Protein AF-0000000075212904 (afdb_homodimer)

Secondary structure (DSSP, 8-state):
--HHHHHHHHSPTTS-EEEEEETTEEEEE-TT--EEEES---S-HHHHHHTSGGG-B-S-----TTT---SEEEE-SSSTTTS-TTTHHHHGGGS-PEEEEEGGGHHHHHHS------EEEE-TT-EEEETTEEEEEEE----TTSTT-EEEEEEETTEEEEE--S----GGGHHHHTTTS--SEEEEE-B-GGG--BHHHHHHHHHHH--SEEEEES-SSBTTT---HHHHHHHHHHH-TT-EE--PPTT-EEE-/--HHHHHHHHSPTTS-EEEEEETTEEEEE-TT--EEEES---S-HHHHHH-SGGG-B-S-----TTT---SEEEE-SSSTTTS-TTTHHHHGGGS-PEEEEEGGGHHHHHHS------EEEE-TT-EEEETTEEEEEEE----TTSTT-EEEEEEETTEEEEE--S----GGGHHHHTTTS--SEEEEE-B-GGG--BHHHHHHHHHHH--SEEEEES-SSBTTT---HHHHHHHHHHH-TT-EE--PPTT-EEE-

InterPro domains:
  IPR001279 Metallo-beta-lactamase [SM00849] (22-218)
  IPR036866 Ribonuclease Z/Hydroxyacylglutathione hydrolase-like [G3DSA:3.60.15.10] (6-256)
  IPR036866 Ribonuclease Z/Hydroxyacylglutathione hydrolase-like [SSF56281] (20-224)
  IPR050114 UPF0173/UPF0282/UlaG metal-dependent hydrolases [PTHR43546] (20-255)

pLDDT: mean 95.48, std 4.73, range [52.69, 98.94]

Structure (mmCIF, N/CA/C/O backbone):
data_AF-0000000075212904-model_v1
#
loop_
_entity.id
_entity.type
_entity.pdbx_description
1 polymer 'L-ascorbate 6-phosphate lactonase'
#
loop_
_atom_site.group_PDB
_atom_site.id
_atom_site.type_symbol
_atom_site.label_atom_id
_atom_site.label_alt_id
_atom_site.label_comp_id
_atom_site.label_asym_id
_atom_site.label_entity_id
_atom_site.label_seq_id
_atom_site.pdbx_PDB_ins_code
_atom_site.Cartn_x
_atom_site.Cartn_y
_atom_site.Cartn_z
_atom_site.occupancy
_atom_site.B_iso_or_equiv
_atom_site.auth_seq_id
_atom_site.auth_comp_id
_atom_site.auth_asym_id
_atom_site.auth_atom_id
_atom_site.pdbx_PDB_model_num
ATOM 1 N N . MET A 1 1 ? -2.121 11.539 -18.281 1 52.69 1 MET A N 1
ATOM 2 C CA . MET A 1 1 ? -2.105 12.227 -16.984 1 52.69 1 MET A CA 1
ATOM 3 C C . MET A 1 1 ? -2.404 11.266 -15.852 1 52.69 1 MET A C 1
ATOM 5 O O . MET A 1 1 ? -3.105 10.266 -16.047 1 52.69 1 MET A O 1
ATOM 9 N N . ASN A 1 2 ? -1.652 11.391 -14.648 1 80.94 2 ASN A N 1
ATOM 10 C CA . ASN A 1 2 ? -1.762 10.664 -13.391 1 80.94 2 ASN A CA 1
ATOM 11 C C . ASN A 1 2 ? -3.172 10.742 -12.812 1 80.94 2 ASN A C 1
ATOM 13 O O . ASN A 1 2 ? -3.734 11.836 -12.688 1 80.94 2 ASN A O 1
ATOM 17 N N . ASP A 1 3 ? -3.928 9.664 -12.828 1 86.25 3 ASP A N 1
ATOM 18 C CA . ASP A 1 3 ? -5.328 9.578 -12.43 1 86.25 3 ASP A CA 1
ATOM 19 C C . ASP A 1 3 ? -5.57 10.297 -11.109 1 86.25 3 ASP A C 1
ATOM 21 O O . ASP A 1 3 ? -6.621 10.906 -10.906 1 86.25 3 ASP A O 1
ATOM 25 N N . PHE A 1 4 ? -4.637 10.312 -10.305 1 93.38 4 PHE A N 1
ATOM 26 C CA . PHE A 1 4 ? -4.793 10.953 -9 1 93.38 4 PHE A CA 1
ATOM 27 C C . PHE A 1 4 ? -4.781 12.469 -9.141 1 93.38 4 PHE A C 1
ATOM 29 O O . PHE A 1 4 ? -5.598 13.164 -8.531 1 93.38 4 PHE A O 1
ATOM 36 N N . VAL A 1 5 ? -3.848 12.992 -9.914 1 95.12 5 VAL A N 1
ATOM 37 C CA . VAL A 1 5 ? -3.744 14.422 -10.156 1 95.12 5 VAL A CA 1
ATOM 38 C C . VAL A 1 5 ? -5.062 14.953 -10.727 1 95.12 5 VAL A C 1
ATOM 40 O O . VAL A 1 5 ? -5.582 15.969 -10.258 1 95.12 5 VAL A O 1
ATOM 43 N N . ILE A 1 6 ? -5.574 14.195 -11.68 1 95.19 6 ILE A N 1
ATOM 44 C CA . ILE A 1 6 ? -6.844 14.562 -12.297 1 95.19 6 ILE A CA 1
ATOM 45 C C . ILE A 1 6 ? -7.949 14.57 -11.242 1 95.19 6 ILE A C 1
ATOM 47 O O . ILE A 1 6 ? -8.773 15.492 -11.203 1 95.19 6 ILE A O 1
ATOM 51 N N . SER A 1 7 ? -7.949 13.594 -10.383 1 96.31 7 SER A N 1
ATOM 52 C CA . SER A 1 7 ? -8.953 13.484 -9.328 1 96.31 7 SER A CA 1
ATOM 53 C C . SER A 1 7 ? -8.922 14.703 -8.406 1 96.31 7 SER A C 1
ATOM 55 O O . SER A 1 7 ? -9.969 15.234 -8.039 1 96.31 7 SER A O 1
ATOM 57 N N . VAL A 1 8 ? -7.758 15.172 -8.039 1 97.88 8 VAL A N 1
ATOM 58 C CA . VAL A 1 8 ? -7.605 16.312 -7.152 1 97.88 8 VAL A CA 1
ATOM 59 C C . VAL A 1 8 ? -8.07 17.578 -7.859 1 97.88 8 VAL A C 1
ATOM 61 O O . VAL A 1 8 ? -8.867 18.359 -7.309 1 97.88 8 VAL A O 1
ATOM 64 N N . LEU A 1 9 ? -7.625 17.781 -9.078 1 96.88 9 LEU A N 1
ATOM 65 C CA . LEU A 1 9 ? -7.852 19.031 -9.797 1 96.88 9 LEU A CA 1
ATOM 66 C C . LEU A 1 9 ? -9.305 19.141 -10.234 1 96.88 9 LEU A C 1
ATOM 68 O O . LEU A 1 9 ? -9.836 20.25 -10.344 1 96.88 9 LEU A O 1
ATOM 72 N N . THR A 1 10 ? -9.969 17.969 -10.398 1 97.19 10 THR A N 1
ATOM 73 C CA . THR A 1 10 ? -11.312 18.031 -10.953 1 97.19 10 THR A CA 1
ATOM 74 C C . THR A 1 10 ? -12.359 17.797 -9.867 1 97.19 10 THR A C 1
ATOM 76 O O . THR A 1 10 ? -13.562 17.812 -10.141 1 97.19 10 THR A O 1
ATOM 79 N N . ALA A 1 11 ? -11.906 17.5 -8.648 1 97.62 11 ALA A N 1
ATOM 80 C CA . ALA A 1 11 ? -12.898 17.406 -7.578 1 97.62 11 ALA A CA 1
ATOM 81 C C . ALA A 1 11 ? -13.828 18.609 -7.578 1 97.62 11 ALA A C 1
ATOM 83 O O . ALA A 1 11 ? -13.383 19.75 -7.703 1 97.62 11 ALA A O 1
ATOM 84 N N . PRO A 1 12 ? -15.062 18.391 -7.43 1 97.06 12 PRO A N 1
ATOM 85 C CA . PRO A 1 12 ? -16.047 19.438 -7.637 1 97.06 12 PRO A CA 1
ATOM 86 C C . PRO A 1 12 ? -15.867 20.625 -6.68 1 97.06 12 PRO A C 1
ATOM 88 O O . PRO A 1 12 ? -15.602 20.422 -5.492 1 97.06 12 PRO A O 1
ATOM 91 N N . LEU A 1 13 ? -16.062 21.797 -7.203 1 97.75 13 LEU A N 1
ATOM 92 C CA . LEU A 1 13 ? -16.125 23 -6.379 1 97.75 13 LEU A CA 1
ATOM 93 C C . LEU A 1 13 ? -17.406 23.031 -5.566 1 97.75 13 LEU A C 1
ATOM 95 O O . LEU A 1 13 ? -18.344 22.266 -5.832 1 97.75 13 LEU A O 1
ATOM 99 N N . GLY A 1 14 ? -17.453 23.797 -4.504 1 97.62 14 GLY A N 1
ATOM 100 C CA . GLY A 1 14 ? -18.641 23.859 -3.66 1 97.62 14 GLY A CA 1
ATOM 101 C C . GLY A 1 14 ? -18.641 22.812 -2.562 1 97.62 14 GLY A C 1
ATOM 102 O O . GLY A 1 14 ? -19.516 22.812 -1.7 1 97.62 14 GLY A O 1
ATOM 103 N N . LYS A 1 15 ? -17.672 21.953 -2.598 1 97.25 15 LYS A N 1
ATOM 104 C CA . LYS A 1 15 ? -17.469 20.922 -1.572 1 97.25 15 LYS A CA 1
ATOM 105 C C . LYS A 1 15 ? -16.031 20.922 -1.068 1 97.25 15 LYS A C 1
ATOM 107 O O . LYS A 1 15 ? -15.117 21.344 -1.783 1 97.25 15 LYS A O 1
ATOM 112 N N . THR A 1 16 ? -15.906 20.516 0.181 1 98.56 16 THR A N 1
ATOM 113 C CA . THR A 1 16 ? -14.57 20.328 0.73 1 98.56 16 THR A CA 1
ATOM 114 C C . THR A 1 16 ? -14.125 18.875 0.6 1 98.56 16 THR A C 1
ATOM 116 O O . THR A 1 16 ? -14.875 17.969 0.93 1 98.56 16 THR A O 1
ATOM 119 N N . HIS A 1 17 ? -12.922 18.734 0.067 1 98.81 17 HIS A N 1
ATOM 120 C CA . HIS A 1 17 ? -12.422 17.391 -0.183 1 98.81 17 HIS A CA 1
ATOM 121 C C . HIS A 1 17 ? -11.125 17.125 0.578 1 98.81 17 HIS A C 1
ATOM 123 O O . HIS A 1 17 ? -10.305 18.031 0.728 1 98.81 17 HIS A O 1
ATOM 129 N N . LEU A 1 18 ? -10.977 15.922 1.108 1 98.88 18 LEU A N 1
ATOM 130 C CA . LEU A 1 18 ? -9.773 15.398 1.74 1 98.88 18 LEU A CA 1
ATOM 131 C C . LEU A 1 18 ? -9.219 14.203 0.969 1 98.88 18 LEU A C 1
ATOM 133 O O . LEU A 1 18 ? -9.953 13.25 0.697 1 98.88 18 LEU A O 1
ATOM 137 N N . PHE A 1 19 ? -7.945 14.328 0.554 1 98.75 19 PHE A N 1
ATOM 138 C CA . PHE A 1 19 ? -7.273 13.258 -0.173 1 98.75 19 PHE A CA 1
ATOM 139 C C . PHE A 1 19 ? -6.141 12.664 0.655 1 98.75 19 PHE A C 1
ATOM 141 O O . PHE A 1 19 ? -5.391 13.398 1.305 1 98.75 19 PHE A O 1
ATOM 148 N N . SER A 1 20 ? -6.027 11.312 0.631 1 98.44 20 SER A N 1
ATOM 149 C CA . SER A 1 20 ? -4.859 10.664 1.219 1 98.44 20 SER A CA 1
ATOM 150 C C . SER A 1 20 ? -3.766 10.445 0.179 1 98.44 20 SER A C 1
ATOM 152 O O . SER A 1 20 ? -4.039 9.969 -0.925 1 98.44 20 SER A O 1
ATOM 154 N N . VAL A 1 21 ? -2.553 10.812 0.562 1 97.38 21 VAL A N 1
ATOM 155 C CA . VAL A 1 21 ? -1.412 10.562 -0.315 1 97.38 21 VAL A CA 1
ATOM 156 C C . VAL A 1 21 ? -0.532 9.469 0.278 1 97.38 21 VAL A C 1
ATOM 158 O O . VAL A 1 21 ? 0.5 9.109 -0.296 1 97.38 21 VAL A O 1
ATOM 161 N N . GLY A 1 22 ? -1 8.898 1.39 1 95.75 22 GLY A N 1
ATOM 162 C CA . GLY A 1 22 ? -0.266 7.844 2.076 1 95.75 22 GLY A CA 1
ATOM 163 C C . GLY A 1 22 ? 0.577 8.359 3.229 1 95.75 22 GLY A C 1
ATOM 164 O O . GLY A 1 22 ? 0.847 9.555 3.32 1 95.75 22 GLY A O 1
ATOM 165 N N . GLN A 1 23 ? 0.945 7.426 4.133 1 95.56 23 GLN A N 1
ATOM 166 C CA . GLN A 1 23 ? 1.719 7.77 5.32 1 95.56 23 GLN A CA 1
ATOM 167 C C . GLN A 1 23 ? 1.015 8.844 6.145 1 95.56 23 GLN A C 1
ATOM 169 O O . GLN A 1 23 ? -0.128 8.656 6.566 1 95.56 23 GLN A O 1
ATOM 174 N N . ALA A 1 24 ? 1.469 10.008 6.215 1 97.62 24 ALA A N 1
ATOM 175 C CA . ALA A 1 24 ? 0.839 11.117 6.922 1 97.62 24 ALA A CA 1
ATOM 176 C C . ALA A 1 24 ? 0.499 12.258 5.965 1 97.62 24 ALA A C 1
ATOM 178 O O . ALA A 1 24 ? 0.231 13.383 6.395 1 97.62 24 ALA A O 1
ATOM 179 N N . GLY A 1 25 ? 0.547 11.945 4.695 1 98.31 25 GLY A N 1
ATOM 180 C CA . GLY A 1 25 ? 0.344 12.961 3.68 1 98.31 25 GLY A CA 1
ATOM 181 C C . GLY A 1 25 ? -1.108 13.117 3.271 1 98.31 25 GLY A C 1
ATOM 182 O O . GLY A 1 25 ? -1.749 12.148 2.859 1 98.31 25 GLY A O 1
ATOM 183 N N . TYR A 1 26 ? -1.619 14.344 3.328 1 98.81 26 TYR A N 1
ATOM 184 C CA . TYR A 1 26 ? -3 14.641 2.961 1 98.81 26 TYR A CA 1
ATOM 185 C C . TYR A 1 26 ? -3.088 15.938 2.172 1 98.81 26 TYR A C 1
ATOM 187 O O . TYR A 1 26 ? -2.254 16.828 2.34 1 98.81 26 TYR A O 1
ATOM 195 N N . ILE A 1 27 ? -4.066 16.016 1.293 1 98.88 27 ILE A N 1
ATOM 196 C CA . ILE A 1 27 ? -4.414 17.219 0.542 1 98.88 27 ILE A CA 1
ATOM 197 C C . ILE A 1 27 ? -5.844 17.641 0.874 1 98.88 27 ILE A C 1
ATOM 199 O O . ILE A 1 27 ? -6.75 16.812 0.9 1 98.88 27 ILE A O 1
ATOM 203 N N . ILE A 1 28 ? -5.992 18.844 1.276 1 98.94 28 ILE A N 1
ATOM 204 C CA . ILE A 1 28 ? -7.312 19.422 1.471 1 98.94 28 ILE A CA 1
ATOM 205 C C . ILE A 1 28 ? -7.621 20.391 0.328 1 98.94 28 ILE A C 1
ATOM 207 O O . ILE A 1 28 ? -6.812 21.266 0.005 1 98.94 28 ILE A O 1
ATOM 211 N N . LYS A 1 29 ? -8.734 20.188 -0.323 1 98.88 29 LYS A N 1
ATOM 212 C CA . LYS A 1 29 ? -9.242 21.125 -1.324 1 98.88 29 LYS A CA 1
ATOM 213 C C . LYS A 1 29 ? -10.477 21.859 -0.815 1 98.88 29 LYS A C 1
ATOM 215 O O . LYS A 1 29 ? -11.477 21.234 -0.46 1 98.88 29 LYS A O 1
ATOM 220 N N . SER A 1 30 ? -10.398 23.156 -0.795 1 98.88 30 SER A N 1
ATOM 221 C CA . SER A 1 30 ? -11.5 23.969 -0.301 1 98.88 30 SER A CA 1
ATOM 222 C C . SER A 1 30 ? -12.633 24.047 -1.32 1 98.88 30 SER A C 1
ATOM 224 O O . SER A 1 30 ? -12.461 23.641 -2.471 1 98.88 30 SER A O 1
ATOM 226 N N . LYS A 1 31 ? -13.75 24.656 -0.891 1 98.62 31 LYS A N 1
ATOM 227 C CA . LYS A 1 31 ? -14.914 24.828 -1.752 1 98.62 31 LYS A CA 1
ATOM 228 C C . LYS A 1 31 ? -14.586 25.719 -2.953 1 98.62 31 LYS A C 1
ATOM 230 O O . LYS A 1 31 ? -15.18 25.562 -4.023 1 98.62 31 LYS A O 1
ATOM 235 N N . SER A 1 32 ? -13.648 26.594 -2.791 1 98.56 32 SER A N 1
ATOM 236 C CA . SER A 1 32 ? -13.312 27.531 -3.855 1 98.56 32 SER A CA 1
ATOM 237 C C . SER A 1 32 ? -12.195 26.984 -4.742 1 98.56 32 SER A C 1
ATOM 239 O O . SER A 1 32 ? -11.875 27.578 -5.777 1 98.56 32 SER A O 1
ATOM 241 N N . GLY A 1 33 ? -11.562 25.891 -4.305 1 98.5 33 GLY A N 1
ATOM 242 C CA . GLY A 1 33 ? -10.594 25.234 -5.164 1 98.5 33 GLY A CA 1
ATOM 243 C C . GLY A 1 33 ? -9.164 25.422 -4.695 1 98.5 33 GLY A C 1
ATOM 244 O O . GLY A 1 33 ? -8.227 24.969 -5.359 1 98.5 33 GLY A O 1
ATOM 245 N N . GLN A 1 34 ? -8.945 26.062 -3.512 1 98.62 34 GLN A N 1
ATOM 246 C CA . GLN A 1 34 ? -7.582 26.188 -2.996 1 98.62 34 GLN A CA 1
ATOM 247 C C . GLN A 1 34 ? -7.086 24.859 -2.416 1 98.62 34 GLN A C 1
ATOM 249 O O . GLN A 1 34 ? -7.887 24.047 -1.954 1 98.62 34 GLN A O 1
ATOM 254 N N . LEU A 1 35 ? -5.797 24.656 -2.52 1 98.75 35 LEU A N 1
ATOM 255 C CA . LEU A 1 35 ? -5.199 23.375 -2.145 1 98.75 35 LEU A CA 1
ATOM 256 C C . LEU A 1 35 ? -4.184 23.562 -1.023 1 98.75 35 LEU A C 1
ATOM 258 O O . LEU A 1 35 ? -3.287 24.406 -1.124 1 98.75 35 LEU A O 1
ATOM 262 N N . LEU A 1 36 ? -4.336 22.781 0.046 1 98.88 36 LEU A N 1
ATOM 263 C CA . LEU A 1 36 ? -3.396 22.703 1.157 1 98.88 36 LEU A CA 1
ATOM 264 C C . LEU A 1 36 ? -2.869 21.281 1.329 1 98.88 36 LEU A C 1
ATOM 266 O O . LEU A 1 36 ? -3.645 20.328 1.317 1 98.88 36 LEU A O 1
ATOM 270 N N . ALA A 1 37 ? -1.561 21.141 1.413 1 98.75 37 ALA A N 1
ATOM 271 C CA . ALA A 1 37 ? -0.946 19.828 1.646 1 98.75 37 ALA A CA 1
ATOM 272 C C . ALA A 1 37 ? -0.307 19.766 3.029 1 98.75 37 ALA A C 1
ATOM 274 O O . ALA A 1 37 ? 0.309 20.734 3.484 1 98.75 37 ALA A O 1
ATOM 275 N N . ILE A 1 38 ? -0.499 18.641 3.697 1 98.81 38 ILE A N 1
ATOM 276 C CA . ILE A 1 38 ? 0.114 18.391 4.996 1 98.81 38 ILE A CA 1
ATOM 277 C C . ILE A 1 38 ? 1.051 17.188 4.895 1 98.81 38 ILE A C 1
ATOM 279 O O . ILE A 1 38 ? 0.636 16.094 4.484 1 98.81 38 ILE A O 1
ATOM 283 N N . ASP A 1 39 ? 2.316 17.312 5.242 1 98.5 39 ASP A N 1
ATOM 284 C CA . ASP A 1 39 ? 3.297 16.25 5.391 1 98.5 39 ASP A CA 1
ATOM 285 C C . ASP A 1 39 ? 3.322 15.352 4.152 1 98.5 39 ASP A C 1
ATOM 287 O O . ASP A 1 39 ? 3.311 14.125 4.27 1 98.5 39 ASP A O 1
ATOM 291 N N . ILE A 1 40 ? 3.324 15.945 3.037 1 97.5 40 ILE A N 1
ATOM 292 C CA . ILE A 1 40 ? 3.277 15.156 1.808 1 97.5 40 ILE A CA 1
ATOM 293 C C . ILE A 1 40 ? 4.652 14.555 1.525 1 97.5 40 ILE A C 1
ATOM 295 O O . ILE A 1 40 ? 5.648 15.281 1.459 1 97.5 40 ILE A O 1
ATOM 299 N N . TYR A 1 41 ? 4.75 13.266 1.414 1 97.75 41 TYR A N 1
ATOM 300 C CA . TYR A 1 41 ? 5.953 12.5 1.094 1 97.75 41 TYR A CA 1
ATOM 301 C C . TYR A 1 41 ? 5.875 11.93 -0.317 1 97.75 41 TYR A C 1
ATOM 303 O O . TYR A 1 41 ? 5.094 11.008 -0.579 1 97.75 41 TYR A O 1
ATOM 311 N N . LEU A 1 42 ? 6.746 12.484 -1.211 1 97.25 42 LEU A N 1
ATOM 312 C CA . LEU A 1 42 ? 6.547 12.211 -2.629 1 97.25 42 LEU A CA 1
ATOM 313 C C . LEU A 1 42 ? 7.762 11.5 -3.221 1 97.25 42 LEU A C 1
ATOM 315 O O . LEU A 1 42 ? 7.719 11.031 -4.363 1 97.25 42 LEU A O 1
ATOM 319 N N . SER A 1 43 ? 8.828 11.367 -2.467 1 96.94 43 SER A N 1
ATOM 320 C CA . SER A 1 43 ? 10.07 10.82 -2.994 1 96.94 43 SER A CA 1
ATOM 321 C C . SER A 1 43 ? 10.445 9.523 -2.291 1 96.94 43 SER A C 1
ATOM 323 O O . SER A 1 43 ? 9.57 8.797 -1.812 1 96.94 43 SER A O 1
ATOM 325 N N . GLU A 1 44 ? 11.641 9.125 -2.344 1 96.06 44 GLU A N 1
ATOM 326 C CA . GLU A 1 44 ? 12.195 7.965 -1.657 1 96.06 44 GLU A CA 1
ATOM 327 C C . GLU A 1 44 ? 13.398 8.359 -0.803 1 96.06 44 GLU A C 1
ATOM 329 O O . GLU A 1 44 ? 14.336 7.57 -0.638 1 96.06 44 GLU A O 1
ATOM 334 N N . CYS A 1 45 ? 13.328 9.57 -0.348 1 96.69 45 CYS A N 1
ATOM 335 C CA . CYS A 1 45 ? 14.516 10.109 0.313 1 96.69 45 CYS A CA 1
ATOM 336 C C . CYS A 1 45 ? 14.781 9.383 1.626 1 96.69 45 CYS A C 1
ATOM 338 O O . CYS A 1 45 ? 15.938 9.266 2.053 1 96.69 45 CYS A O 1
ATOM 340 N N . VAL A 1 46 ? 13.719 8.805 2.244 1 96.5 46 VAL A N 1
ATOM 341 C CA . VAL A 1 46 ? 13.891 8.211 3.566 1 96.5 46 VAL A CA 1
ATOM 342 C C . VAL A 1 46 ? 14.828 7.008 3.477 1 96.5 46 VAL A C 1
ATOM 344 O O . VAL A 1 46 ? 15.75 6.871 4.281 1 96.5 46 VAL A O 1
ATOM 347 N N . GLU A 1 47 ? 14.555 6.156 2.467 1 94.19 47 GLU A N 1
ATOM 348 C CA . GLU A 1 47 ? 15.422 4.996 2.32 1 94.19 47 GLU A CA 1
ATOM 349 C C . GLU A 1 47 ? 16.875 5.422 2.072 1 94.19 47 GLU A C 1
ATOM 351 O O . GLU A 1 47 ? 17.797 4.848 2.65 1 94.19 47 GLU A O 1
ATOM 356 N N . ARG A 1 48 ? 17.047 6.398 1.161 1 94.94 48 ARG A N 1
ATOM 357 C CA . ARG A 1 48 ? 18.375 6.883 0.819 1 94.94 48 ARG A CA 1
ATOM 358 C C . ARG A 1 48 ? 19.094 7.41 2.055 1 94.94 48 ARG A C 1
ATOM 360 O O . ARG A 1 48 ? 20.266 7.094 2.275 1 94.94 48 ARG A O 1
ATOM 367 N N . LEU A 1 49 ? 18.453 8.125 2.854 1 95.31 49 LEU A N 1
ATOM 368 C CA . LEU A 1 49 ? 19.078 8.82 3.971 1 95.31 49 LEU A CA 1
ATOM 369 C C . LEU A 1 49 ? 19.219 7.902 5.18 1 95.31 49 LEU A C 1
ATOM 371 O O . LEU A 1 49 ? 20.203 8.008 5.93 1 95.31 49 LEU A O 1
ATOM 375 N N . GLU A 1 50 ? 18.25 6.977 5.402 1 92.56 50 GLU A N 1
ATOM 376 C CA . GLU A 1 50 ? 18.328 6.031 6.512 1 92.56 50 GLU A CA 1
ATOM 377 C C . GLU A 1 50 ? 19.234 4.852 6.172 1 92.56 50 GLU A C 1
ATOM 379 O O . GLU A 1 50 ? 19.766 4.191 7.066 1 92.56 50 GLU A O 1
ATOM 384 N N . GLY A 1 51 ? 19.359 4.445 4.949 1 88.56 51 GLY A N 1
ATOM 385 C CA . GLY A 1 51 ? 20.391 3.533 4.477 1 88.56 51 GLY A CA 1
ATOM 386 C C . GLY A 1 51 ? 20.016 2.072 4.66 1 88.56 51 GLY A C 1
ATOM 387 O O . GLY A 1 51 ? 20.891 1.212 4.754 1 88.56 51 GLY A O 1
ATOM 388 N N . HIS A 1 52 ? 18.75 1.741 4.84 1 87.19 52 HIS A N 1
ATOM 389 C CA . HIS A 1 52 ? 18.391 0.331 4.934 1 87.19 52 HIS A CA 1
ATOM 390 C C . HIS A 1 52 ? 17 0.074 4.34 1 87.19 52 HIS A C 1
ATOM 392 O O . HIS A 1 52 ? 16.156 0.968 4.324 1 87.19 52 HIS A O 1
ATOM 398 N N . VAL A 1 53 ? 16.734 -1.094 3.963 1 89.31 53 VAL A N 1
ATOM 399 C CA . VAL A 1 53 ? 15.586 -1.504 3.154 1 89.31 53 VAL A CA 1
ATOM 400 C C . VAL A 1 53 ? 14.305 -1.418 3.988 1 89.31 53 VAL A C 1
ATOM 402 O O . VAL A 1 53 ? 13.203 -1.359 3.439 1 89.31 53 VAL A O 1
ATOM 405 N N . GLY A 1 54 ? 14.461 -1.392 5.285 1 90.94 54 GLY A N 1
ATOM 406 C CA . GLY A 1 54 ? 13.305 -1.224 6.148 1 90.94 54 GLY A CA 1
ATOM 407 C C . GLY A 1 54 ? 12.562 0.077 5.906 1 90.94 54 GLY A C 1
ATOM 408 O O . GLY A 1 54 ? 11.398 0.211 6.281 1 90.94 54 GLY A O 1
ATOM 409 N N . PHE A 1 55 ? 13.227 1.07 5.203 1 93.81 55 PHE A N 1
ATOM 410 C CA . PHE A 1 55 ? 12.617 2.369 4.938 1 93.81 55 PHE A CA 1
ATOM 411 C C . PHE A 1 55 ? 12.375 2.559 3.447 1 93.81 55 PHE A C 1
ATOM 413 O O . PHE A 1 55 ? 12.109 3.674 2.992 1 93.81 55 PHE A O 1
ATOM 420 N N . LYS A 1 56 ? 12.461 1.417 2.771 1 94.88 56 LYS A N 1
ATOM 421 C CA . LYS A 1 56 ? 12.055 1.44 1.368 1 94.88 56 LYS A CA 1
ATOM 422 C C . LYS A 1 56 ? 10.578 1.775 1.229 1 94.88 56 LYS A C 1
ATOM 424 O O . LYS A 1 56 ? 9.742 1.228 1.952 1 94.88 56 LYS A O 1
ATOM 429 N N . ARG A 1 57 ? 10.281 2.707 0.352 1 95.88 57 ARG A N 1
ATOM 430 C CA . ARG A 1 57 ? 8.891 3.018 0.04 1 95.88 57 ARG A CA 1
ATOM 431 C C . ARG A 1 57 ? 8.188 1.807 -0.56 1 95.88 57 ARG A C 1
ATOM 433 O O . ARG A 1 57 ? 8.633 1.257 -1.568 1 95.88 57 ARG A O 1
ATOM 440 N N . LEU A 1 58 ? 7.031 1.449 0.044 1 94.94 58 LEU A N 1
ATOM 441 C CA . LEU A 1 58 ? 6.328 0.246 -0.387 1 94.94 58 LEU A CA 1
ATOM 442 C C . LEU A 1 58 ? 5.078 0.604 -1.188 1 94.94 58 LEU A C 1
ATOM 444 O O . LEU A 1 58 ? 4.449 -0.27 -1.786 1 94.94 58 LEU A O 1
ATOM 448 N N . LEU A 1 59 ? 4.742 1.848 -1.238 1 94 59 LEU A N 1
ATOM 449 C CA . LEU A 1 59 ? 3.59 2.352 -1.977 1 94 59 LEU A CA 1
ATOM 450 C C . LEU A 1 59 ? 4.027 3.074 -3.244 1 94 59 LEU A C 1
ATOM 452 O O . LEU A 1 59 ? 5.102 3.678 -3.279 1 94 59 LEU A O 1
ATOM 456 N N . PRO A 1 60 ? 3.199 3.014 -4.285 1 92.19 60 PRO A N 1
ATOM 457 C CA . PRO A 1 60 ? 3.59 3.709 -5.512 1 92.19 60 PRO A CA 1
ATOM 458 C C . PRO A 1 60 ? 3.564 5.23 -5.363 1 92.19 60 PRO A C 1
ATOM 460 O O . PRO A 1 60 ? 2.902 5.754 -4.461 1 92.19 60 PRO A O 1
ATOM 463 N N . LYS A 1 61 ? 4.34 5.887 -6.246 1 93.19 61 LYS A N 1
ATOM 464 C CA . LYS A 1 61 ? 4.273 7.34 -6.336 1 93.19 61 LYS A CA 1
ATOM 465 C C . LYS A 1 61 ? 3.094 7.785 -7.199 1 93.19 61 LYS A C 1
ATOM 467 O O . LYS A 1 61 ? 3.096 7.578 -8.414 1 93.19 61 LYS A O 1
ATOM 472 N N . ILE A 1 62 ? 2.162 8.43 -6.574 1 91.88 62 ILE A N 1
ATOM 473 C CA . ILE A 1 62 ? 0.949 8.75 -7.316 1 91.88 62 ILE A CA 1
ATOM 474 C C . ILE A 1 62 ? 0.899 10.258 -7.59 1 91.88 62 ILE A C 1
ATOM 476 O O . ILE A 1 62 ? -0.048 10.75 -8.203 1 91.88 62 ILE A O 1
ATOM 480 N N . LEU A 1 63 ? 1.926 10.969 -7.129 1 94.62 63 LEU A N 1
ATOM 481 C CA . LEU A 1 63 ? 2.014 12.422 -7.262 1 94.62 63 LEU A CA 1
ATOM 482 C C . LEU A 1 63 ? 3.469 12.875 -7.309 1 94.62 63 LEU A C 1
ATOM 484 O O . LEU A 1 63 ? 4.297 12.398 -6.531 1 94.62 63 LEU A O 1
ATOM 488 N N . SER A 1 64 ? 3.756 13.734 -8.281 1 94.94 64 SER A N 1
ATOM 489 C CA . SER A 1 64 ? 5.062 14.375 -8.344 1 94.94 64 SER A CA 1
ATOM 490 C C . SER A 1 64 ? 4.992 15.82 -7.867 1 94.94 64 SER A C 1
ATOM 492 O O . SER A 1 64 ? 3.932 16.453 -7.926 1 94.94 64 SER A O 1
ATOM 494 N N . PRO A 1 65 ? 6.094 16.344 -7.449 1 95.38 65 PRO A N 1
ATOM 495 C CA . PRO A 1 65 ? 6.078 17.703 -6.895 1 95.38 65 PRO A CA 1
ATOM 496 C C . PRO A 1 65 ? 5.637 18.75 -7.914 1 95.38 65 PRO A C 1
ATOM 498 O O . PRO A 1 65 ? 5.184 19.828 -7.531 1 95.38 65 PRO A O 1
ATOM 501 N N . PHE A 1 66 ? 5.684 18.469 -9.227 1 95.12 66 PHE A N 1
ATOM 502 C CA . PHE A 1 66 ? 5.379 19.469 -10.25 1 95.12 66 PHE A CA 1
ATOM 503 C C . PHE A 1 66 ? 3.961 19.281 -10.773 1 95.12 66 PHE A C 1
ATOM 505 O O . PHE A 1 66 ? 3.484 20.094 -11.578 1 95.12 66 PHE A O 1
ATOM 512 N N . ASP A 1 67 ? 3.336 18.25 -10.281 1 95.62 67 ASP A N 1
ATOM 513 C CA . ASP A 1 67 ? 2.023 17.906 -10.82 1 95.62 67 ASP A CA 1
ATOM 514 C C . ASP A 1 67 ? 0.962 18.906 -10.352 1 95.62 67 ASP A C 1
ATOM 516 O O . ASP A 1 67 ? -0.001 19.172 -11.07 1 95.62 67 ASP A O 1
ATOM 520 N N . ILE A 1 68 ? 1.092 19.344 -9.125 1 95.94 68 ILE A N 1
ATOM 521 C CA . ILE A 1 68 ? 0.096 20.219 -8.508 1 95.94 68 ILE A CA 1
ATOM 522 C C . ILE A 1 68 ? 0.791 21.375 -7.797 1 95.94 68 ILE A C 1
ATOM 524 O O . ILE A 1 68 ? 1.776 21.172 -7.082 1 95.94 68 ILE A O 1
ATOM 528 N N . ALA A 1 69 ? 0.31 22.547 -8.07 1 96.19 69 ALA A N 1
ATOM 529 C CA . ALA A 1 69 ? 0.737 23.719 -7.297 1 96.19 69 ALA A CA 1
ATOM 530 C C . ALA A 1 69 ? -0.174 23.938 -6.094 1 96.19 69 ALA A C 1
ATOM 532 O O . ALA A 1 69 ? -1.364 24.219 -6.25 1 96.19 69 ALA A O 1
ATOM 533 N N . PHE A 1 70 ? 0.387 23.797 -4.906 1 98.06 70 PHE A N 1
ATOM 534 C CA . PHE A 1 70 ? -0.386 24 -3.688 1 98.06 70 PHE A CA 1
ATOM 535 C C . PHE A 1 70 ? -0.36 25.469 -3.27 1 98.06 70 PHE A C 1
ATOM 537 O O . PHE A 1 70 ? 0.625 26.172 -3.508 1 98.06 70 PHE A O 1
ATOM 544 N N . ASP A 1 71 ? -1.487 25.922 -2.686 1 98.31 71 ASP A N 1
ATOM 545 C CA . ASP A 1 71 ? -1.481 27.234 -2.051 1 98.31 71 ASP A CA 1
ATOM 546 C C . ASP A 1 71 ? -0.627 27.219 -0.785 1 98.31 71 ASP A C 1
ATOM 548 O O . ASP A 1 71 ? 0.108 28.188 -0.522 1 98.31 71 ASP A O 1
ATOM 552 N N . CYS A 1 72 ? -0.706 26.172 -0.021 1 97.81 72 CYS A N 1
ATOM 553 C CA . CYS A 1 72 ? 0.093 26.031 1.192 1 97.81 72 CYS A CA 1
ATOM 554 C C . CYS A 1 72 ? 0.529 24.594 1.404 1 97.81 72 CYS A C 1
ATOM 556 O O . CYS A 1 72 ? -0.205 23.656 1.065 1 97.81 72 CYS A O 1
ATOM 558 N N . VAL A 1 73 ? 1.694 24.469 1.964 1 98.38 73 VAL A N 1
ATOM 559 C CA . VAL A 1 73 ? 2.256 23.188 2.393 1 98.38 73 VAL A CA 1
ATOM 560 C C . VAL A 1 73 ? 2.676 23.281 3.857 1 98.38 73 VAL A C 1
ATOM 562 O O . VAL A 1 73 ? 3.281 24.266 4.281 1 98.38 73 VAL A O 1
ATOM 565 N N . ILE A 1 74 ? 2.291 22.312 4.605 1 98.81 74 ILE A N 1
ATOM 566 C CA . ILE A 1 74 ? 2.654 22.25 6.016 1 98.81 74 ILE A CA 1
ATOM 567 C C . ILE A 1 74 ? 3.562 21.031 6.258 1 98.81 74 ILE A C 1
ATOM 569 O O . ILE A 1 74 ? 3.285 19.938 5.773 1 98.81 74 ILE A O 1
ATOM 573 N N . THR A 1 75 ? 4.641 21.234 6.902 1 98.38 75 THR A N 1
ATOM 574 C CA . THR A 1 75 ? 5.48 20.156 7.434 1 98.38 75 THR A CA 1
ATOM 575 C C . THR A 1 75 ? 5.516 20.203 8.953 1 98.38 75 THR A C 1
ATOM 577 O O . THR A 1 75 ? 5.973 21.188 9.547 1 98.38 75 THR A O 1
ATOM 580 N N . THR A 1 76 ? 5.117 19.156 9.578 1 98.5 76 THR A N 1
ATOM 581 C CA . THR A 1 76 ? 4.855 19.156 11.016 1 98.5 76 THR A CA 1
ATOM 582 C C . THR A 1 76 ? 6.16 19.062 11.797 1 98.5 76 THR A C 1
ATOM 584 O O . THR A 1 76 ? 6.254 19.562 12.922 1 98.5 76 THR A O 1
ATOM 587 N N . HIS A 1 77 ? 7.141 18.344 11.289 1 97.94 77 HIS A N 1
ATOM 588 C CA . HIS A 1 77 ? 8.422 18.172 11.961 1 97.94 77 HIS A CA 1
ATOM 589 C C . HIS A 1 77 ? 9.492 17.672 11 1 97.94 77 HIS A C 1
ATOM 591 O O . HIS A 1 77 ? 9.195 17.375 9.836 1 97.94 77 HIS A O 1
ATOM 597 N N . PRO A 1 78 ? 10.758 17.547 11.43 1 96.56 78 PRO A N 1
ATOM 598 C CA . PRO A 1 78 ? 11.852 17.422 10.461 1 96.56 78 PRO A CA 1
ATOM 599 C C . PRO A 1 78 ? 12.141 15.961 10.086 1 96.56 78 PRO A C 1
ATOM 601 O O . PRO A 1 78 ? 13.117 15.688 9.383 1 96.56 78 PRO A O 1
ATOM 604 N N . HIS A 1 79 ? 11.328 15.023 10.469 1 96.19 79 HIS A N 1
ATOM 605 C CA . HIS A 1 79 ? 11.562 13.68 9.961 1 96.19 79 HIS A CA 1
ATOM 606 C C . HIS A 1 79 ? 11.312 13.602 8.461 1 96.19 79 HIS A C 1
ATOM 608 O O . HIS A 1 79 ? 10.383 14.234 7.949 1 96.19 79 HIS A O 1
ATOM 614 N N . TRP A 1 80 ? 12.055 12.797 7.785 1 95.88 80 TRP A N 1
ATOM 615 C CA . TRP A 1 80 ? 12.172 12.812 6.332 1 95.88 80 TRP A CA 1
ATOM 616 C C . TRP A 1 80 ? 10.852 12.422 5.672 1 95.88 80 TRP A C 1
ATOM 618 O O . TRP A 1 80 ? 10.578 12.82 4.535 1 95.88 80 TRP A O 1
ATOM 628 N N . ASP A 1 81 ? 10.055 11.609 6.367 1 96.19 81 ASP A N 1
ATOM 629 C CA . ASP A 1 81 ? 8.773 11.219 5.797 1 96.19 81 ASP A CA 1
ATOM 630 C C . ASP A 1 81 ? 7.715 12.297 6.031 1 96.19 81 ASP A C 1
ATOM 632 O O . ASP A 1 81 ? 6.598 12.203 5.52 1 96.19 81 ASP A O 1
ATOM 636 N N . HIS A 1 82 ? 8.047 13.359 6.727 1 97.56 82 HIS A N 1
ATOM 637 C CA . HIS A 1 82 ? 7.184 14.516 6.93 1 97.56 82 HIS A CA 1
ATOM 638 C C . HIS A 1 82 ? 7.758 15.758 6.258 1 97.56 82 HIS A C 1
ATOM 640 O O . HIS A 1 82 ? 7.016 16.562 5.688 1 97.56 82 HIS A O 1
ATOM 646 N N . TYR A 1 83 ? 9 15.898 6.367 1 97.06 83 TYR A N 1
ATOM 647 C CA . TYR A 1 83 ? 9.75 16.859 5.574 1 97.06 83 TYR A CA 1
ATOM 648 C C . TYR A 1 83 ? 10.531 16.172 4.465 1 97.06 83 TYR A C 1
ATOM 650 O O . TYR A 1 83 ? 11.703 15.82 4.641 1 97.06 83 TYR A O 1
ATOM 658 N N . ASP A 1 84 ? 9.914 16.047 3.342 1 97.38 84 ASP A N 1
ATOM 659 C CA . ASP A 1 84 ? 10.539 15.398 2.189 1 97.38 84 ASP A CA 1
ATOM 660 C C . ASP A 1 84 ? 11.594 16.297 1.558 1 97.38 84 ASP A C 1
ATOM 662 O O . ASP A 1 84 ? 11.273 17.141 0.703 1 97.38 84 ASP A O 1
ATOM 666 N N . VAL A 1 85 ? 12.812 16.047 1.874 1 96.31 85 VAL A N 1
ATOM 667 C CA . VAL A 1 85 ? 13.914 16.953 1.562 1 96.31 85 VAL A CA 1
ATOM 668 C C . VAL A 1 85 ? 14.141 16.984 0.052 1 96.31 85 VAL A C 1
ATOM 670 O O . VAL A 1 85 ? 14.719 17.938 -0.471 1 96.31 85 VAL A O 1
ATOM 673 N N . ASP A 1 86 ? 13.711 16 -0.674 1 96.5 86 ASP A N 1
ATOM 674 C CA . ASP A 1 86 ? 13.859 15.977 -2.125 1 96.5 86 ASP A CA 1
ATOM 675 C C . ASP A 1 86 ? 12.695 16.688 -2.812 1 96.5 86 ASP A C 1
ATOM 677 O O . ASP A 1 86 ? 12.875 17.312 -3.861 1 96.5 86 ASP A O 1
ATOM 681 N N . SER A 1 87 ? 11.539 16.656 -2.23 1 96.62 87 SER A N 1
ATOM 682 C CA . SER A 1 87 ? 10.336 17.125 -2.906 1 96.62 87 SER A CA 1
ATOM 683 C C . SER A 1 87 ? 10 18.562 -2.514 1 96.62 87 SER A C 1
ATOM 685 O O . SER A 1 87 ? 9.445 19.312 -3.312 1 96.62 87 SER A O 1
ATOM 687 N N . ILE A 1 88 ? 10.344 18.953 -1.276 1 96.25 88 ILE A N 1
ATOM 688 C CA . ILE A 1 88 ? 9.922 20.25 -0.764 1 96.25 88 ILE A CA 1
ATOM 689 C C . ILE A 1 88 ? 10.555 21.375 -1.596 1 96.25 88 ILE A C 1
ATOM 691 O O . ILE A 1 88 ? 9.867 22.281 -2.051 1 96.25 88 ILE A O 1
ATOM 695 N N . PRO A 1 89 ? 11.938 21.312 -1.914 1 94.88 89 PRO A N 1
ATOM 696 C CA . PRO A 1 89 ? 12.508 22.344 -2.768 1 94.88 89 PRO A CA 1
ATOM 697 C C . PRO A 1 89 ? 11.82 22.438 -4.129 1 94.88 89 PRO A C 1
ATOM 699 O O . PRO A 1 89 ? 11.656 23.531 -4.668 1 94.88 89 PRO A O 1
ATOM 702 N N . GLU A 1 90 ? 11.414 21.328 -4.66 1 94.94 90 GLU A N 1
ATOM 703 C CA . GLU A 1 90 ? 10.719 21.312 -5.945 1 94.94 90 GLU A CA 1
ATOM 704 C C . GLU A 1 90 ? 9.328 21.922 -5.832 1 94.94 90 GLU A C 1
ATOM 706 O O . GLU A 1 90 ? 8.922 22.719 -6.684 1 94.94 90 GLU A O 1
ATOM 711 N N . LEU A 1 91 ? 8.609 21.562 -4.746 1 95.19 91 LEU A N 1
ATOM 712 C CA . LEU A 1 91 ? 7.285 22.125 -4.496 1 95.19 91 LEU A CA 1
ATOM 713 C C . LEU A 1 91 ? 7.344 23.641 -4.367 1 95.19 91 LEU A C 1
ATOM 715 O O . LEU A 1 91 ? 6.43 24.344 -4.812 1 95.19 91 LEU A O 1
ATOM 719 N N . MET A 1 92 ? 8.414 24.125 -3.838 1 95.19 92 MET A N 1
ATOM 720 C CA . MET A 1 92 ? 8.547 25.547 -3.514 1 95.19 92 MET A CA 1
ATOM 721 C C . MET A 1 92 ? 9.148 26.312 -4.688 1 95.19 92 MET A C 1
ATOM 723 O O . MET A 1 92 ? 9.258 27.547 -4.637 1 95.19 92 MET A O 1
ATOM 727 N N . SER A 1 93 ? 9.445 25.672 -5.773 1 93.12 93 SER A N 1
ATOM 728 C CA . SER A 1 93 ? 10.148 26.312 -6.879 1 93.12 93 SER A CA 1
ATOM 729 C C . SER A 1 93 ? 9.211 27.188 -7.703 1 93.12 93 SER A C 1
ATOM 731 O O . SER A 1 93 ? 9.656 28 -8.508 1 93.12 93 SER A O 1
ATOM 733 N N . ASN A 1 94 ? 7.875 27.109 -7.543 1 90.5 94 ASN A N 1
ATOM 734 C CA . ASN A 1 94 ? 6.895 27.859 -8.32 1 90.5 94 ASN A CA 1
ATOM 735 C C . ASN A 1 94 ? 6.703 29.266 -7.77 1 90.5 94 ASN A C 1
ATOM 737 O O . ASN A 1 94 ? 6.004 30.078 -8.367 1 90.5 94 ASN A O 1
ATOM 741 N N . ASN A 1 95 ? 7.211 29.688 -6.691 1 85.19 95 ASN A N 1
ATOM 742 C CA . ASN A 1 95 ? 7.203 30.984 -6.043 1 85.19 95 ASN A CA 1
ATOM 743 C C . ASN A 1 95 ? 5.801 31.391 -5.598 1 85.19 95 ASN A C 1
ATOM 745 O O . ASN A 1 95 ? 5.52 32.562 -5.398 1 85.19 95 ASN A O 1
ATOM 749 N N . LYS A 1 96 ? 4.926 30.547 -5.516 1 91.88 96 LYS A N 1
ATOM 750 C CA . LYS A 1 96 ? 3.559 30.844 -5.105 1 91.88 96 LYS A CA 1
ATOM 751 C C . LYS A 1 96 ? 3.189 30.094 -3.824 1 91.88 96 LYS A C 1
ATOM 753 O O . LYS A 1 96 ? 2.461 30.625 -2.98 1 91.88 96 LYS A O 1
ATOM 758 N N . THR A 1 97 ? 3.729 29 -3.639 1 96.94 97 THR A N 1
ATOM 759 C CA . THR A 1 97 ? 3.375 28.125 -2.523 1 96.94 97 THR A CA 1
ATOM 760 C C . THR A 1 97 ? 3.924 28.672 -1.211 1 96.94 97 THR A C 1
ATOM 762 O O . THR A 1 97 ? 5.082 29.094 -1.142 1 96.94 97 THR A O 1
ATOM 765 N N . GLN A 1 98 ? 3.084 28.812 -0.221 1 98.06 98 GLN A N 1
ATOM 766 C CA . GLN A 1 98 ? 3.494 29.141 1.141 1 98.06 98 GLN A CA 1
ATOM 767 C C . GLN A 1 98 ? 3.857 27.875 1.925 1 98.06 98 GLN A C 1
ATOM 769 O O . GLN A 1 98 ? 3.064 26.938 2.002 1 98.06 98 GLN A O 1
ATOM 774 N N . LEU A 1 99 ? 5.059 27.859 2.477 1 97.94 99 LEU A N 1
ATOM 775 C CA . LEU A 1 99 ? 5.473 26.75 3.328 1 97.94 99 LEU A CA 1
ATOM 776 C C . LEU A 1 99 ? 5.387 27.125 4.801 1 97.94 99 LEU A C 1
ATOM 778 O O . LEU A 1 99 ? 5.945 28.156 5.215 1 97.94 99 LEU A O 1
ATOM 782 N N . TYR A 1 100 ? 4.617 26.453 5.535 1 98.56 100 TYR A N 1
ATOM 783 C CA . TYR A 1 100 ? 4.668 26.484 6.992 1 98.56 100 TYR A CA 1
ATOM 784 C C . TYR A 1 100 ? 5.406 25.266 7.539 1 98.56 100 TYR A C 1
ATOM 786 O O . TYR A 1 100 ? 4.934 24.141 7.406 1 98.56 100 TYR A O 1
ATOM 794 N N . ALA A 1 101 ? 6.551 25.5 8.141 1 98 101 ALA A N 1
ATOM 795 C CA . ALA A 1 101 ? 7.363 24.422 8.695 1 98 101 ALA A CA 1
ATOM 796 C C . ALA A 1 101 ? 7.617 24.625 10.18 1 98 101 ALA A C 1
ATOM 798 O O . ALA A 1 101 ? 7.84 25.75 10.633 1 98 101 ALA A O 1
ATOM 799 N N . SER A 1 102 ? 7.586 23.5 10.914 1 98.12 102 SER A N 1
ATOM 800 C CA . SER A 1 102 ? 7.996 23.594 12.312 1 98.12 102 SER A CA 1
ATOM 801 C C . SER A 1 102 ? 9.359 24.266 12.445 1 98.12 102 SER A C 1
ATOM 803 O O . SER A 1 102 ? 10.227 24.094 11.586 1 98.12 102 SER A O 1
ATOM 805 N N . VAL A 1 103 ? 9.531 24.953 13.531 1 97.25 103 VAL A N 1
ATOM 806 C CA . VAL A 1 103 ? 10.812 25.594 13.805 1 97.25 103 VAL A CA 1
ATOM 807 C C . VAL A 1 103 ? 11.922 24.531 13.836 1 97.25 103 VAL A C 1
ATOM 809 O O . VAL A 1 103 ? 13.062 24.812 13.453 1 97.25 103 VAL A O 1
ATOM 812 N N . ASP A 1 104 ? 11.617 23.312 14.148 1 96.69 104 ASP A N 1
ATOM 813 C CA . ASP A 1 104 ? 12.578 22.203 14.156 1 96.69 104 ASP A CA 1
ATOM 814 C C . ASP A 1 104 ? 13.133 21.953 12.758 1 96.69 104 ASP A C 1
ATOM 816 O O . ASP A 1 104 ? 14.188 21.344 12.609 1 96.69 104 ASP A O 1
ATOM 820 N N . CYS A 1 105 ? 12.398 22.422 11.758 1 96.12 105 CYS A N 1
ATOM 821 C CA . CYS A 1 105 ? 12.797 22.188 10.375 1 96.12 105 CYS A CA 1
ATOM 822 C C . CYS A 1 105 ? 13.695 23.312 9.859 1 96.12 105 CYS A C 1
ATOM 824 O O . CYS A 1 105 ? 14.219 23.234 8.75 1 96.12 105 CYS A O 1
ATOM 826 N N . GLU A 1 106 ? 13.922 24.328 10.625 1 94.81 106 GLU A N 1
ATOM 827 C CA . GLU A 1 106 ? 14.5 25.578 10.141 1 94.81 106 GLU A CA 1
ATOM 828 C C . GLU A 1 106 ? 15.891 25.344 9.547 1 94.81 106 GLU A C 1
ATOM 830 O O . GLU A 1 106 ? 16.188 25.797 8.438 1 94.81 106 GLU A O 1
ATOM 835 N N . GLU A 1 107 ? 16.719 24.656 10.25 1 92.69 107 GLU A N 1
ATOM 836 C CA . GLU A 1 107 ? 18.094 24.422 9.781 1 92.69 107 GLU A CA 1
ATOM 837 C C . GLU A 1 107 ? 18.094 23.609 8.492 1 92.69 107 GLU A C 1
ATOM 839 O O . GLU A 1 107 ? 18.906 23.859 7.598 1 92.69 107 GLU A O 1
ATOM 844 N N . LEU A 1 108 ? 17.156 22.672 8.445 1 92.38 108 LEU A N 1
ATOM 845 C CA . LEU A 1 108 ? 17.047 21.844 7.246 1 92.38 108 LEU A CA 1
ATOM 846 C C . LEU A 1 108 ? 16.609 22.688 6.047 1 92.38 108 LEU A C 1
ATOM 848 O O . LEU A 1 108 ? 17.188 22.562 4.961 1 92.38 108 LEU A O 1
ATOM 852 N N . VAL A 1 109 ? 15.641 23.484 6.258 1 93.38 109 VAL A N 1
ATOM 853 C CA . VAL A 1 109 ? 15.109 24.344 5.203 1 93.38 109 VAL A CA 1
ATOM 854 C C . VAL A 1 109 ? 16.203 25.297 4.719 1 93.38 109 VAL A C 1
ATOM 856 O O . VAL A 1 109 ? 16.391 25.469 3.512 1 93.38 109 VAL A O 1
ATOM 859 N N . LYS A 1 110 ? 16.953 25.844 5.605 1 91.19 110 LYS A N 1
ATOM 860 C CA . LYS A 1 110 ? 17.984 26.828 5.277 1 91.19 110 LYS A CA 1
ATOM 861 C C . LYS A 1 110 ? 19.125 26.188 4.508 1 91.19 110 LYS A C 1
ATOM 863 O O . LYS A 1 110 ? 19.828 26.859 3.738 1 91.19 110 LYS A O 1
ATOM 868 N N . SER A 1 111 ? 19.281 24.938 4.75 1 90.38 111 SER A N 1
ATOM 869 C CA . SER A 1 111 ? 20.375 24.234 4.094 1 90.38 111 SER A CA 1
ATOM 870 C C . SER A 1 111 ? 20.016 23.875 2.656 1 90.38 111 SER A C 1
ATOM 872 O O . SER A 1 111 ? 20.891 23.531 1.858 1 90.38 111 SER A O 1
ATOM 874 N N . GLU A 1 112 ? 18.797 24.031 2.41 1 88 112 GLU A N 1
ATOM 875 C CA . GLU A 1 112 ? 18.312 23.703 1.069 1 88 112 GLU A CA 1
ATOM 876 C C . GLU A 1 112 ? 18.344 24.922 0.157 1 88 112 GLU A C 1
ATOM 878 O O . GLU A 1 112 ? 18.422 26.047 0.633 1 88 112 GLU A O 1
ATOM 883 N N . SER A 1 113 ? 18.484 24.734 -1.024 1 80.31 113 SER A N 1
ATOM 884 C CA . SER A 1 113 ? 18.469 25.812 -1.999 1 80.31 113 SER A CA 1
ATOM 885 C C . SER A 1 113 ? 17.047 26.188 -2.389 1 80.31 113 SER A C 1
ATOM 887 O O . SER A 1 113 ? 16.625 25.969 -3.527 1 80.31 113 SER A O 1
ATOM 889 N N . ILE A 1 114 ? 16.328 26.672 -1.392 1 85.06 114 ILE A N 1
ATOM 890 C CA . ILE A 1 114 ? 14.977 27.141 -1.69 1 85.06 114 ILE A CA 1
ATOM 891 C C . ILE A 1 114 ? 15 28.625 -2.01 1 85.06 114 ILE A C 1
ATOM 893 O O . ILE A 1 114 ? 15.445 29.438 -1.193 1 85.06 114 ILE A O 1
ATOM 897 N N . THR A 1 115 ? 14.609 28.938 -3.209 1 76.56 115 THR A N 1
ATOM 898 C CA . THR A 1 115 ? 14.648 30.312 -3.68 1 76.56 115 THR A CA 1
ATOM 899 C C . THR A 1 115 ? 13.406 31.078 -3.236 1 76.56 115 THR A C 1
ATOM 901 O O . THR A 1 115 ? 13.43 32.312 -3.096 1 76.56 115 THR A O 1
ATOM 904 N N . ASN A 1 116 ? 12.336 30.328 -3.061 1 78.38 116 ASN A N 1
ATOM 905 C CA . ASN A 1 116 ? 11.078 30.906 -2.598 1 78.38 116 ASN A CA 1
ATOM 906 C C . ASN A 1 116 ? 11.18 31.391 -1.154 1 78.38 116 ASN A C 1
ATOM 908 O O . ASN A 1 116 ? 11.609 30.641 -0.272 1 78.38 116 ASN A O 1
ATOM 912 N N . SER A 1 117 ? 10.727 32.625 -0.975 1 82.19 117 SER A N 1
ATOM 913 C CA . SER A 1 117 ? 10.852 33.25 0.341 1 82.19 117 SER A CA 1
ATOM 914 C C . SER A 1 117 ? 9.586 33.062 1.166 1 82.19 117 SER A C 1
ATOM 916 O O . SER A 1 117 ? 9.516 33.469 2.318 1 82.19 117 SER A O 1
ATOM 918 N N . ASN A 1 118 ? 8.672 32.375 0.553 1 94.38 118 ASN A N 1
ATOM 919 C CA . ASN A 1 118 ? 7.406 32.188 1.262 1 94.38 118 ASN A CA 1
ATOM 920 C C . ASN A 1 118 ? 7.488 31.031 2.262 1 94.38 118 ASN A C 1
ATOM 922 O O . ASN A 1 118 ? 6.781 30.031 2.123 1 94.38 118 ASN A O 1
ATOM 926 N N . ILE A 1 119 ? 8.312 31.25 3.312 1 96.38 119 ILE A N 1
ATOM 927 C CA . ILE A 1 119 ? 8.516 30.234 4.344 1 96.38 119 ILE A CA 1
ATOM 928 C C . ILE A 1 119 ? 8.281 30.859 5.723 1 96.38 119 ILE A C 1
ATOM 930 O O . ILE A 1 119 ? 8.844 31.906 6.043 1 96.38 119 ILE A O 1
ATOM 934 N N . ASP A 1 120 ? 7.426 30.312 6.43 1 97.69 120 ASP A N 1
ATOM 935 C CA . ASP A 1 120 ? 7.219 30.672 7.828 1 97.69 120 ASP A CA 1
ATOM 936 C C . ASP A 1 120 ? 7.531 29.5 8.75 1 97.69 120 ASP A C 1
ATOM 938 O O . ASP A 1 120 ? 7.055 28.391 8.531 1 97.69 120 ASP A O 1
ATOM 942 N N . TYR A 1 121 ? 8.344 29.797 9.711 1 97.69 121 TYR A N 1
ATOM 943 C CA . TYR A 1 121 ? 8.594 28.797 10.75 1 97.69 121 TYR A CA 1
ATOM 944 C C . TYR A 1 121 ? 7.586 28.938 11.883 1 97.69 121 TYR A C 1
ATOM 946 O O . TYR A 1 121 ? 7.312 30.047 12.352 1 97.69 121 TYR A O 1
ATOM 954 N N . VAL A 1 122 ? 6.992 27.828 12.281 1 98.56 122 VAL A N 1
ATOM 955 C CA . VAL A 1 122 ? 5.867 27.875 13.211 1 98.56 122 VAL A CA 1
ATOM 956 C C . VAL A 1 122 ? 6.176 27.016 14.438 1 98.56 122 VAL A C 1
ATOM 958 O O . VAL A 1 122 ? 7.043 26.141 14.383 1 98.56 122 VAL A O 1
ATOM 961 N N . LYS A 1 123 ? 5.531 27.25 15.562 1 97.75 123 LYS A N 1
ATOM 962 C CA . LYS A 1 123 ? 5.602 26.5 16.812 1 97.75 123 LYS A CA 1
ATOM 963 C C . LYS A 1 123 ? 4.211 26.281 17.406 1 97.75 123 LYS A C 1
ATOM 965 O O . LYS A 1 123 ? 3.242 26.906 16.969 1 97.75 123 LYS A O 1
ATOM 970 N N . PRO A 1 124 ? 4.176 25.328 18.344 1 97.19 124 PRO A N 1
ATOM 971 C CA . PRO A 1 124 ? 2.863 25.141 18.969 1 97.19 124 PRO A CA 1
ATOM 972 C C . PRO A 1 124 ? 2.277 26.438 19.516 1 97.19 124 PRO A C 1
ATOM 974 O O . PRO A 1 124 ? 2.988 27.234 20.141 1 97.19 124 PRO A O 1
ATOM 977 N N . GLY A 1 125 ? 1.035 26.656 19.188 1 97.19 125 GLY A N 1
ATOM 978 C CA . GLY A 1 125 ? 0.376 27.875 19.656 1 97.19 125 GLY A CA 1
ATOM 979 C C . GLY A 1 125 ? 0.224 28.922 18.578 1 97.19 125 GLY A C 1
ATOM 980 O O . GLY A 1 125 ? -0.581 29.844 18.703 1 97.19 125 GLY A O 1
ATOM 981 N N . ASP A 1 126 ? 0.954 28.812 17.5 1 98.31 126 ASP A N 1
ATOM 982 C CA . ASP A 1 126 ? 0.874 29.781 16.406 1 98.31 126 ASP A CA 1
ATOM 983 C C . ASP A 1 126 ? -0.433 29.625 15.641 1 98.31 126 ASP A C 1
ATOM 985 O O . ASP A 1 126 ? -1.018 28.547 15.602 1 98.31 126 ASP A O 1
ATOM 989 N N . HIS A 1 127 ? -0.902 30.734 15.109 1 98.56 127 HIS A N 1
ATOM 990 C CA . HIS A 1 127 ? -2.035 30.797 14.195 1 98.56 127 HIS A CA 1
ATOM 991 C C . HIS A 1 127 ? -1.64 31.469 12.883 1 98.56 127 HIS A C 1
ATOM 993 O O . HIS A 1 127 ? -0.937 32.5 12.883 1 98.56 127 HIS A O 1
ATOM 999 N N . LYS A 1 128 ? -1.974 30.828 11.758 1 98.69 128 LYS A N 1
ATOM 1000 C CA . LYS A 1 128 ? -1.679 31.375 10.438 1 98.69 128 LYS A CA 1
ATOM 1001 C C . LYS A 1 128 ? -2.906 31.312 9.531 1 98.69 128 LYS A C 1
ATOM 1003 O O . LYS A 1 128 ? -3.828 30.531 9.781 1 98.69 128 LYS A O 1
ATOM 1008 N N . GLU A 1 129 ? -2.928 32.219 8.586 1 98.62 129 GLU A N 1
ATOM 1009 C CA . GLU A 1 129 ? -3.922 32.188 7.52 1 98.62 129 GLU A CA 1
ATOM 1010 C C . GLU A 1 129 ? -3.266 31.953 6.16 1 98.62 129 GLU A C 1
ATOM 1012 O O . GLU A 1 129 ? -2.178 32.469 5.891 1 98.62 129 GLU A O 1
ATOM 1017 N N . CYS A 1 130 ? -3.902 31.172 5.355 1 98.38 130 CYS A N 1
ATOM 1018 C CA . CYS A 1 130 ? -3.471 30.906 3.988 1 98.38 130 CYS A CA 1
ATOM 1019 C C . CYS A 1 130 ? -4.668 30.719 3.062 1 98.38 130 CYS A C 1
ATOM 1021 O O . CYS A 1 130 ? -5.191 29.609 2.926 1 98.38 130 CYS A O 1
ATOM 1023 N N . GLY A 1 131 ? -5.023 31.828 2.414 1 98.19 131 GLY A N 1
ATOM 1024 C CA . GLY A 1 131 ? -6.211 31.766 1.576 1 98.19 131 GLY A CA 1
ATOM 1025 C C . GLY A 1 131 ? -7.453 31.344 2.332 1 98.19 131 GLY A C 1
ATOM 1026 O O . GLY A 1 131 ? -7.82 31.969 3.336 1 98.19 131 GLY A O 1
ATOM 1027 N N . ASP A 1 132 ? -8.031 30.25 1.918 1 98.75 132 ASP A N 1
ATOM 1028 C CA . ASP A 1 132 ? -9.273 29.719 2.479 1 98.75 132 ASP A CA 1
ATOM 1029 C C . ASP A 1 132 ? -9.023 29.031 3.818 1 98.75 132 ASP A C 1
ATOM 1031 O O . ASP A 1 132 ? -9.977 28.656 4.504 1 98.75 132 ASP A O 1
ATOM 1035 N N . PHE A 1 133 ? -7.77 28.938 4.199 1 98.88 133 PHE A N 1
ATOM 1036 C CA . PHE A 1 133 ? -7.426 28.078 5.32 1 98.88 133 PHE A CA 1
ATOM 1037 C C . PHE A 1 133 ? -7.012 28.891 6.535 1 98.88 133 PHE A C 1
ATOM 1039 O O . PHE A 1 133 ? -6.16 29.781 6.43 1 98.88 133 PHE A O 1
ATOM 1046 N N . SER A 1 134 ? -7.707 28.625 7.605 1 98.88 134 SER A N 1
ATOM 1047 C CA . SER A 1 134 ? -7.246 29.062 8.922 1 98.88 134 SER A CA 1
ATOM 1048 C C . SER A 1 134 ? -6.535 27.922 9.656 1 98.88 134 SER A C 1
ATOM 1050 O O . SER A 1 134 ? -7.086 26.828 9.805 1 98.88 134 SER A O 1
ATOM 1052 N N . ILE A 1 135 ? -5.281 28.203 10.07 1 98.81 135 ILE A N 1
ATOM 1053 C CA . ILE A 1 135 ? -4.426 27.109 10.523 1 98.81 135 ILE A CA 1
ATOM 1054 C C . ILE A 1 135 ? -3.967 27.375 11.953 1 98.81 135 ILE A C 1
ATOM 1056 O O . ILE A 1 135 ? -3.293 28.375 12.227 1 98.81 135 ILE A O 1
ATOM 1060 N N . ASP A 1 136 ? -4.352 26.531 12.852 1 98.75 136 ASP A N 1
ATOM 1061 C CA . ASP A 1 136 ? -3.854 26.547 14.219 1 98.75 136 ASP A CA 1
ATOM 1062 C C . ASP A 1 136 ? -2.826 25.438 14.445 1 98.75 136 ASP A C 1
ATOM 1064 O O . ASP A 1 136 ? -3.131 24.266 14.266 1 98.75 136 ASP A O 1
ATOM 1068 N N . PHE A 1 137 ? -1.667 25.844 14.812 1 98.56 137 PHE A N 1
ATOM 1069 C CA . PHE A 1 137 ? -0.628 24.875 15.141 1 98.56 137 PHE A CA 1
ATOM 1070 C C . PHE A 1 137 ? -0.68 24.5 16.609 1 98.56 137 PHE A C 1
ATOM 1072 O O . PHE A 1 137 ? -0.751 25.375 17.484 1 98.56 137 PHE A O 1
ATOM 1079 N N . ILE A 1 138 ? -0.711 23.219 16.891 1 97.69 138 ILE A N 1
ATOM 1080 C CA . ILE A 1 138 ? -0.898 22.75 18.25 1 97.69 138 ILE A CA 1
ATOM 1081 C C . ILE A 1 138 ? 0.29 21.875 18.672 1 97.69 138 ILE A C 1
ATOM 1083 O O . ILE A 1 138 ? 1.13 21.531 17.844 1 97.69 138 ILE A O 1
ATOM 1087 N N . ASN A 1 139 ? 0.28 21.562 19.953 1 95.62 139 ASN A N 1
ATOM 1088 C CA . ASN A 1 139 ? 1.366 20.734 20.484 1 95.62 139 ASN A CA 1
ATOM 1089 C C . ASN A 1 139 ? 1.334 19.328 19.906 1 95.62 139 ASN A C 1
ATOM 1091 O O . ASN A 1 139 ? 0.263 18.734 19.766 1 95.62 139 ASN A O 1
ATOM 1095 N N . CYS A 1 140 ? 2.383 18.922 19.422 1 95.25 140 CYS A N 1
ATOM 1096 C CA . CYS A 1 140 ? 2.693 17.547 19.031 1 95.25 140 CYS A CA 1
ATOM 1097 C C . CYS A 1 140 ? 3.861 17 19.844 1 95.25 140 CYS A C 1
ATOM 1099 O O . CYS A 1 140 ? 5 17.438 19.672 1 95.25 140 CYS A O 1
ATOM 1101 N N . ASP A 1 141 ? 3.568 16.094 20.766 1 94.44 141 ASP A N 1
ATOM 1102 C CA . ASP A 1 141 ? 4.629 15.539 21.609 1 94.44 141 ASP A CA 1
ATOM 1103 C C . ASP A 1 141 ? 5.34 14.391 20.906 1 94.44 141 ASP A C 1
ATOM 1105 O O . ASP A 1 141 ? 4.871 13.25 20.938 1 94.44 141 ASP A O 1
ATOM 1109 N N . HIS A 1 142 ? 6.422 14.711 20.312 1 94 142 HIS A N 1
ATOM 1110 C CA . HIS A 1 142 ? 7.199 13.727 19.578 1 94 142 HIS A CA 1
ATOM 1111 C C . HIS A 1 142 ? 8.586 13.539 20.172 1 94 142 HIS A C 1
ATOM 1113 O O . HIS A 1 142 ? 9.547 13.234 19.469 1 94 142 HIS A O 1
ATOM 1119 N N . GLY A 1 143 ? 8.711 13.812 21.438 1 89.44 143 GLY A N 1
ATOM 1120 C CA . GLY A 1 143 ? 9.93 13.57 22.188 1 89.44 143 GLY A CA 1
ATOM 1121 C C . GLY A 1 143 ? 11 14.617 21.938 1 89.44 143 GLY A C 1
ATOM 1122 O O . GLY A 1 143 ? 10.727 15.672 21.359 1 89.44 143 GLY A O 1
ATOM 1123 N N . SER A 1 144 ? 12.227 14.32 22.391 1 85.12 144 SER A N 1
ATOM 1124 C CA . SER A 1 144 ? 13.32 15.289 22.391 1 85.12 144 SER A CA 1
ATOM 1125 C C . SER A 1 144 ? 13.914 15.461 21 1 85.12 144 SER A C 1
ATOM 1127 O O . SER A 1 144 ? 14.555 16.469 20.719 1 85.12 144 SER A O 1
ATOM 1129 N N . GLY A 1 145 ? 13.633 14.523 20.141 1 83.06 145 GLY A N 1
ATOM 1130 C CA . GLY A 1 145 ? 14.172 14.609 18.797 1 83.06 145 GLY A CA 1
ATOM 1131 C C . GLY A 1 145 ? 13.453 15.625 17.938 1 83.06 145 GLY A C 1
ATOM 1132 O O . GLY A 1 145 ? 14 16.078 16.922 1 83.06 145 GLY A O 1
ATOM 1133 N N . ALA A 1 146 ? 12.258 16.031 18.328 1 91.62 146 ALA A N 1
ATOM 1134 C CA . ALA A 1 146 ? 11.484 17.078 17.672 1 91.62 146 ALA A CA 1
ATOM 1135 C C . ALA A 1 146 ? 10.664 17.875 18.688 1 91.62 146 ALA A C 1
ATOM 1137 O O . ALA A 1 146 ? 9.438 17.828 18.672 1 91.62 146 ALA A O 1
ATOM 1138 N N . PRO A 1 147 ? 11.344 18.625 19.469 1 92.38 147 PRO A N 1
ATOM 1139 C CA . PRO A 1 147 ? 10.688 19.266 20.625 1 92.38 147 PRO A CA 1
ATOM 1140 C C . PRO A 1 147 ? 9.641 20.281 20.203 1 92.38 147 PRO A C 1
ATOM 1142 O O . PRO A 1 147 ? 8.734 20.594 20.984 1 92.38 147 PRO A O 1
ATOM 1145 N N . ASP A 1 148 ? 9.82 20.797 18.984 1 95.19 148 ASP A N 1
ATOM 1146 C CA . ASP A 1 148 ? 8.852 21.797 18.531 1 95.19 148 ASP A CA 1
ATOM 1147 C C . ASP A 1 148 ? 8.008 21.266 17.375 1 95.19 148 ASP A C 1
ATOM 1149 O O . ASP A 1 148 ? 7.586 22.031 16.516 1 95.19 148 ASP A O 1
ATOM 1153 N N . ALA A 1 149 ? 7.887 19.922 17.344 1 97.44 149 ALA A N 1
ATOM 1154 C CA . ALA A 1 149 ? 6.941 19.328 16.406 1 97.44 149 ALA A CA 1
ATOM 1155 C C . ALA A 1 149 ? 5.535 19.875 16.609 1 97.44 149 ALA A C 1
ATOM 1157 O O . ALA A 1 149 ? 5.152 20.203 17.734 1 97.44 149 ALA A O 1
ATOM 1158 N N . VAL A 1 150 ? 4.801 19.969 15.516 1 98.19 150 VAL A N 1
ATOM 1159 C CA . VAL A 1 150 ? 3.469 20.562 15.625 1 98.19 150 VAL A CA 1
ATOM 1160 C C . VAL A 1 150 ? 2.436 19.594 15.039 1 98.19 150 VAL A C 1
ATOM 1162 O O . VAL A 1 150 ? 2.74 18.828 14.117 1 98.19 150 VAL A O 1
ATOM 1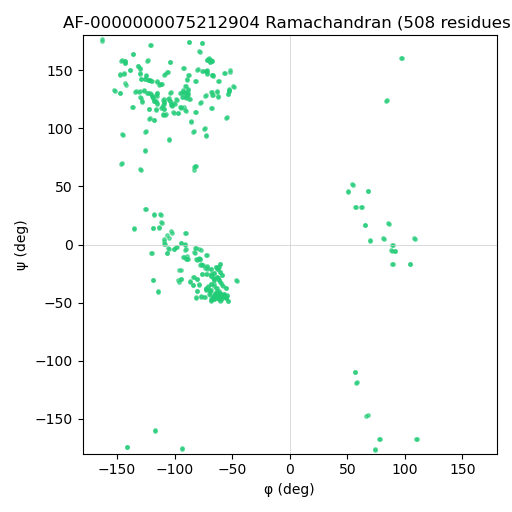165 N N . GLY A 1 151 ? 1.248 19.516 15.664 1 98.12 151 GLY A N 1
ATOM 1166 C CA . GLY A 1 151 ? 0.021 19.172 14.969 1 98.12 151 GLY A CA 1
ATOM 1167 C C . GLY A 1 151 ? -0.685 20.375 14.359 1 98.12 151 GLY A C 1
ATOM 1168 O O . GLY A 1 151 ? -0.247 21.5 14.539 1 98.12 151 GLY A O 1
ATOM 1169 N N . VAL A 1 152 ? -1.761 20.109 13.602 1 98.69 152 VAL A N 1
ATOM 1170 C CA . VAL A 1 152 ? -2.412 21.219 12.938 1 98.69 152 VAL A CA 1
ATOM 1171 C C . VAL A 1 152 ? -3.926 21.016 12.945 1 98.69 152 VAL A C 1
ATOM 1173 O O . VAL A 1 152 ? -4.41 19.891 12.789 1 98.69 152 VAL A O 1
ATOM 1176 N N . ILE A 1 153 ? -4.637 22.094 13.219 1 98.81 153 ILE A N 1
ATOM 1177 C CA . ILE A 1 153 ? -6.07 22.172 12.961 1 98.81 153 ILE A CA 1
ATOM 1178 C C . ILE A 1 153 ? -6.336 23.141 11.805 1 98.81 153 ILE A C 1
ATOM 1180 O O . ILE A 1 153 ? -6.082 24.328 11.914 1 98.81 153 ILE A O 1
ATOM 1184 N N . VAL A 1 154 ? -6.785 22.578 10.727 1 98.88 154 VAL A N 1
ATOM 1185 C CA . VAL A 1 154 ? -7.137 23.375 9.555 1 98.88 154 VAL A CA 1
ATOM 1186 C C . VAL A 1 154 ? -8.641 23.641 9.547 1 98.88 154 VAL A C 1
ATOM 1188 O O . VAL A 1 154 ? -9.438 22.703 9.453 1 98.88 154 VAL A O 1
ATOM 1191 N N . THR A 1 155 ? -8.992 24.875 9.711 1 98.81 155 THR A N 1
ATOM 1192 C CA . THR A 1 155 ? -10.383 25.281 9.555 1 98.81 155 THR A CA 1
ATOM 1193 C C . THR A 1 155 ? -10.633 25.797 8.141 1 98.81 155 THR A C 1
ATOM 1195 O O . THR A 1 155 ? -9.969 26.734 7.684 1 98.81 155 THR A O 1
ATOM 1198 N N . VAL A 1 156 ? -11.516 25.125 7.43 1 98.75 156 VAL A N 1
ATOM 1199 C CA . VAL A 1 156 ? -11.836 25.484 6.055 1 98.75 156 VAL A CA 1
ATOM 1200 C C . VAL A 1 156 ? -13.305 25.172 5.766 1 98.75 156 VAL A C 1
ATOM 1202 O O . VAL A 1 156 ? -13.789 24.094 6.113 1 98.75 156 VAL A O 1
ATOM 1205 N N . ASP A 1 157 ? -14.055 26.141 5.203 1 98.5 157 ASP A N 1
ATOM 1206 C CA . ASP A 1 157 ? -15.438 25.938 4.785 1 98.5 157 ASP A CA 1
ATOM 1207 C C . ASP A 1 157 ? -16.297 25.469 5.953 1 98.5 157 ASP A C 1
ATOM 1209 O O . ASP A 1 157 ? -17.172 24.609 5.785 1 98.5 157 ASP A O 1
ATOM 1213 N N . GLY A 1 158 ? -15.984 25.906 7.137 1 97.62 158 GLY A N 1
ATOM 1214 C CA . GLY A 1 158 ? -16.766 25.562 8.312 1 97.62 158 GLY A CA 1
ATOM 1215 C C . GLY A 1 158 ? -16.406 24.203 8.883 1 97.62 158 GLY A C 1
ATOM 1216 O O . GLY A 1 158 ? -17.078 23.703 9.797 1 97.62 158 GLY A O 1
ATOM 1217 N N . LYS A 1 159 ? -15.422 23.594 8.328 1 97.94 159 LYS A N 1
ATOM 1218 C CA . LYS A 1 159 ? -14.969 22.297 8.812 1 97.94 159 LYS A CA 1
ATOM 1219 C C . LYS A 1 159 ? -13.625 22.406 9.531 1 97.94 159 LYS A C 1
ATOM 1221 O O . LYS A 1 159 ? -12.797 23.25 9.18 1 97.94 159 LYS A O 1
ATOM 1226 N N . ARG A 1 160 ? -13.461 21.594 10.508 1 98.62 160 ARG A N 1
ATOM 1227 C CA . ARG A 1 160 ? -12.211 21.531 11.25 1 98.62 160 ARG A CA 1
ATOM 1228 C C . ARG A 1 160 ? -11.547 20.156 11.078 1 98.62 160 ARG A C 1
ATOM 1230 O O . ARG A 1 160 ? -12.109 19.141 11.484 1 98.62 160 ARG A O 1
ATOM 1237 N N . ILE A 1 161 ? -10.375 20.172 10.461 1 98.81 161 ILE A N 1
ATOM 1238 C CA . ILE A 1 161 ? -9.586 18.969 10.234 1 98.81 161 ILE A CA 1
ATOM 1239 C C . ILE A 1 161 ? -8.344 18.984 11.125 1 98.81 161 ILE A C 1
ATOM 1241 O O . ILE A 1 161 ? -7.484 19.859 10.984 1 98.81 161 ILE A O 1
ATOM 1245 N N . LEU A 1 162 ? -8.297 18.016 12.008 1 98.75 162 LEU A N 1
ATOM 1246 C CA . LEU A 1 162 ? -7.168 17.875 12.922 1 98.75 162 LEU A CA 1
ATOM 1247 C C . LEU A 1 162 ? -6.199 16.812 12.438 1 98.75 162 LEU A C 1
ATOM 1249 O O . LEU A 1 162 ? -6.594 15.656 12.227 1 98.75 162 LEU A O 1
ATOM 1253 N N . GLU A 1 163 ? -5.008 17.125 12.203 1 98.56 163 GLU A N 1
ATOM 1254 C CA . GLU A 1 163 ? -3.9 16.172 12.102 1 98.56 163 GLU A CA 1
ATOM 1255 C C . GLU A 1 163 ? -2.939 16.328 13.281 1 98.56 163 GLU A C 1
ATOM 1257 O O . GLU A 1 163 ? -2.238 17.328 13.391 1 98.56 163 GLU A O 1
ATOM 1262 N N . VAL A 1 164 ? -2.799 15.312 14.055 1 97.5 164 VAL A N 1
ATOM 1263 C CA . VAL A 1 164 ? -2.15 15.453 15.352 1 97.5 164 VAL A CA 1
ATOM 1264 C C . VAL A 1 164 ? -0.633 15.422 15.18 1 97.5 164 VAL A C 1
ATOM 1266 O O . VAL A 1 164 ? 0.11 15.781 16.094 1 97.5 164 VAL A O 1
ATOM 1269 N N . GLY A 1 165 ? -0.122 15.031 13.984 1 96.62 165 GLY A N 1
ATOM 1270 C CA . GLY A 1 165 ? 1.307 14.82 13.82 1 96.62 165 GLY A CA 1
ATOM 1271 C C . GLY A 1 165 ? 1.797 13.539 14.477 1 96.62 165 GLY A C 1
ATOM 1272 O O . GLY A 1 165 ? 0.996 12.68 14.852 1 96.62 165 GLY A O 1
ATOM 1273 N N . ASP A 1 166 ? 3.111 13.359 14.406 1 96.44 166 ASP A N 1
ATOM 1274 C CA . ASP A 1 166 ? 3.711 12.242 15.133 1 96.44 166 ASP A CA 1
ATOM 1275 C C . ASP A 1 166 ? 3.721 12.516 16.641 1 96.44 166 ASP A C 1
ATOM 1277 O O . ASP A 1 166 ? 4.684 13.078 17.172 1 96.44 166 ASP A O 1
ATOM 1281 N N . SER A 1 167 ? 2.709 12.055 17.312 1 95.88 167 SER A N 1
ATOM 1282 C CA . SER A 1 167 ? 2.479 12.461 18.688 1 95.88 167 SER A CA 1
ATOM 1283 C C . SER A 1 167 ? 2.266 11.25 19.594 1 95.88 167 SER A C 1
ATOM 1285 O O . SER A 1 167 ? 1.684 10.25 19.172 1 95.88 167 SER A O 1
ATOM 1287 N N . CYS A 1 168 ? 2.725 11.398 20.875 1 95.88 168 CYS A N 1
ATOM 1288 C CA . CYS A 1 168 ? 2.289 10.453 21.891 1 95.88 168 CYS A CA 1
ATOM 1289 C C . CYS A 1 168 ? 0.879 10.781 22.375 1 95.88 168 CYS A C 1
ATOM 1291 O O . CYS A 1 168 ? 0.327 11.828 22.016 1 95.88 168 CYS A O 1
ATOM 1293 N N . LEU A 1 169 ? 0.314 9.859 23.062 1 96.31 169 LEU A N 1
ATOM 1294 C CA . LEU A 1 169 ? -1.028 10.086 23.594 1 96.31 169 LEU A CA 1
ATOM 1295 C C . LEU A 1 169 ? -1.012 11.164 24.672 1 96.31 169 LEU A C 1
ATOM 1297 O O . LEU A 1 169 ? -0.305 11.023 25.672 1 96.31 169 LEU A O 1
ATOM 1301 N N . ARG A 1 170 ? -1.698 12.234 24.406 1 95.12 170 ARG A N 1
ATOM 1302 C CA . ARG A 1 170 ? -1.773 13.336 25.359 1 95.12 170 ARG A CA 1
ATOM 1303 C C . ARG A 1 170 ? -3.223 13.695 25.672 1 95.12 170 ARG A C 1
ATOM 1305 O O . ARG A 1 170 ? -3.713 14.742 25.25 1 95.12 170 ARG A O 1
ATOM 1312 N N . LEU A 1 171 ? -3.771 12.93 26.531 1 96.25 171 LEU A N 1
ATOM 1313 C CA . LEU A 1 171 ? -5.156 13.172 26.922 1 96.25 171 LEU A CA 1
ATOM 1314 C C . LEU A 1 171 ? -5.266 14.422 27.797 1 96.25 171 LEU A C 1
ATOM 1316 O O . LEU A 1 171 ? -6.332 15.031 27.875 1 96.25 171 LEU A O 1
ATOM 1320 N N . ASP A 1 172 ? -4.176 14.773 28.375 1 95.88 172 ASP A N 1
ATOM 1321 C CA . ASP A 1 172 ? -4.125 15.969 29.219 1 95.88 172 ASP A CA 1
ATOM 1322 C C . ASP A 1 172 ? -4.203 17.234 28.375 1 95.88 172 ASP A C 1
ATOM 1324 O O . ASP A 1 172 ? -4.426 18.328 28.906 1 95.88 172 ASP A O 1
ATOM 1328 N N . ARG A 1 173 ? -4.113 17.094 27.047 1 94.69 173 ARG A N 1
ATOM 1329 C CA . ARG A 1 173 ? -4.102 18.266 26.188 1 94.69 173 ARG A CA 1
ATOM 1330 C C . ARG A 1 173 ? -5.383 18.344 25.359 1 94.69 173 ARG A C 1
ATOM 1332 O O . ARG A 1 173 ? -5.434 19.047 24.344 1 94.69 173 ARG A O 1
ATOM 1339 N N . THR A 1 174 ? -6.383 17.672 25.766 1 95.5 174 THR A N 1
ATOM 1340 C CA . THR A 1 174 ? -7.648 17.609 25.047 1 95.5 174 THR A CA 1
ATOM 1341 C C . THR A 1 174 ? -8.203 19 24.797 1 95.5 174 THR A C 1
ATOM 1343 O O . THR A 1 174 ? -8.766 19.281 23.734 1 95.5 174 THR A O 1
ATOM 1346 N N . GLN A 1 175 ? -8.039 19.891 25.75 1 94.88 175 GLN A N 1
ATOM 1347 C CA . GLN A 1 175 ? -8.562 21.25 25.625 1 94.88 175 GLN A CA 1
ATOM 1348 C C . GLN A 1 175 ? -7.863 22.016 24.516 1 94.88 175 GLN A C 1
ATOM 1350 O O . GLN A 1 175 ? -8.477 22.828 23.828 1 94.88 175 GLN A O 1
ATOM 1355 N N . GLU A 1 176 ? -6.629 21.75 24.344 1 95.19 176 GLU A N 1
ATOM 1356 C CA . GLU A 1 176 ? -5.895 22.375 23.266 1 95.19 176 GLU A CA 1
ATOM 1357 C C . GLU A 1 176 ? -6.434 21.938 21.906 1 95.19 176 GLU A C 1
ATOM 1359 O O . GLU A 1 176 ? -6.629 22.75 21 1 95.19 176 GLU A O 1
ATOM 1364 N N . TYR A 1 177 ? -6.738 20.672 21.766 1 94.88 177 TYR A N 1
ATOM 1365 C CA . TYR A 1 177 ? -7.258 20.109 20.531 1 94.88 177 TYR A CA 1
ATOM 1366 C C . TYR A 1 177 ? -8.641 20.672 20.203 1 94.88 177 TYR A C 1
ATOM 1368 O O . TYR A 1 177 ? -8.992 20.844 19.047 1 94.88 177 TYR A O 1
ATOM 1376 N N . LEU A 1 178 ? -9.367 21 21.266 1 95.94 178 LEU A N 1
ATOM 1377 C CA . LEU A 1 178 ? -10.758 21.406 21.078 1 95.94 178 LEU A CA 1
ATOM 1378 C C . LEU A 1 178 ? -10.906 22.922 21.188 1 95.94 178 LEU A C 1
ATOM 1380 O O . LEU A 1 178 ? -12.016 23.438 21.297 1 95.94 178 LEU A O 1
ATOM 1384 N N . SER A 1 179 ? -9.758 23.531 21.188 1 92 179 SER A N 1
ATOM 1385 C CA . SER A 1 179 ? -9.742 24.969 21.422 1 92 179 SER A CA 1
ATOM 1386 C C . SER A 1 179 ? -10.531 25.719 20.344 1 92 179 SER A C 1
ATOM 1388 O O . SER A 1 179 ? -11.016 26.828 20.578 1 92 179 SER A O 1
ATOM 1390 N N . VAL A 1 180 ? -10.672 25.109 19.172 1 93.94 180 VAL A N 1
ATOM 1391 C CA . VAL A 1 180 ? -11.32 25.766 18.047 1 93.94 180 VAL A CA 1
ATOM 1392 C C . VAL A 1 180 ? -12.719 25.188 17.844 1 93.94 180 VAL A C 1
ATOM 1394 O O . VAL A 1 180 ? -13.383 25.5 16.844 1 93.94 180 VAL A O 1
ATOM 1397 N N . GLY A 1 181 ? -13.156 24.328 18.734 1 95.62 181 GLY A N 1
ATOM 1398 C CA . GLY A 1 181 ? -14.453 23.688 18.625 1 95.62 181 GLY A CA 1
ATOM 1399 C C . GLY A 1 181 ? -14.367 22.203 18.312 1 95.62 181 GLY A C 1
ATOM 1400 O O . GLY A 1 181 ? -13.289 21.609 18.391 1 95.62 181 GLY A O 1
ATOM 1401 N N . SER A 1 182 ? -15.547 21.672 17.953 1 97.31 182 SER A N 1
ATOM 1402 C CA . SER A 1 182 ? -15.633 20.25 17.656 1 97.31 182 SER A CA 1
ATOM 1403 C C . SER A 1 182 ? -14.852 19.891 16.406 1 97.31 182 SER A C 1
ATOM 1405 O O . SER A 1 182 ? -14.805 20.672 15.445 1 97.31 182 SER A O 1
ATOM 1407 N N . ILE A 1 183 ? -14.281 18.766 16.375 1 98.38 183 ILE A N 1
ATOM 1408 C CA . ILE A 1 183 ? -13.445 18.297 15.281 1 98.38 183 ILE A CA 1
ATOM 1409 C C . ILE A 1 183 ? -14.289 17.484 14.305 1 98.38 183 ILE A C 1
ATOM 1411 O O . ILE A 1 183 ? -14.984 16.547 14.703 1 98.38 183 ILE A O 1
ATOM 1415 N N . ASP A 1 184 ? -14.25 17.844 13.008 1 98.62 184 ASP A N 1
ATOM 1416 C CA . ASP A 1 184 ? -14.961 17.078 11.984 1 98.62 184 ASP A CA 1
ATOM 1417 C C . ASP A 1 184 ? -14.164 15.852 11.57 1 98.62 184 ASP A C 1
ATOM 1419 O O . ASP A 1 184 ? -14.727 14.766 11.422 1 98.62 184 ASP A O 1
ATOM 1423 N N . VAL A 1 185 ? -12.906 16.031 11.352 1 98.81 185 VAL A N 1
ATOM 1424 C CA . VAL A 1 185 ? -12.031 14.922 10.961 1 98.81 185 VAL A CA 1
ATOM 1425 C C . VAL A 1 185 ? -10.789 14.914 11.852 1 98.81 185 VAL A C 1
ATOM 1427 O O . VAL A 1 185 ? -10.117 15.945 12 1 98.81 185 VAL A O 1
ATOM 1430 N N . MET A 1 186 ? -10.508 13.82 12.453 1 98.81 186 MET A N 1
ATOM 1431 C CA . MET A 1 186 ? -9.242 13.625 13.156 1 98.81 186 MET A CA 1
ATOM 1432 C C . MET A 1 186 ? -8.359 12.633 12.414 1 98.81 186 MET A C 1
ATOM 1434 O O . MET A 1 186 ? -8.773 11.5 12.148 1 98.81 186 MET A O 1
ATOM 1438 N N . ILE A 1 187 ? -7.223 13.078 12.031 1 98.88 187 ILE A N 1
ATOM 1439 C CA . ILE A 1 187 ? -6.184 12.242 11.438 1 98.88 187 ILE A CA 1
ATOM 1440 C C . ILE A 1 187 ? -5.078 11.984 12.461 1 98.88 187 ILE A C 1
ATOM 1442 O O . ILE A 1 187 ? -4.496 12.93 13.008 1 98.88 187 ILE A O 1
ATOM 1446 N N . ALA A 1 188 ? -4.789 10.719 12.727 1 98.56 188 ALA A N 1
ATOM 1447 C CA . ALA A 1 188 ? -3.822 10.391 13.766 1 98.56 188 ALA A CA 1
ATOM 1448 C C . ALA A 1 188 ? -3.047 9.125 13.422 1 98.56 188 ALA A C 1
ATOM 1450 O O . ALA A 1 188 ? -3.592 8.203 12.812 1 98.56 188 ALA A O 1
ATOM 1451 N N . PRO A 1 189 ? -1.815 9.07 13.805 1 98.06 189 PRO A N 1
ATOM 1452 C CA . PRO A 1 189 ? -1.004 7.891 13.477 1 98.06 189 PRO A CA 1
ATOM 1453 C C . PRO A 1 189 ? -1.403 6.656 14.289 1 98.06 189 PRO A C 1
ATOM 1455 O O . PRO A 1 189 ? -2.012 6.785 15.352 1 98.06 189 PRO A O 1
ATOM 1458 N N . ILE A 1 190 ? -1 5.469 13.688 1 97.56 190 ILE A N 1
ATOM 1459 C CA . ILE A 1 190 ? -1.273 4.234 14.422 1 97.56 190 ILE A CA 1
ATOM 1460 C C . ILE A 1 190 ? -0.042 3.33 14.383 1 97.56 190 ILE A C 1
ATOM 1462 O O . ILE A 1 190 ? -0.136 2.131 14.648 1 97.56 190 ILE A O 1
ATOM 1466 N N . ASN A 1 191 ? 1.071 3.838 14 1 94.88 191 ASN A N 1
ATOM 1467 C CA . ASN A 1 191 ? 2.246 2.996 13.789 1 94.88 191 ASN A CA 1
ATOM 1468 C C . ASN A 1 191 ? 2.885 2.592 15.117 1 94.88 191 ASN A C 1
ATOM 1470 O O . ASN A 1 191 ? 3.613 1.6 15.18 1 94.88 191 ASN A O 1
ATOM 1474 N N . GLY A 1 192 ? 2.691 3.402 16.203 1 93.69 192 GLY A N 1
ATOM 1475 C CA . GLY A 1 192 ? 3.203 3.064 17.531 1 93.69 192 GLY A CA 1
ATOM 1476 C C . GLY A 1 192 ? 4.715 3.137 17.625 1 93.69 192 GLY A C 1
ATOM 1477 O O . GLY A 1 192 ? 5.305 2.705 18.609 1 93.69 192 GLY A O 1
ATOM 1478 N N . ALA A 1 193 ? 5.305 3.537 16.594 1 87.12 193 ALA A N 1
ATOM 1479 C CA . ALA A 1 193 ? 6.762 3.615 16.547 1 87.12 193 ALA A CA 1
ATOM 1480 C C . ALA A 1 193 ? 7.25 4.98 17.031 1 87.12 193 ALA A C 1
ATOM 1482 O O . ALA A 1 193 ? 6.586 5.996 16.812 1 87.12 193 ALA A O 1
ATOM 1483 N N . TYR A 1 194 ? 8.344 4.996 17.75 1 86.81 194 TYR A N 1
ATOM 1484 C CA . TYR A 1 194 ? 9.039 6.215 18.156 1 86.81 194 TYR A CA 1
ATOM 1485 C C . TYR A 1 194 ? 8.148 7.074 19.047 1 86.81 194 TYR A C 1
ATOM 1487 O O . TYR A 1 194 ? 8.148 8.305 18.938 1 86.81 194 TYR A O 1
ATOM 1495 N N . GLY A 1 195 ? 7.316 6.453 19.812 1 89.81 195 GLY A N 1
ATOM 1496 C CA . GLY A 1 195 ? 6.492 7.16 20.781 1 89.81 195 GLY A CA 1
ATOM 1497 C C . GLY A 1 195 ? 5.164 7.617 20.203 1 89.81 195 GLY A C 1
ATOM 1498 O O . GLY A 1 195 ? 4.336 8.188 20.922 1 89.81 195 GLY A O 1
ATOM 1499 N N . ASN A 1 196 ? 4.93 7.328 18.922 1 95.25 196 ASN A N 1
ATOM 1500 C CA . ASN A 1 196 ? 3.672 7.715 18.281 1 95.25 196 ASN A CA 1
ATOM 1501 C C . ASN A 1 196 ? 2.496 6.91 18.828 1 95.25 196 ASN A C 1
ATOM 1503 O O . ASN A 1 196 ? 2.688 5.836 19.406 1 95.25 196 ASN A O 1
ATOM 1507 N N . LEU A 1 197 ? 1.37 7.48 18.641 1 97.69 197 LEU A N 1
ATOM 1508 C CA . LEU A 1 197 ? 0.138 6.754 18.938 1 97.69 197 LEU A CA 1
ATOM 1509 C C . LEU A 1 197 ? 0.124 5.398 18.234 1 97.69 197 LEU A C 1
ATOM 1511 O O . LEU A 1 197 ? 0.548 5.289 17.078 1 97.69 197 LEU A O 1
ATOM 1515 N N . ASN A 1 198 ? -0.243 4.336 18.953 1 97.69 198 ASN A N 1
ATOM 1516 C CA . ASN A 1 198 ? -0.583 3.064 18.328 1 97.69 198 ASN A CA 1
ATOM 1517 C C . ASN A 1 198 ? -2.082 2.947 18.078 1 97.69 198 ASN A C 1
ATOM 1519 O O . ASN A 1 198 ? -2.82 3.922 18.219 1 97.69 198 ASN A O 1
ATOM 1523 N N . GLU A 1 199 ? -2.539 1.818 17.594 1 97.88 199 GLU A N 1
ATOM 1524 C CA . GLU A 1 199 ? -3.941 1.611 17.25 1 97.88 199 GLU A CA 1
ATOM 1525 C C . GLU A 1 199 ? -4.859 1.907 18.422 1 97.88 199 GLU A C 1
ATOM 1527 O O . GLU A 1 199 ? -5.852 2.625 18.281 1 97.88 199 GLU A O 1
ATOM 1532 N N . GLN A 1 200 ? -4.504 1.414 19.609 1 98.38 200 GLN A N 1
ATOM 1533 C CA . GLN A 1 200 ? -5.305 1.649 20.812 1 98.38 200 GLN A CA 1
ATOM 1534 C C . GLN A 1 200 ? -5.289 3.125 21.203 1 98.38 200 GLN A C 1
ATOM 1536 O O . GLN A 1 200 ? -6.332 3.697 21.516 1 98.38 200 GLN A O 1
ATOM 1541 N N . ASP A 1 201 ? -4.121 3.707 21.156 1 98.62 201 ASP A N 1
ATOM 1542 C CA . ASP A 1 201 ? -3.99 5.121 21.5 1 98.62 201 ASP A CA 1
ATOM 1543 C C . ASP A 1 201 ? -4.859 5.988 20.594 1 98.62 201 ASP A C 1
ATOM 1545 O O . ASP A 1 201 ? -5.488 6.945 21.062 1 98.62 201 ASP A O 1
ATOM 1549 N N . CYS A 1 202 ? -4.848 5.719 19.328 1 98.56 202 CYS A N 1
ATOM 1550 C CA . CYS A 1 202 ? -5.664 6.465 18.375 1 98.56 202 CYS A CA 1
ATOM 1551 C C . CYS A 1 202 ? -7.141 6.398 18.75 1 98.56 202 CYS A C 1
ATOM 1553 O O . CYS A 1 202 ? -7.84 7.41 18.703 1 98.56 202 CYS A O 1
ATOM 1555 N N . VAL A 1 203 ? -7.605 5.219 19.141 1 98.69 203 VAL A N 1
ATOM 1556 C CA . VAL A 1 203 ? -9 5.035 19.516 1 98.69 203 VAL A CA 1
ATOM 1557 C C . VAL A 1 203 ? -9.281 5.766 20.828 1 98.69 203 VAL A C 1
ATOM 1559 O O . VAL A 1 203 ? -10.344 6.375 20.984 1 98.69 203 VAL A O 1
ATOM 1562 N N . ASP A 1 204 ? -8.328 5.703 21.734 1 98.62 204 ASP A N 1
ATOM 1563 C CA . ASP A 1 204 ? -8.492 6.434 23 1 98.62 204 ASP A CA 1
ATOM 1564 C C . ASP A 1 204 ? -8.609 7.938 22.75 1 98.62 204 ASP A C 1
ATOM 1566 O O . ASP A 1 204 ? -9.422 8.617 23.375 1 98.62 204 ASP A O 1
ATOM 1570 N N . LEU A 1 205 ? -7.812 8.438 21.859 1 98.31 205 LEU A N 1
ATOM 1571 C CA . LEU A 1 205 ? -7.887 9.852 21.5 1 98.31 205 LEU A CA 1
ATOM 1572 C C . LEU A 1 205 ? -9.219 10.172 20.844 1 98.31 205 LEU A C 1
ATOM 1574 O O . LEU A 1 205 ? -9.805 11.234 21.094 1 98.31 205 LEU A O 1
ATOM 1578 N N . CYS A 1 206 ? -9.648 9.297 19.969 1 98.25 206 CYS A N 1
ATOM 1579 C CA . CYS A 1 206 ? -10.953 9.438 19.344 1 98.25 206 CYS A CA 1
ATOM 1580 C C . CYS A 1 206 ? -12.055 9.57 20.391 1 98.25 206 CYS A C 1
ATOM 1582 O O . CYS A 1 206 ? -12.93 10.43 20.266 1 98.25 206 CYS A O 1
ATOM 1584 N N . LYS A 1 207 ? -12.008 8.75 21.406 1 97.94 207 LYS A N 1
ATOM 1585 C CA . LYS A 1 207 ? -13 8.805 22.484 1 97.94 207 LYS A CA 1
ATOM 1586 C C . LYS A 1 207 ? -12.961 10.141 23.203 1 97.94 207 LYS A C 1
ATOM 1588 O O . LYS A 1 207 ? -14 10.703 23.547 1 97.94 207 LYS A O 1
ATOM 1593 N N . ALA A 1 208 ? -11.812 10.617 23.406 1 97.81 208 ALA A N 1
ATOM 1594 C CA . ALA A 1 208 ? -11.625 11.836 24.188 1 97.81 208 ALA A CA 1
ATOM 1595 C C . ALA A 1 208 ? -12.078 13.062 23.406 1 97.81 208 ALA A C 1
ATOM 1597 O O . ALA A 1 208 ? -12.695 13.977 23.953 1 97.81 208 ALA A O 1
ATOM 1598 N N . LEU A 1 209 ? -11.805 13.102 22.109 1 97.94 209 LEU A N 1
ATOM 1599 C CA . LEU A 1 209 ? -12.039 14.297 21.297 1 97.94 209 LEU A CA 1
ATOM 1600 C C . LEU A 1 209 ? -13.391 14.234 20.609 1 97.94 209 LEU A C 1
ATOM 1602 O O . LEU A 1 209 ? -13.906 15.258 20.141 1 97.94 209 LEU A O 1
ATOM 1606 N N . ASN A 1 210 ? -13.898 13.07 20.453 1 97.88 210 ASN A N 1
ATOM 1607 C CA . ASN A 1 210 ? -15.211 12.82 19.875 1 97.88 210 ASN A CA 1
ATOM 1608 C C . ASN A 1 210 ? -15.352 13.469 18.5 1 97.88 210 ASN A C 1
ATOM 1610 O O . ASN A 1 210 ? -16.297 14.219 18.25 1 97.88 210 ASN A O 1
ATOM 1614 N N . PRO A 1 211 ? -14.375 13.195 17.578 1 98.44 211 PRO A N 1
ATOM 1615 C CA . PRO A 1 211 ? -14.516 13.719 16.219 1 98.44 211 PRO A CA 1
ATOM 1616 C C . PRO A 1 211 ? -15.68 13.086 15.461 1 98.44 211 PRO A C 1
ATOM 1618 O O . PRO A 1 211 ? -16.141 12.008 15.836 1 98.44 211 PRO A O 1
ATOM 1621 N N . ARG A 1 212 ? -16.172 13.781 14.438 1 97.94 212 ARG A N 1
ATOM 1622 C CA . ARG A 1 212 ? -17.203 13.172 13.594 1 97.94 212 ARG A CA 1
ATOM 1623 C C . ARG A 1 212 ? -16.656 11.953 12.852 1 97.94 212 ARG A C 1
ATOM 1625 O O . ARG A 1 212 ? -17.312 10.922 12.781 1 97.94 212 ARG A O 1
ATOM 1632 N N . ILE A 1 213 ? -15.469 12.078 12.273 1 98.38 213 ILE A N 1
ATOM 1633 C CA . ILE A 1 213 ? -14.812 10.992 11.547 1 98.38 213 ILE A CA 1
ATOM 1634 C C . ILE A 1 213 ? -13.375 10.844 12.031 1 98.38 213 ILE A C 1
ATOM 1636 O O . ILE A 1 213 ? -12.656 11.836 12.172 1 98.38 213 ILE A O 1
ATOM 1640 N N . THR A 1 214 ? -12.945 9.648 12.32 1 98.69 214 THR A N 1
ATOM 1641 C CA . THR A 1 214 ? -11.555 9.352 12.641 1 98.69 214 THR A CA 1
ATOM 1642 C C . THR A 1 214 ? -10.859 8.68 11.453 1 98.69 214 THR A C 1
ATOM 1644 O O . THR A 1 214 ? -11.398 7.746 10.859 1 98.69 214 THR A O 1
ATOM 1647 N N . VAL A 1 215 ? -9.703 9.172 11.078 1 98.75 215 VAL A N 1
ATOM 1648 C CA . VAL A 1 215 ? -8.898 8.641 9.984 1 98.75 215 VAL A CA 1
ATOM 1649 C C . VAL A 1 215 ? -7.523 8.242 10.5 1 98.75 215 VAL A C 1
ATOM 1651 O O . VAL A 1 215 ? -6.691 9.102 10.805 1 98.75 215 VAL A O 1
ATOM 1654 N N . PRO A 1 216 ? -7.23 6.918 10.586 1 98.19 216 PRO A N 1
ATOM 1655 C CA . PRO A 1 216 ? -5.871 6.508 10.945 1 98.19 216 PRO A CA 1
ATOM 1656 C C . PRO A 1 216 ? -4.863 6.746 9.828 1 98.19 216 PRO A C 1
ATOM 1658 O O . PRO A 1 216 ? -5.223 6.676 8.648 1 98.19 216 PRO A O 1
ATOM 1661 N N . CYS A 1 217 ? -3.617 7.062 10.242 1 97.88 217 CYS A N 1
ATOM 1662 C CA . CYS A 1 217 ? -2.582 7.27 9.242 1 97.88 217 CYS A CA 1
ATOM 1663 C C . CYS A 1 217 ? -1.248 6.695 9.703 1 97.88 217 CYS A C 1
ATOM 1665 O O . CYS A 1 217 ? -1.194 5.957 10.688 1 97.88 217 CYS A O 1
ATOM 1667 N N . HIS A 1 218 ? -0.16 6.949 8.891 1 96.94 218 HIS A N 1
ATOM 1668 C CA . HIS A 1 218 ? 1.225 6.629 9.227 1 96.94 218 HIS A CA 1
ATOM 1669 C C . HIS A 1 218 ? 1.446 5.121 9.266 1 96.94 218 HIS A C 1
ATOM 1671 O O . HIS A 1 218 ? 1.989 4.598 10.242 1 96.94 218 HIS A O 1
ATOM 1677 N N . TYR A 1 219 ? 0.95 4.434 8.266 1 93.56 219 TYR A N 1
ATOM 1678 C CA . TYR A 1 219 ? 1.136 3 8.078 1 93.56 219 TYR A CA 1
ATOM 1679 C C . TYR A 1 219 ? 1.288 2.656 6.602 1 93.56 219 TYR A C 1
ATOM 1681 O O . TYR A 1 219 ? 0.896 3.439 5.734 1 93.56 219 TYR A O 1
ATOM 1689 N N . GLY A 1 220 ? 1.919 1.546 6.367 1 92.06 220 GLY A N 1
ATOM 1690 C CA . GLY A 1 220 ? 1.896 0.954 5.039 1 92.06 220 GLY A CA 1
ATOM 1691 C C . GLY A 1 220 ? 3.018 1.449 4.145 1 92.06 220 GLY A C 1
ATOM 1692 O O . GLY A 1 220 ? 3.324 0.829 3.127 1 92.06 220 GLY A O 1
ATOM 1693 N N . MET A 1 221 ? 3.66 2.588 4.539 1 94.5 221 MET A N 1
ATOM 1694 C CA . MET A 1 221 ? 4.668 3.191 3.672 1 94.5 221 MET A CA 1
ATOM 1695 C C . MET A 1 221 ? 6.004 2.465 3.805 1 94.5 221 MET A C 1
ATOM 1697 O O . MET A 1 221 ? 6.703 2.256 2.812 1 94.5 221 MET A O 1
ATOM 1701 N N . PHE A 1 222 ? 6.359 2.102 4.98 1 94.56 222 PHE A N 1
ATOM 1702 C CA . PHE A 1 222 ? 7.664 1.516 5.258 1 94.56 222 PHE A CA 1
ATOM 1703 C C . PHE A 1 222 ? 7.52 0.216 6.043 1 94.56 222 PHE A C 1
ATOM 1705 O O . PHE A 1 222 ? 6.695 0.126 6.957 1 94.56 222 PHE A O 1
ATOM 1712 N N . ALA A 1 223 ? 8.359 -0.729 5.723 1 91.44 223 ALA A N 1
ATOM 1713 C CA . ALA A 1 223 ? 8.336 -2.004 6.434 1 91.44 223 ALA A CA 1
ATOM 1714 C C . ALA A 1 223 ? 8.664 -1.812 7.91 1 91.44 223 ALA A C 1
ATOM 1716 O O . ALA A 1 223 ? 8.117 -2.508 8.773 1 91.44 223 ALA A O 1
ATOM 1717 N N . SER A 1 224 ? 9.406 -0.845 8.234 1 89.12 224 SER A N 1
ATOM 1718 C CA . SER A 1 224 ? 9.922 -0.672 9.586 1 89.12 224 SER A CA 1
ATOM 1719 C C . SER A 1 224 ? 8.953 0.14 10.445 1 89.12 224 SER A C 1
ATOM 1721 O O . SER A 1 224 ? 9.156 0.276 11.656 1 89.12 224 SER A O 1
ATOM 1723 N N . HIS A 1 225 ? 7.906 0.827 9.93 1 83.75 225 HIS A N 1
ATOM 1724 C CA . HIS A 1 225 ? 7.051 1.737 10.68 1 83.75 225 HIS A CA 1
ATOM 1725 C C . HIS A 1 225 ? 5.863 0.999 11.289 1 83.75 225 HIS A C 1
ATOM 1727 O O . HIS A 1 225 ? 5.227 1.504 12.219 1 83.75 225 HIS A O 1
ATOM 1733 N N . GLY A 1 226 ? 5.723 -0.098 10.867 1 81.06 226 GLY A N 1
ATOM 1734 C CA . GLY A 1 226 ? 4.602 -0.807 11.461 1 81.06 226 GLY A CA 1
ATOM 1735 C C . GLY A 1 226 ? 3.256 -0.218 11.078 1 81.06 226 GLY A C 1
ATOM 1736 O O . GLY A 1 226 ? 3.09 0.305 9.977 1 81.06 226 GLY A O 1
ATOM 1737 N N . GLY A 1 227 ? 2.182 -0.329 12.227 1 92.06 227 GLY A N 1
ATOM 1738 C CA . GLY A 1 227 ? 0.804 0.075 11.992 1 92.06 227 GLY A CA 1
ATOM 1739 C C . GLY A 1 227 ? -0.033 -1.01 11.344 1 92.06 227 GLY A C 1
ATOM 1740 O O . GLY A 1 227 ? 0.367 -1.586 10.328 1 92.06 227 GLY A O 1
ATOM 1741 N N . ASN A 1 228 ? -1.093 -1.302 12.055 1 93.25 228 ASN A N 1
ATOM 1742 C CA . ASN A 1 228 ? -2.002 -2.35 11.602 1 93.25 228 ASN A CA 1
ATOM 1743 C C . ASN A 1 228 ? -3.436 -1.838 11.492 1 93.25 228 ASN A C 1
ATOM 1745 O O . ASN A 1 228 ? -4.168 -1.819 12.484 1 93.25 228 ASN A O 1
ATOM 1749 N N . PRO A 1 229 ? -3.816 -1.463 10.242 1 95 229 PRO A N 1
ATOM 1750 C CA . PRO A 1 229 ? -5.172 -0.927 10.102 1 95 229 PRO A CA 1
ATOM 1751 C C . PRO A 1 229 ? -6.25 -1.937 10.492 1 95 229 PRO A C 1
ATOM 1753 O O . PRO A 1 229 ? -7.348 -1.548 10.898 1 95 229 PRO A O 1
ATOM 1756 N N . GLY A 1 230 ? -5.984 -3.211 10.297 1 93.5 230 GLY A N 1
ATOM 1757 C CA . GLY A 1 230 ? -6.918 -4.227 10.758 1 93.5 230 GLY A CA 1
ATOM 1758 C C . GLY A 1 230 ? -7.117 -4.207 12.266 1 93.5 230 GLY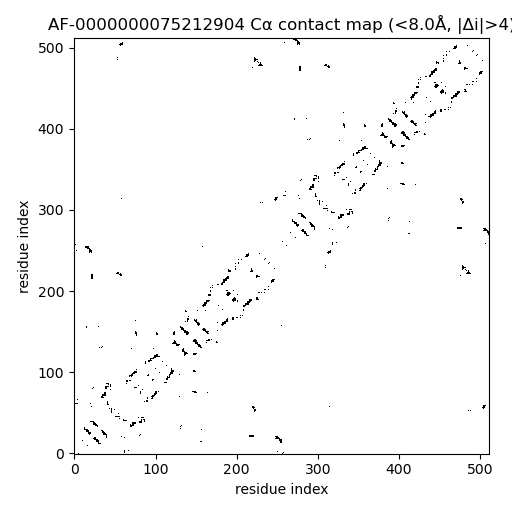 A C 1
ATOM 1759 O O . GLY A 1 230 ? -8.242 -4.336 12.75 1 93.5 230 GLY A O 1
ATOM 1760 N N . LYS A 1 231 ? -6.012 -4.141 12.969 1 94.56 231 LYS A N 1
ATOM 1761 C CA . LYS A 1 231 ? -6.098 -4.023 14.422 1 94.56 231 LYS A CA 1
ATOM 1762 C C . LYS A 1 231 ? -6.871 -2.771 14.836 1 94.56 231 LYS A C 1
ATOM 1764 O O . LYS A 1 231 ? -7.711 -2.82 15.734 1 94.56 231 LYS A O 1
ATOM 1769 N N . PHE A 1 232 ? -6.566 -1.634 14.219 1 97.12 232 PHE A N 1
ATOM 1770 C CA . PHE A 1 232 ? -7.324 -0.411 14.453 1 97.12 232 PHE A CA 1
ATOM 1771 C C . PHE A 1 232 ? -8.812 -0.645 14.227 1 97.12 232 PHE A C 1
ATOM 1773 O O . PHE A 1 232 ? -9.641 -0.264 15.055 1 97.12 232 PHE A O 1
ATOM 1780 N N . PHE A 1 233 ? -9.109 -1.253 13.109 1 95.31 233 PHE A N 1
ATOM 1781 C CA . PHE A 1 233 ? -10.492 -1.548 12.734 1 95.31 233 PHE A CA 1
ATOM 1782 C C . PHE A 1 233 ? -11.188 -2.35 13.828 1 95.31 233 PHE A C 1
ATOM 1784 O O . PHE A 1 233 ? -12.297 -2.014 14.234 1 95.31 233 PHE A O 1
ATOM 1791 N N . ASN A 1 234 ? -10.547 -3.332 14.312 1 95.62 234 ASN A N 1
ATOM 1792 C CA . ASN A 1 234 ? -11.125 -4.18 15.344 1 95.62 234 ASN A CA 1
ATOM 1793 C C . ASN A 1 234 ? -11.359 -3.408 16.641 1 95.62 234 ASN A C 1
ATOM 1795 O O . ASN A 1 234 ? -12.422 -3.527 17.25 1 95.62 234 ASN A O 1
ATOM 1799 N N . ILE A 1 235 ? -10.422 -2.611 17.016 1 97.75 235 ILE A N 1
ATOM 1800 C CA . ILE A 1 235 ? -10.492 -1.891 18.281 1 97.75 235 ILE A CA 1
ATOM 1801 C C . ILE A 1 235 ? -11.609 -0.851 18.219 1 97.75 235 ILE A C 1
ATOM 1803 O O . ILE A 1 235 ? -12.445 -0.777 19.125 1 97.75 235 ILE A O 1
ATOM 1807 N N . ILE A 1 236 ? -11.656 -0.092 17.125 1 97.19 236 ILE A N 1
ATOM 1808 C CA . ILE A 1 236 ? -12.594 1.021 17.062 1 97.19 236 ILE A CA 1
ATOM 1809 C C . ILE A 1 236 ? -14.023 0.487 16.938 1 97.19 236 ILE A C 1
ATOM 1811 O O . ILE A 1 236 ? -14.961 1.069 17.469 1 97.19 236 ILE A O 1
ATOM 1815 N N . THR A 1 237 ? -14.195 -0.601 16.203 1 95.12 237 THR A N 1
ATOM 1816 C CA . THR A 1 237 ? -15.531 -1.173 16.047 1 95.12 237 THR A CA 1
ATOM 1817 C C . THR A 1 237 ? -16.031 -1.757 17.375 1 95.12 237 THR A C 1
ATOM 1819 O O . THR A 1 237 ? -17.219 -1.728 17.672 1 95.12 237 THR A O 1
ATOM 1822 N N . GLU A 1 238 ? -15.148 -2.279 18.141 1 97.19 238 GLU A N 1
ATOM 1823 C CA . GLU A 1 238 ? -15.5 -2.885 19.422 1 97.19 238 GLU A CA 1
ATOM 1824 C C . GLU A 1 238 ? -15.758 -1.82 20.484 1 97.19 238 GLU A C 1
ATOM 1826 O O . GLU A 1 238 ? -16.734 -1.894 21.219 1 97.19 238 GLU A O 1
ATOM 1831 N N . GLN A 1 239 ? -14.906 -0.83 20.547 1 97.75 239 GLN A N 1
ATOM 1832 C CA . GLN A 1 239 ? -14.914 0.089 21.672 1 97.75 239 GLN A CA 1
ATOM 1833 C C . GLN A 1 239 ? -15.758 1.325 21.375 1 97.75 239 GLN A C 1
ATOM 1835 O O . GLN A 1 239 ? -16.25 1.989 22.297 1 97.75 239 GLN A O 1
ATOM 1840 N N . CYS A 1 240 ? -15.82 1.695 20.125 1 96.38 240 CYS A N 1
ATOM 1841 C CA . CYS A 1 240 ? -16.578 2.867 19.703 1 96.38 240 CYS A CA 1
ATOM 1842 C C . CYS A 1 240 ? -17.516 2.527 18.547 1 96.38 240 CYS A C 1
ATOM 1844 O O . CYS A 1 240 ? -17.406 3.121 17.469 1 96.38 240 CYS A O 1
ATOM 1846 N N . PRO A 1 241 ? -18.5 1.662 18.781 1 93.69 241 PRO A N 1
ATOM 1847 C CA . PRO A 1 241 ? -19.344 1.162 17.688 1 93.69 241 PRO A CA 1
ATOM 1848 C C . PRO A 1 241 ? -20.141 2.266 17 1 93.69 241 PRO A C 1
ATOM 1850 O O . PRO A 1 241 ? -20.531 2.127 15.844 1 93.69 241 PRO A O 1
ATOM 1853 N N . ASP A 1 242 ? -20.344 3.381 17.641 1 94.88 242 ASP A N 1
ATOM 1854 C CA . ASP A 1 242 ? -21.172 4.445 17.094 1 94.88 242 ASP A CA 1
ATOM 1855 C C . ASP A 1 242 ? -20.312 5.516 16.422 1 94.88 242 ASP A C 1
ATOM 1857 O O . ASP A 1 242 ? -20.844 6.477 15.859 1 94.88 242 ASP A O 1
ATOM 1861 N N . LYS A 1 243 ? -19.016 5.355 16.469 1 95.25 243 LYS A N 1
ATOM 1862 C CA . LYS A 1 243 ? -18.125 6.359 15.883 1 95.25 243 LYS A CA 1
ATOM 1863 C C . LYS A 1 243 ? -17.797 6.039 14.43 1 95.25 243 LYS A C 1
ATOM 1865 O O . LYS A 1 243 ? -17.594 4.875 14.078 1 95.25 243 LYS A O 1
ATOM 1870 N N . ASP A 1 244 ? -17.844 7.102 13.641 1 96.88 244 ASP A N 1
ATOM 1871 C CA . ASP A 1 244 ? -17.484 6.941 12.234 1 96.88 244 ASP A CA 1
ATOM 1872 C C . ASP A 1 244 ? -15.961 6.98 12.055 1 96.88 244 ASP A C 1
ATOM 1874 O O . ASP A 1 244 ? -15.273 7.75 12.734 1 96.88 244 ASP A O 1
ATOM 1878 N N . PHE A 1 245 ? -15.477 6.156 11.211 1 97.81 245 PHE A N 1
ATOM 1879 C CA . PHE A 1 245 ? -14.078 6.148 10.82 1 97.81 245 PHE A CA 1
ATOM 1880 C C . PHE A 1 245 ? -13.93 5.812 9.336 1 97.81 245 PHE A C 1
ATOM 1882 O O . PHE A 1 245 ? -14.867 5.301 8.719 1 97.81 245 PHE A O 1
ATOM 1889 N N . VAL A 1 246 ? -12.812 6.211 8.781 1 97.44 246 VAL A N 1
ATOM 1890 C CA . VAL A 1 246 ? -12.492 5.855 7.398 1 97.44 246 VAL A CA 1
ATOM 1891 C C . VAL A 1 246 ? -11.031 5.43 7.297 1 97.44 246 VAL A C 1
ATOM 1893 O O . VAL A 1 246 ? -10.133 6.18 7.676 1 97.44 246 VAL A O 1
ATOM 1896 N N . ILE A 1 247 ? -10.812 4.215 6.906 1 96.62 247 ILE A N 1
ATOM 1897 C CA . ILE A 1 247 ? -9.477 3.785 6.5 1 96.62 247 ILE A CA 1
ATOM 1898 C C . ILE A 1 247 ? -9.258 4.113 5.023 1 96.62 247 ILE A C 1
ATOM 1900 O O . ILE A 1 247 ? -9.797 3.438 4.145 1 96.62 247 ILE A O 1
ATOM 1904 N N . MET A 1 248 ? -8.492 5.102 4.801 1 97 248 MET A N 1
ATOM 1905 C CA . MET A 1 248 ? -8.359 5.598 3.432 1 97 248 MET A CA 1
ATOM 1906 C C . MET A 1 248 ? -7.25 4.852 2.691 1 97 248 MET A C 1
ATOM 1908 O O . MET A 1 248 ? -6.156 4.668 3.227 1 97 248 MET A O 1
ATOM 1912 N N . ALA A 1 249 ? -7.574 4.441 1.489 1 94.56 249 ALA A N 1
ATOM 1913 C CA . ALA A 1 249 ? -6.539 3.98 0.566 1 94.56 24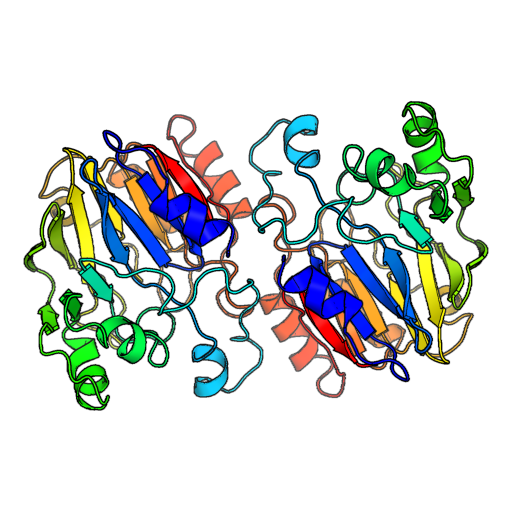9 ALA A CA 1
ATOM 1914 C C . ALA A 1 249 ? -5.711 5.152 0.043 1 94.56 249 ALA A C 1
ATOM 1916 O O . ALA A 1 249 ? -6.195 6.285 -0.009 1 94.56 249 ALA A O 1
ATOM 1917 N N . MET A 1 250 ? -4.418 4.926 -0.268 1 94.62 250 MET A N 1
ATOM 1918 C CA . MET A 1 250 ? -3.67 5.961 -0.972 1 94.62 250 MET A CA 1
ATOM 1919 C C . MET A 1 250 ? -4.398 6.395 -2.24 1 94.62 250 MET A C 1
ATOM 1921 O O . MET A 1 250 ? -4.816 5.551 -3.039 1 94.62 250 MET A O 1
ATOM 1925 N N . GLY A 1 251 ? -4.559 7.688 -2.371 1 95.94 251 GLY A N 1
ATOM 1926 C CA . GLY A 1 251 ? -5.211 8.227 -3.549 1 95.94 251 GLY A CA 1
ATOM 1927 C C . GLY A 1 251 ? -6.711 8.391 -3.375 1 95.94 251 GLY A C 1
ATOM 1928 O O . GLY A 1 251 ? -7.387 8.945 -4.25 1 95.94 251 GLY A O 1
ATOM 1929 N N . GLU A 1 252 ? -7.223 7.957 -2.303 1 96.5 252 GLU A N 1
ATOM 1930 C CA . GLU A 1 252 ? -8.664 8.031 -2.061 1 96.5 252 GLU A CA 1
ATOM 1931 C C . GLU A 1 252 ? -9.07 9.43 -1.599 1 96.5 252 GLU A C 1
ATOM 1933 O O . GLU A 1 252 ? -8.266 10.164 -1.028 1 96.5 252 GLU A O 1
ATOM 1938 N N . LYS A 1 253 ? -10.266 9.727 -1.936 1 97.31 253 LYS A N 1
ATOM 1939 C CA . LYS A 1 253 ? -10.867 11.008 -1.571 1 97.31 253 LYS A CA 1
ATOM 1940 C C . LYS A 1 253 ? -12.133 10.812 -0.748 1 97.31 253 LYS A C 1
ATOM 1942 O O . LYS A 1 253 ? -12.891 9.867 -0.985 1 97.31 253 LYS A O 1
ATOM 1947 N N . ILE A 1 254 ? -12.328 11.703 0.267 1 97.5 254 ILE A N 1
ATOM 1948 C CA . ILE A 1 254 ? -13.633 11.781 0.906 1 97.5 254 ILE A CA 1
ATOM 1949 C C . ILE A 1 254 ? -14.148 13.219 0.855 1 97.5 254 ILE A C 1
ATOM 1951 O O . ILE A 1 254 ? -13.359 14.164 0.843 1 97.5 254 ILE A O 1
ATOM 1955 N N . GLU A 1 255 ? -15.406 13.328 0.714 1 97.56 255 GLU A N 1
ATOM 1956 C CA . GLU A 1 255 ? -16.078 14.617 0.786 1 97.56 255 GLU A CA 1
ATOM 1957 C C . GLU A 1 255 ? -16.516 14.93 2.213 1 97.56 255 GLU A C 1
ATOM 1959 O O . GLU A 1 255 ? -17.062 14.07 2.904 1 97.56 255 GLU A O 1
ATOM 1964 N N . LEU A 1 256 ? -16.172 16.141 2.635 1 96.94 256 LEU A N 1
ATOM 1965 C CA . LEU A 1 256 ? -16.484 16.531 4.004 1 96.94 256 LEU A CA 1
ATOM 1966 C C . LEU A 1 256 ? -17.734 17.406 4.051 1 96.94 256 LEU A C 1
ATOM 1968 O O . LEU A 1 256 ? -17.922 18.281 3.195 1 96.94 256 LEU A O 1
ATOM 1972 N N . MET B 1 1 ? -0.829 7.223 -20.469 1 53 1 MET B N 1
ATOM 1973 C CA . MET B 1 1 ? -0.72 5.793 -20.188 1 53 1 MET B CA 1
ATOM 1974 C C . MET B 1 1 ? -0.207 5.543 -18.781 1 53 1 MET B C 1
ATOM 1976 O O . MET B 1 1 ? 0.533 6.359 -18.234 1 53 1 MET B O 1
ATOM 1980 N N . ASN B 1 2 ? -0.81 4.488 -18.031 1 81.12 2 ASN B N 1
ATOM 1981 C CA . ASN B 1 2 ? -0.482 3.986 -16.703 1 81.12 2 ASN B CA 1
ATOM 1982 C C . ASN B 1 2 ? 0.985 3.582 -16.594 1 81.12 2 ASN B C 1
ATOM 1984 O O . ASN B 1 2 ? 1.49 2.844 -17.453 1 81.12 2 ASN B O 1
ATOM 1988 N N . ASP B 1 3 ? 1.798 4.312 -15.867 1 86.44 3 ASP B N 1
ATOM 1989 C CA . ASP B 1 3 ? 3.242 4.148 -15.75 1 86.44 3 ASP B CA 1
ATOM 1990 C C . ASP B 1 3 ? 3.613 2.686 -15.523 1 86.44 3 ASP B C 1
ATOM 1992 O O . ASP B 1 3 ? 4.645 2.219 -16 1 86.44 3 ASP B O 1
ATOM 1996 N N . PHE B 1 4 ? 2.797 1.989 -14.914 1 93.56 4 PHE B N 1
ATOM 1997 C CA . PHE B 1 4 ? 3.088 0.588 -14.641 1 93.56 4 PHE B CA 1
ATOM 1998 C C . PHE B 1 4 ? 2.961 -0.252 -15.906 1 93.56 4 PHE B C 1
ATOM 2000 O O . PHE B 1 4 ? 3.809 -1.105 -16.172 1 93.56 4 PHE B O 1
ATOM 2007 N N . VAL B 1 5 ? 1.907 -0.031 -16.656 1 95.12 5 VAL B N 1
ATOM 2008 C CA . VAL B 1 5 ? 1.687 -0.752 -17.906 1 95.12 5 VAL B CA 1
ATOM 2009 C C . VAL B 1 5 ? 2.879 -0.55 -18.844 1 95.12 5 VAL B C 1
ATOM 2011 O O . VAL B 1 5 ? 3.396 -1.511 -19.422 1 95.12 5 VAL B O 1
ATOM 2014 N N . ILE B 1 6 ? 3.311 0.699 -18.906 1 95.25 6 ILE B N 1
ATOM 2015 C CA . ILE B 1 6 ? 4.461 1.033 -19.734 1 95.25 6 ILE B CA 1
ATOM 2016 C C . ILE B 1 6 ? 5.691 0.28 -19.25 1 95.25 6 ILE B C 1
ATOM 2018 O O . ILE B 1 6 ? 6.453 -0.273 -20.047 1 95.25 6 ILE B O 1
ATOM 2022 N N . SER B 1 7 ? 5.863 0.227 -17.953 1 96.25 7 SER B N 1
ATOM 2023 C CA . SER B 1 7 ? 7.004 -0.461 -17.359 1 96.25 7 SER B CA 1
ATOM 2024 C C . SER B 1 7 ? 7.016 -1.938 -17.734 1 96.25 7 SER B C 1
ATOM 2026 O O . SER B 1 7 ? 8.07 -2.492 -18.062 1 96.25 7 SER B O 1
ATOM 2028 N N . VAL B 1 8 ? 5.895 -2.594 -17.719 1 97.88 8 VAL B N 1
ATOM 2029 C CA . VAL B 1 8 ? 5.785 -4.012 -18.047 1 97.88 8 VAL B CA 1
ATOM 2030 C C . VAL B 1 8 ? 6.074 -4.227 -19.531 1 97.88 8 VAL B C 1
ATOM 2032 O O . VAL B 1 8 ? 6.883 -5.078 -19.891 1 97.88 8 VAL B O 1
ATOM 2035 N N . LEU B 1 9 ? 5.445 -3.424 -20.375 1 96.94 9 LEU B N 1
ATOM 2036 C CA . LEU B 1 9 ? 5.492 -3.629 -21.812 1 96.94 9 LEU B CA 1
ATOM 2037 C C . LEU B 1 9 ? 6.867 -3.27 -22.375 1 96.94 9 LEU B C 1
ATOM 2039 O O . LEU B 1 9 ? 7.312 -3.844 -23.359 1 96.94 9 LEU B O 1
ATOM 2043 N N . THR B 1 10 ? 7.574 -2.357 -21.641 1 97.19 10 THR B N 1
ATOM 2044 C CA . THR B 1 10 ? 8.828 -1.874 -22.219 1 97.19 10 THR B CA 1
ATOM 2045 C C . THR B 1 10 ? 10.023 -2.51 -21.5 1 97.19 10 THR B C 1
ATOM 2047 O O . THR B 1 10 ? 11.172 -2.219 -21.828 1 97.19 10 THR B O 1
ATOM 2050 N N . ALA B 1 11 ? 9.75 -3.309 -20.469 1 97.62 11 ALA B N 1
ATOM 2051 C CA . ALA B 1 11 ? 10.883 -4.012 -19.859 1 97.62 11 ALA B CA 1
ATOM 2052 C C . ALA B 1 11 ? 11.734 -4.699 -20.922 1 97.62 11 ALA B C 1
ATOM 2054 O O . ALA B 1 11 ? 11.203 -5.348 -21.828 1 97.62 11 ALA B O 1
ATOM 2055 N N . PRO B 1 12 ? 12.984 -4.602 -20.812 1 97.06 12 PRO B N 1
ATOM 2056 C CA . PRO B 1 12 ? 13.875 -5.031 -21.906 1 97.06 12 PRO B CA 1
ATOM 2057 C C . PRO B 1 12 ? 13.75 -6.523 -22.203 1 97.06 12 PRO B C 1
ATOM 2059 O O . PRO B 1 12 ? 13.656 -7.34 -21.281 1 97.06 12 PRO B O 1
ATOM 2062 N N . LEU B 1 13 ? 13.789 -6.844 -23.469 1 97.69 13 LEU B N 1
ATOM 2063 C CA . LEU B 1 13 ? 13.891 -8.234 -23.906 1 97.69 13 LEU B CA 1
ATOM 2064 C C . LEU B 1 13 ? 15.273 -8.797 -23.594 1 97.69 13 LEU B C 1
ATOM 2066 O O . LEU B 1 13 ? 16.203 -8.047 -23.297 1 97.69 13 LEU B O 1
ATOM 2070 N N . GLY B 1 14 ? 15.414 -10.094 -23.547 1 97.56 14 GLY B N 1
ATOM 2071 C CA . GLY B 1 14 ? 16.688 -10.711 -23.219 1 97.56 14 GLY B CA 1
ATOM 2072 C C . GLY B 1 14 ? 16.906 -10.906 -21.734 1 97.56 14 GLY B C 1
ATOM 2073 O O . GLY B 1 14 ? 17.906 -11.516 -21.328 1 97.56 14 GLY B O 1
ATOM 2074 N N . LYS B 1 15 ? 15.984 -10.414 -20.953 1 97.31 15 LYS B N 1
ATOM 2075 C CA . LYS B 1 15 ? 15.984 -10.586 -19.516 1 97.31 15 LYS B CA 1
ATOM 2076 C C . LYS B 1 15 ? 14.625 -11.078 -19.016 1 97.31 15 LYS B C 1
ATOM 2078 O O . LYS B 1 15 ? 13.602 -10.836 -19.656 1 97.31 15 LYS B O 1
ATOM 2083 N N . THR B 1 16 ? 14.703 -11.797 -17.906 1 98.56 16 THR B N 1
ATOM 2084 C CA . THR B 1 16 ? 13.461 -12.195 -17.25 1 98.56 16 THR B CA 1
ATOM 2085 C C . THR B 1 16 ? 13.094 -11.219 -16.141 1 98.56 16 THR B C 1
ATOM 2087 O O . THR B 1 16 ? 13.938 -10.852 -15.328 1 98.56 16 THR B O 1
ATOM 2090 N N . HIS B 1 17 ? 11.836 -10.789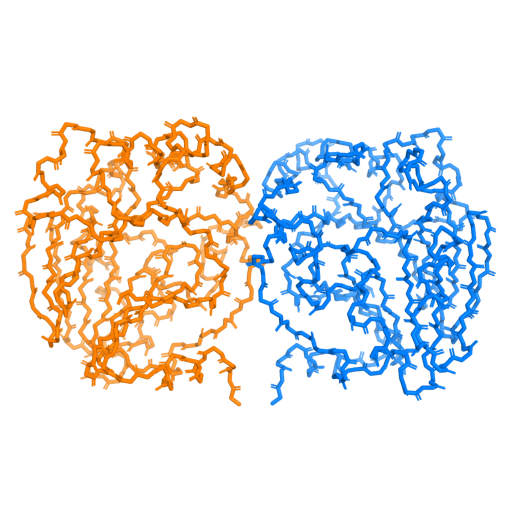 -16.203 1 98.81 17 HIS B N 1
ATOM 2091 C CA . HIS B 1 17 ? 11.391 -9.781 -15.242 1 98.81 17 HIS B CA 1
ATOM 2092 C C . HIS B 1 17 ? 10.234 -10.297 -14.398 1 98.81 17 HIS B C 1
ATOM 2094 O O . HIS B 1 17 ? 9.375 -11.031 -14.898 1 98.81 17 HIS B O 1
ATOM 2100 N N . LEU B 1 18 ? 10.242 -9.969 -13.117 1 98.88 18 LEU B N 1
ATOM 2101 C CA . LEU B 1 18 ? 9.156 -10.219 -12.164 1 98.88 18 LEU B CA 1
ATOM 2102 C C . LEU B 1 18 ? 8.586 -8.906 -11.633 1 98.88 18 LEU B C 1
ATOM 2104 O O . LEU B 1 18 ? 9.336 -8.047 -11.156 1 98.88 18 LEU B O 1
ATOM 2108 N N . PHE B 1 19 ? 7.258 -8.742 -11.812 1 98.75 19 PHE B N 1
ATOM 2109 C CA . PHE B 1 19 ? 6.566 -7.551 -11.344 1 98.75 19 PHE B CA 1
ATOM 2110 C C . PHE B 1 19 ? 5.59 -7.902 -10.227 1 98.75 19 PHE B C 1
ATOM 2112 O O . PHE B 1 19 ? 4.891 -8.914 -10.297 1 98.75 19 PHE B O 1
ATOM 2119 N N . SER B 1 20 ? 5.559 -7.047 -9.172 1 98.44 20 SER B N 1
ATOM 2120 C CA . SER B 1 20 ? 4.523 -7.176 -8.148 1 98.44 20 SER B CA 1
ATOM 2121 C C . SER B 1 20 ? 3.316 -6.301 -8.469 1 98.44 20 SER B C 1
ATOM 2123 O O . SER B 1 20 ? 3.467 -5.125 -8.805 1 98.44 20 SER B O 1
ATOM 2125 N N . VAL B 1 21 ? 2.145 -6.906 -8.367 1 97.44 21 VAL B N 1
ATOM 2126 C CA . VAL B 1 21 ? 0.915 -6.145 -8.57 1 97.44 21 VAL B CA 1
ATOM 2127 C C . VAL B 1 21 ? 0.189 -5.977 -7.234 1 97.44 21 VAL B C 1
ATOM 2129 O O . VAL B 1 21 ? -0.883 -5.371 -7.176 1 97.44 21 VAL B O 1
ATOM 2132 N N . GLY B 1 22 ? 0.838 -6.477 -6.176 1 95.75 22 GLY B N 1
ATOM 2133 C CA . GLY B 1 22 ? 0.269 -6.398 -4.84 1 95.75 22 GLY B CA 1
ATOM 2134 C C . GLY B 1 22 ? -0.441 -7.672 -4.422 1 95.75 22 GLY B C 1
ATOM 2135 O O . GLY B 1 22 ? -0.774 -8.508 -5.262 1 95.75 22 GLY B O 1
ATOM 2136 N N . GLN B 1 23 ? -0.625 -7.816 -3.09 1 95.56 23 GLN B N 1
ATOM 2137 C CA . GLN B 1 23 ? -1.255 -9.008 -2.525 1 95.56 23 GLN B CA 1
ATOM 2138 C C . GLN B 1 23 ? -0.517 -10.273 -2.945 1 95.56 23 GLN B C 1
ATOM 2140 O O . GLN B 1 23 ? 0.678 -10.422 -2.678 1 95.56 23 GLN B O 1
ATOM 2145 N N . ALA B 1 24 ? -1.036 -11.086 -3.752 1 97.56 24 ALA B N 1
ATOM 2146 C CA . ALA B 1 24 ? -0.388 -12.289 -4.266 1 97.56 24 ALA B CA 1
ATOM 2147 C C . ALA B 1 24 ? -0.251 -12.227 -5.785 1 97.56 24 ALA B C 1
ATOM 2149 O O . ALA B 1 24 ? -0.004 -13.25 -6.434 1 97.56 24 ALA B O 1
ATOM 2150 N N . GLY B 1 25 ? -0.443 -11.047 -6.312 1 98.31 25 GLY B N 1
ATOM 2151 C CA . GLY B 1 25 ? -0.441 -10.875 -7.758 1 98.31 25 GLY B CA 1
ATOM 2152 C C . GLY B 1 25 ? 0.931 -10.555 -8.32 1 98.31 25 GLY B C 1
ATOM 2153 O O . GLY B 1 25 ? 1.566 -9.586 -7.902 1 98.31 25 GLY B O 1
ATOM 2154 N N . TYR B 1 26 ? 1.374 -11.328 -9.297 1 98.88 26 TYR B N 1
ATOM 2155 C CA . TYR B 1 26 ? 2.672 -11.141 -9.938 1 98.88 26 TYR B CA 1
ATOM 2156 C C . TYR B 1 26 ? 2.576 -11.328 -11.445 1 98.88 26 TYR B C 1
ATOM 2158 O O . TYR B 1 26 ? 1.717 -12.07 -11.93 1 98.88 26 TYR B O 1
ATOM 2166 N N . ILE B 1 27 ? 3.422 -10.633 -12.172 1 98.88 27 ILE B N 1
ATOM 2167 C CA . ILE B 1 27 ? 3.592 -10.773 -13.609 1 98.88 27 ILE B CA 1
ATOM 2168 C C . ILE B 1 27 ? 5.027 -11.203 -13.922 1 98.88 27 ILE B C 1
ATOM 2170 O O . ILE B 1 27 ? 5.98 -10.641 -13.375 1 98.88 27 ILE B O 1
ATOM 2174 N N . ILE B 1 28 ? 5.148 -12.25 -14.641 1 98.94 28 ILE B N 1
ATOM 2175 C CA . ILE B 1 28 ? 6.445 -12.688 -15.148 1 98.94 28 ILE B CA 1
ATOM 2176 C C . ILE B 1 28 ? 6.539 -12.375 -16.641 1 98.94 28 ILE B C 1
ATOM 2178 O O . ILE B 1 28 ? 5.637 -12.719 -17.406 1 98.94 28 ILE B O 1
ATOM 2182 N N . LYS B 1 29 ? 7.566 -11.664 -17.031 1 98.88 29 LYS B N 1
ATOM 2183 C CA . LYS B 1 29 ? 7.875 -11.438 -18.438 1 98.88 29 LYS B CA 1
ATOM 2184 C C . LYS B 1 29 ? 9.125 -12.203 -18.859 1 98.88 29 LYS B C 1
ATOM 2186 O O . LYS B 1 29 ? 10.195 -12.023 -18.281 1 98.88 29 LYS B O 1
ATOM 2191 N N . SER B 1 30 ? 8.969 -13.039 -19.859 1 98.88 30 SER B N 1
ATOM 2192 C CA . SER B 1 30 ? 10.078 -13.859 -20.328 1 98.88 30 SER B CA 1
ATOM 2193 C C . SER B 1 30 ? 11.055 -13.039 -21.156 1 98.88 30 SER B C 1
ATOM 2195 O O . SER B 1 30 ? 10.758 -11.906 -21.531 1 98.88 30 SER B O 1
ATOM 2197 N N . LYS B 1 31 ? 12.18 -13.68 -21.516 1 98.62 31 LYS B N 1
ATOM 2198 C CA . LYS B 1 31 ? 13.211 -13.047 -22.328 1 98.62 31 LYS B CA 1
ATOM 2199 C C . LYS B 1 31 ? 12.672 -12.688 -23.703 1 98.62 31 LYS B C 1
ATOM 2201 O O . LYS B 1 31 ? 13.125 -11.719 -24.328 1 98.62 31 LYS B O 1
ATOM 2206 N N . SER B 1 32 ? 11.703 -13.422 -24.172 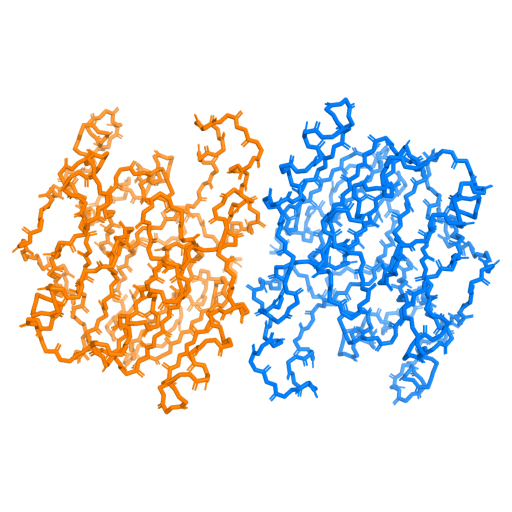1 98.56 32 SER B N 1
ATOM 2207 C CA . SER B 1 32 ? 11.172 -13.203 -25.516 1 98.56 32 SER B CA 1
ATOM 2208 C C . SER B 1 32 ? 9.984 -12.25 -25.484 1 98.56 32 SER B C 1
ATOM 2210 O O . SER B 1 32 ? 9.492 -11.828 -26.531 1 98.56 32 SER B O 1
ATOM 2212 N N . GLY B 1 33 ? 9.492 -11.953 -24.281 1 98.5 33 GLY B N 1
ATOM 2213 C CA . GLY B 1 33 ? 8.453 -10.938 -24.172 1 98.5 33 GLY B CA 1
ATOM 2214 C C . GLY B 1 33 ? 7.09 -11.508 -23.844 1 98.5 33 GLY B C 1
ATOM 2215 O O . GLY B 1 33 ? 6.102 -10.773 -23.781 1 98.5 33 GLY B O 1
ATOM 2216 N N . GLN B 1 34 ? 6.988 -12.836 -23.578 1 98.62 34 GLN B N 1
ATOM 2217 C CA . GLN B 1 34 ? 5.707 -13.406 -23.188 1 98.62 34 GLN B CA 1
ATOM 2218 C C . GLN B 1 34 ? 5.375 -13.07 -21.734 1 98.62 34 GLN B C 1
ATOM 2220 O O . GLN B 1 34 ? 6.273 -12.859 -20.922 1 98.62 34 GLN B O 1
ATOM 2225 N N . LEU B 1 35 ? 4.09 -12.953 -21.469 1 98.75 35 LEU B N 1
ATOM 2226 C CA . LEU B 1 35 ? 3.627 -12.484 -20.172 1 98.75 35 LEU B CA 1
ATOM 2227 C C . LEU B 1 35 ? 2.76 -13.539 -19.484 1 98.75 35 LEU B C 1
ATOM 2229 O O . LEU B 1 35 ? 1.808 -14.047 -20.094 1 98.75 35 LEU B O 1
ATOM 2233 N N . LEU B 1 36 ? 3.104 -13.859 -18.234 1 98.88 36 LEU B N 1
ATOM 2234 C CA . LEU B 1 36 ? 2.324 -14.742 -17.375 1 98.88 36 LEU B CA 1
ATOM 2235 C C . LEU B 1 36 ? 1.913 -14.023 -16.094 1 98.88 36 LEU B C 1
ATOM 2237 O O . LEU B 1 36 ? 2.738 -13.367 -15.453 1 98.88 36 LEU B O 1
ATOM 2241 N N . ALA B 1 37 ? 0.638 -14.086 -15.758 1 98.75 37 ALA B N 1
ATOM 2242 C CA . ALA B 1 37 ? 0.142 -13.492 -14.516 1 98.75 37 ALA B CA 1
ATOM 2243 C C . ALA B 1 37 ? -0.301 -14.57 -13.531 1 98.75 37 ALA B C 1
ATOM 2245 O O . ALA B 1 37 ? -0.908 -15.57 -13.93 1 98.75 37 ALA B O 1
ATOM 2246 N N . ILE B 1 38 ? 0.045 -14.375 -12.273 1 98.81 38 ILE B N 1
ATOM 2247 C CA . ILE B 1 38 ? -0.372 -15.266 -11.195 1 98.81 38 ILE B CA 1
ATOM 2248 C C . ILE B 1 38 ? -1.238 -14.5 -10.195 1 98.81 38 ILE B C 1
ATOM 2250 O O . ILE B 1 38 ? -0.812 -13.477 -9.648 1 98.81 38 ILE B O 1
ATOM 2254 N N . ASP B 1 39 ? -2.453 -14.938 -9.93 1 98.56 39 ASP B N 1
ATOM 2255 C CA . ASP B 1 39 ? -3.338 -14.445 -8.875 1 98.56 39 ASP B CA 1
ATOM 2256 C C . ASP B 1 39 ? -3.465 -12.922 -8.93 1 98.56 39 ASP B C 1
ATOM 2258 O O . ASP B 1 39 ? -3.359 -12.25 -7.906 1 98.56 39 ASP B O 1
ATOM 2262 N N . ILE B 1 40 ? -3.662 -12.422 -10.086 1 97.56 40 ILE B N 1
ATOM 2263 C CA . ILE B 1 40 ? -3.725 -10.969 -10.234 1 97.56 40 ILE B CA 1
ATOM 2264 C C . ILE B 1 40 ? -5.086 -10.461 -9.766 1 97.56 40 ILE B C 1
ATOM 2266 O O . ILE B 1 40 ? -6.125 -10.914 -10.25 1 97.56 40 ILE B O 1
ATOM 2270 N N . TYR B 1 41 ? -5.109 -9.578 -8.805 1 97.75 41 TYR B N 1
ATOM 2271 C CA . TYR B 1 41 ? -6.293 -8.93 -8.258 1 97.75 41 TYR B CA 1
ATOM 2272 C C . TYR B 1 41 ? -6.371 -7.473 -8.695 1 97.75 41 TYR B C 1
ATOM 2274 O O . TYR B 1 41 ? -5.574 -6.645 -8.25 1 97.75 41 TYR B O 1
ATOM 2282 N N . LEU B 1 42 ? -7.402 -7.176 -9.547 1 97.25 42 LEU B N 1
ATOM 2283 C CA . LEU B 1 42 ? -7.379 -5.891 -10.242 1 97.25 42 LEU B CA 1
ATOM 2284 C C . LEU B 1 42 ? -8.617 -5.066 -9.891 1 97.25 42 LEU B C 1
ATOM 2286 O O . LEU B 1 42 ? -8.703 -3.891 -10.25 1 97.25 42 LEU B O 1
ATOM 2290 N N . SER B 1 43 ? -9.547 -5.648 -9.18 1 96.81 43 SER B N 1
ATOM 2291 C CA . SER B 1 43 ? -10.82 -4.977 -8.922 1 96.81 43 SER B CA 1
ATOM 2292 C C . SER B 1 43 ? -11.016 -4.73 -7.426 1 96.81 43 SER B C 1
ATOM 2294 O O . SER B 1 43 ? -10.047 -4.578 -6.684 1 96.81 43 SER B O 1
ATOM 2296 N N . GLU B 1 44 ? -12.188 -4.535 -6.996 1 96.06 44 GLU B N 1
ATOM 2297 C CA . GLU B 1 44 ? -12.578 -4.375 -5.602 1 96.06 44 GLU B CA 1
ATOM 2298 C C . GLU B 1 44 ? -13.68 -5.363 -5.223 1 96.06 44 GLU B C 1
ATOM 2300 O O . GLU B 1 44 ? -14.539 -5.059 -4.391 1 96.06 44 GLU B O 1
ATOM 2305 N N . CYS B 1 45 ? -13.609 -6.477 -5.891 1 96.69 45 CYS B N 1
ATOM 2306 C CA . CYS B 1 45 ? -14.727 -7.406 -5.746 1 96.69 45 CYS B CA 1
ATOM 2307 C C . CYS B 1 45 ? -14.773 -7.988 -4.34 1 96.69 45 CYS B C 1
ATOM 2309 O O . CYS B 1 45 ? -15.844 -8.328 -3.84 1 96.69 45 CYS B O 1
ATOM 2311 N N . VAL B 1 46 ? -13.602 -8.031 -3.648 1 96.5 46 VAL B N 1
ATOM 2312 C CA . VAL B 1 46 ? -13.555 -8.703 -2.352 1 96.5 46 VAL B CA 1
ATOM 2313 C C . VAL B 1 46 ? -14.422 -7.938 -1.35 1 96.5 46 VAL B C 1
ATOM 2315 O O . VAL B 1 46 ? -15.227 -8.531 -0.628 1 96.5 46 VAL B O 1
ATOM 2318 N N . GLU B 1 47 ? -14.227 -6.594 -1.35 1 94.06 47 GLU B N 1
ATOM 2319 C CA . GLU B 1 47 ? -15.039 -5.809 -0.426 1 94.06 47 GLU B CA 1
ATOM 2320 C C . GLU B 1 47 ? -16.531 -5.973 -0.725 1 94.06 47 GLU B C 1
ATOM 2322 O O . GLU B 1 47 ? -17.328 -6.117 0.193 1 94.06 47 GLU B O 1
ATOM 2327 N N . ARG B 1 48 ? -16.875 -5.887 -2.02 1 94.88 48 ARG B N 1
ATOM 2328 C CA . ARG B 1 48 ? -18.281 -6.008 -2.439 1 94.88 48 ARG B CA 1
ATOM 2329 C C . ARG B 1 48 ? -18.859 -7.34 -1.99 1 94.88 48 ARG B C 1
ATOM 2331 O O . ARG B 1 48 ? -19.984 -7.383 -1.461 1 94.88 48 ARG B O 1
ATOM 2338 N N . LEU B 1 49 ? -18.172 -8.375 -2.131 1 95.25 49 LEU B N 1
ATOM 2339 C CA . LEU B 1 49 ? -18.688 -9.719 -1.901 1 95.25 49 LEU B CA 1
ATOM 2340 C C . LEU B 1 49 ? -18.609 -10.086 -0.422 1 95.25 49 LEU B C 1
ATOM 2342 O O . LEU B 1 49 ? -19.484 -10.789 0.09 1 95.25 49 LEU B O 1
ATOM 2346 N N . GLU B 1 50 ? -17.562 -9.617 0.308 1 92.38 50 GLU B N 1
ATOM 2347 C CA . GLU B 1 50 ? -17.438 -9.883 1.736 1 92.38 50 GLU B CA 1
ATOM 2348 C C . GLU B 1 50 ? -18.297 -8.938 2.561 1 92.38 50 GLU B C 1
ATOM 2350 O O . GLU B 1 50 ? -18.656 -9.25 3.697 1 92.38 50 GLU B O 1
ATOM 2355 N N . GLY B 1 51 ? -18.547 -7.738 2.131 1 88.25 51 GLY B N 1
ATOM 2356 C CA . GLY B 1 51 ? -19.578 -6.863 2.678 1 88.25 51 GLY B CA 1
ATOM 2357 C C . GLY B 1 51 ? -19.094 -6.059 3.873 1 88.25 51 GLY B C 1
ATOM 2358 O O . GLY B 1 51 ? -19.906 -5.625 4.699 1 88.25 51 GLY B O 1
ATOM 2359 N N . HIS B 1 52 ? -17.781 -5.926 4.094 1 86.81 52 HIS B N 1
ATOM 2360 C CA . HIS B 1 52 ? -17.328 -5.09 5.199 1 86.81 52 HIS B CA 1
ATOM 2361 C C . HIS B 1 52 ? -16.031 -4.379 4.863 1 86.81 52 HIS B C 1
ATOM 2363 O O . HIS B 1 52 ? -15.242 -4.863 4.043 1 86.81 52 HIS B O 1
ATOM 2369 N N . VAL B 1 53 ? -15.734 -3.336 5.512 1 89.12 53 VAL B N 1
ATOM 2370 C CA . VAL B 1 53 ? -14.688 -2.375 5.191 1 89.12 53 VAL B CA 1
ATOM 2371 C C . VAL B 1 53 ? -13.32 -3.002 5.457 1 89.12 53 VAL B C 1
ATOM 2373 O O . VAL B 1 53 ? -12.305 -2.541 4.93 1 89.12 53 VAL B O 1
ATOM 2376 N N . GLY B 1 54 ? -13.297 -4.039 6.25 1 90.56 54 GLY B N 1
ATOM 2377 C CA . GLY B 1 54 ? -12.055 -4.746 6.492 1 90.56 54 GLY B CA 1
ATOM 2378 C C . GLY B 1 54 ? -11.438 -5.324 5.23 1 90.56 54 GLY B C 1
ATOM 2379 O O . GLY B 1 54 ? -10.242 -5.621 5.199 1 90.56 54 GLY B O 1
ATOM 2380 N N . PHE B 1 55 ? -12.242 -5.445 4.117 1 93.69 55 PHE B N 1
ATOM 2381 C CA . PHE B 1 55 ? -11.766 -6.016 2.865 1 93.69 55 PHE B CA 1
ATOM 2382 C C . PHE B 1 55 ? -11.727 -4.957 1.769 1 93.69 55 PHE B C 1
ATOM 2384 O O . PHE B 1 55 ? -11.602 -5.285 0.587 1 93.69 55 PHE B O 1
ATOM 2391 N N . LYS B 1 56 ? -11.844 -3.721 2.256 1 94.81 56 LYS B N 1
ATOM 2392 C CA . LYS B 1 56 ? -11.625 -2.621 1.32 1 94.81 56 LYS B CA 1
ATOM 2393 C C . LYS B 1 56 ? -10.195 -2.631 0.78 1 94.81 56 LYS B C 1
ATOM 2395 O O . LYS B 1 56 ? -9.242 -2.799 1.54 1 94.81 56 LYS B O 1
ATOM 2400 N N . ARG B 1 57 ? -10.094 -2.504 -0.52 1 95.81 57 ARG B N 1
ATOM 2401 C CA . ARG B 1 57 ? -8.773 -2.367 -1.135 1 95.81 57 ARG B CA 1
ATOM 2402 C C . ARG B 1 57 ? -8.07 -1.102 -0.653 1 95.81 57 ARG B C 1
ATOM 2404 O O . ARG B 1 57 ? -8.609 0.001 -0.787 1 95.81 57 ARG B O 1
ATOM 2411 N N . LEU B 1 58 ? -6.828 -1.272 -0.162 1 94.81 58 LEU B N 1
ATOM 2412 C CA . LEU B 1 58 ? -6.109 -0.142 0.418 1 94.81 58 LEU B CA 1
ATOM 2413 C C . LEU B 1 58 ? -5 0.334 -0.515 1 94.81 58 LEU B C 1
ATOM 2415 O O . LEU B 1 58 ? -4.391 1.378 -0.277 1 94.81 58 LEU B O 1
ATOM 2419 N N . LEU B 1 59 ? -4.758 -0.373 -1.56 1 93.88 59 LEU B N 1
ATOM 2420 C CA . LEU B 1 59 ? -3.746 -0.04 -2.557 1 93.88 59 LEU B CA 1
ATOM 2421 C C . LEU B 1 59 ? -4.395 0.464 -3.842 1 93.88 59 LEU B C 1
ATOM 2423 O O . LEU B 1 59 ? -5.504 0.05 -4.188 1 93.88 59 LEU B O 1
ATOM 2427 N N . PRO B 1 60 ? -3.705 1.361 -4.535 1 92.06 60 PRO B N 1
ATOM 2428 C CA . PRO B 1 60 ? -4.301 1.851 -5.781 1 92.06 60 PRO B CA 1
ATOM 2429 C C . PRO B 1 60 ? -4.344 0.783 -6.875 1 92.06 60 PRO B C 1
ATOM 2431 O O . PRO B 1 60 ? -3.598 -0.198 -6.812 1 92.06 60 PRO B O 1
ATOM 2434 N N . LYS B 1 61 ? -5.273 0.989 -7.828 1 93.12 61 LYS B N 1
ATOM 2435 C CA . LYS B 1 61 ? -5.305 0.151 -9.023 1 93.12 61 LYS B CA 1
ATOM 2436 C C . LYS B 1 61 ? -4.277 0.62 -10.047 1 93.12 61 LYS B C 1
ATOM 2438 O O . LYS B 1 61 ? -4.426 1.691 -10.641 1 93.12 61 LYS B O 1
ATOM 2443 N N . ILE B 1 62 ? -3.307 -0.202 -10.273 1 91.94 62 ILE B N 1
ATOM 2444 C CA . ILE B 1 62 ? -2.223 0.249 -11.141 1 91.94 62 ILE B CA 1
ATOM 2445 C C . ILE B 1 62 ? -2.303 -0.471 -12.484 1 91.94 62 ILE B C 1
ATOM 2447 O O . ILE B 1 62 ? -1.478 -0.238 -13.367 1 91.94 62 ILE B O 1
ATOM 2451 N N . LEU B 1 63 ? -3.307 -1.331 -12.625 1 94.5 63 LEU B N 1
ATOM 2452 C CA . LEU B 1 63 ? -3.504 -2.139 -13.828 1 94.5 63 LEU B CA 1
ATOM 2453 C C . LEU B 1 63 ? -4.977 -2.48 -14.016 1 94.5 63 LEU B C 1
ATOM 2455 O O . LEU B 1 63 ? -5.664 -2.84 -13.055 1 94.5 63 LEU B O 1
ATOM 2459 N N . SER B 1 64 ? -5.445 -2.279 -15.242 1 94.75 64 SER B N 1
ATOM 2460 C CA . SER B 1 64 ? -6.789 -2.717 -15.609 1 94.75 64 SER B CA 1
ATOM 2461 C C . SER B 1 64 ? -6.746 -3.982 -16.453 1 94.75 64 SER B C 1
ATOM 2463 O O . SER B 1 64 ? -5.746 -4.258 -17.125 1 94.75 64 SER B O 1
ATOM 2465 N N . PRO B 1 65 ? -7.82 -4.703 -16.453 1 95.25 65 PRO B N 1
ATOM 2466 C CA . PRO B 1 65 ? -7.812 -5.98 -17.188 1 95.25 65 PRO B CA 1
ATOM 2467 C C . PRO B 1 65 ? -7.574 -5.809 -18.672 1 95.25 65 PRO B C 1
ATOM 2469 O O . PRO B 1 65 ? -7.148 -6.75 -19.344 1 95.25 65 PRO B O 1
ATOM 2472 N N . PHE B 1 66 ? -7.773 -4.609 -19.266 1 95 66 PHE B N 1
ATOM 2473 C CA . PHE B 1 66 ? -7.672 -4.41 -20.703 1 95 66 PHE B CA 1
ATOM 2474 C C . PHE B 1 66 ? -6.324 -3.799 -21.062 1 95 66 PHE B C 1
ATOM 2476 O O . PHE B 1 66 ? -6.008 -3.643 -22.25 1 95 66 PHE B O 1
ATOM 2483 N N . ASP B 1 67 ? -5.578 -3.506 -20.047 1 95.5 67 ASP B N 1
ATOM 2484 C CA . ASP B 1 67 ? -4.328 -2.787 -20.266 1 95.5 67 ASP B CA 1
ATOM 2485 C C . ASP B 1 67 ? -3.279 -3.701 -20.906 1 95.5 67 ASP B C 1
ATOM 2487 O O . ASP B 1 67 ? -2.441 -3.246 -21.688 1 95.5 67 ASP B O 1
ATOM 2491 N N . ILE B 1 68 ? -3.27 -4.934 -20.469 1 95.88 68 ILE B N 1
ATOM 2492 C CA . ILE B 1 68 ? -2.256 -5.891 -20.906 1 95.88 68 ILE B CA 1
ATOM 2493 C C . ILE B 1 68 ? -2.922 -7.215 -21.281 1 95.88 68 ILE B C 1
ATOM 2495 O O . ILE B 1 68 ? -3.7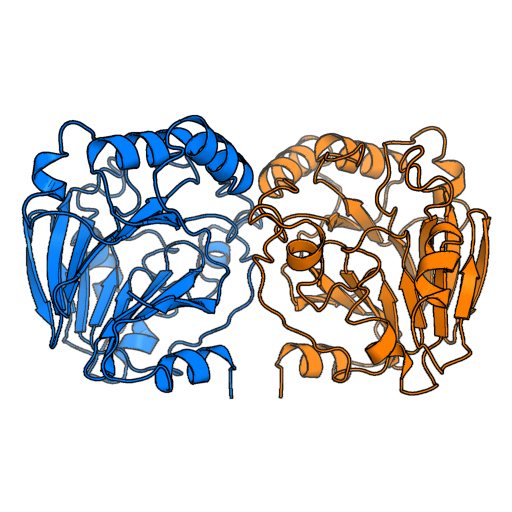91 -7.707 -20.547 1 95.88 68 ILE B O 1
ATOM 2499 N N . ALA B 1 69 ? -2.551 -7.711 -22.422 1 96.12 69 ALA B N 1
ATOM 2500 C CA . ALA B 1 69 ? -2.943 -9.07 -22.797 1 96.12 69 ALA B CA 1
ATOM 2501 C C . ALA B 1 69 ? -1.894 -10.086 -22.359 1 96.12 69 ALA B C 1
ATOM 2503 O O . ALA B 1 69 ? -0.753 -10.055 -22.828 1 96.12 69 ALA B O 1
ATOM 2504 N N . PHE B 1 70 ? -2.289 -10.961 -21.453 1 98.06 70 PHE B N 1
ATOM 2505 C CA . PHE B 1 70 ? -1.375 -11.984 -20.969 1 98.06 70 PHE B CA 1
ATOM 2506 C C . PHE B 1 70 ? -1.437 -13.227 -21.844 1 98.06 70 PHE B C 1
ATOM 2508 O O . PHE B 1 70 ? -2.484 -13.539 -22.406 1 98.06 70 PHE B O 1
ATOM 2515 N N . ASP B 1 71 ? -0.271 -13.883 -21.984 1 98.31 71 ASP B N 1
ATOM 2516 C CA . ASP B 1 71 ? -0.275 -15.195 -22.625 1 98.31 71 ASP B CA 1
ATOM 2517 C C . ASP B 1 71 ? -0.954 -16.234 -21.734 1 98.31 71 ASP B C 1
ATOM 2519 O O . ASP B 1 71 ? -1.713 -17.078 -22.219 1 98.31 71 ASP B O 1
ATOM 2523 N N . CYS B 1 72 ? -0.707 -16.188 -20.453 1 97.88 72 CYS B N 1
ATOM 2524 C CA . CYS B 1 72 ? -1.348 -17.094 -19.5 1 97.88 72 CYS B CA 1
ATOM 2525 C C . CYS B 1 72 ? -1.643 -16.391 -18.188 1 97.88 72 CYS B C 1
ATOM 2527 O O . CYS B 1 72 ? -0.89 -15.508 -17.766 1 97.88 72 CYS B O 1
ATOM 2529 N N . VAL B 1 73 ? -2.711 -16.812 -17.594 1 98.44 73 VAL B N 1
ATOM 2530 C CA . VAL B 1 73 ? -3.127 -16.391 -16.266 1 98.44 73 VAL B CA 1
ATOM 2531 C C . VAL B 1 73 ? -3.357 -17.609 -15.383 1 98.44 73 VAL B C 1
ATOM 2533 O O . VAL B 1 73 ? -3.949 -18.609 -15.812 1 98.44 73 VAL B O 1
ATOM 2536 N N . ILE B 1 74 ? -2.814 -17.547 -14.211 1 98.81 74 ILE B N 1
ATOM 2537 C CA . ILE B 1 74 ? -2.984 -18.641 -13.242 1 98.81 74 ILE B CA 1
ATOM 2538 C C . ILE B 1 74 ? -3.777 -18.125 -12.039 1 98.81 74 ILE B C 1
ATOM 2540 O O . ILE B 1 74 ? -3.502 -17.047 -11.516 1 98.81 74 ILE B O 1
ATOM 2544 N N . THR B 1 75 ? -4.777 -18.828 -11.648 1 98.38 75 THR B N 1
ATOM 2545 C CA . THR B 1 75 ? -5.469 -18.625 -10.383 1 98.38 75 THR B CA 1
ATOM 2546 C C . THR B 1 75 ? -5.305 -19.844 -9.477 1 98.38 75 THR B C 1
ATOM 2548 O O . THR B 1 75 ? -5.742 -20.953 -9.828 1 98.38 75 THR B O 1
ATOM 2551 N N . THR B 1 76 ? -4.758 -19.656 -8.336 1 98.56 76 THR B N 1
ATOM 2552 C CA . THR B 1 76 ? -4.312 -20.766 -7.492 1 98.56 76 THR B CA 1
ATOM 2553 C C . THR B 1 76 ? -5.492 -21.406 -6.766 1 98.56 76 THR B C 1
ATOM 2555 O O . THR B 1 76 ? -5.473 -22.594 -6.461 1 98.56 76 THR B O 1
ATOM 2558 N N . HIS B 1 77 ? -6.488 -20.609 -6.391 1 97.94 77 HIS B N 1
ATOM 2559 C CA . HIS B 1 77 ? -7.656 -21.125 -5.68 1 97.94 77 HIS B CA 1
ATOM 2560 C C . HIS B 1 77 ? -8.812 -20.125 -5.742 1 97.94 77 HIS B C 1
ATOM 2562 O O . HIS B 1 77 ? -8.656 -19.016 -6.262 1 97.94 77 HIS B O 1
ATOM 2568 N N . PRO B 1 78 ? -9.992 -20.453 -5.207 1 96.56 78 PRO B N 1
ATOM 2569 C CA . PRO B 1 78 ? -11.195 -19.688 -5.562 1 96.56 78 PRO B CA 1
ATOM 2570 C C . PRO B 1 78 ? -11.445 -18.516 -4.621 1 96.56 78 PRO B C 1
ATOM 2572 O O . PRO B 1 78 ? -12.477 -17.859 -4.719 1 96.56 78 PRO B O 1
ATOM 2575 N N . HIS B 1 79 ? -10.531 -18.172 -3.758 1 96.12 79 HIS B N 1
ATOM 2576 C CA . HIS B 1 79 ? -10.75 -16.953 -2.988 1 96.12 79 HIS B CA 1
ATOM 2577 C C . HIS B 1 79 ? -10.695 -15.727 -3.883 1 96.12 79 HIS B C 1
ATOM 2579 O O . HIS B 1 79 ? -9.875 -15.656 -4.805 1 96.12 79 HIS B O 1
ATOM 2585 N N . TRP B 1 80 ? -11.469 -14.742 -3.578 1 95.81 80 TRP B N 1
ATOM 2586 C CA . TRP B 1 80 ? -11.781 -13.633 -4.473 1 95.81 80 TRP B CA 1
ATOM 2587 C C . TRP B 1 80 ? -10.539 -12.789 -4.746 1 95.81 80 TRP B C 1
ATOM 2589 O O . TRP B 1 80 ? -10.453 -12.117 -5.781 1 95.81 80 TRP B O 1
ATOM 2599 N N . ASP B 1 81 ? -9.609 -12.766 -3.785 1 96.12 81 ASP B N 1
ATOM 2600 C CA . ASP B 1 81 ? -8.391 -11.992 -3.996 1 96.12 81 ASP B CA 1
ATOM 2601 C C . ASP B 1 81 ? -7.379 -12.773 -4.832 1 96.12 81 ASP B C 1
ATOM 2603 O O . ASP B 1 81 ? -6.34 -12.234 -5.215 1 96.12 81 ASP B O 1
ATOM 2607 N N . HIS B 1 82 ? -7.68 -14 -5.188 1 97.56 82 HIS B N 1
ATOM 2608 C CA . HIS B 1 82 ? -6.871 -14.82 -6.078 1 97.56 82 HIS B CA 1
ATOM 2609 C C . HIS B 1 82 ? -7.602 -15.117 -7.383 1 97.56 82 HIS B C 1
ATOM 2611 O O . HIS B 1 82 ? -6.992 -15.125 -8.453 1 97.56 82 HIS B O 1
ATOM 2617 N N . TYR B 1 83 ? -8.828 -15.359 -7.262 1 97.12 83 TYR B N 1
ATOM 2618 C CA . TYR B 1 83 ? -9.734 -15.398 -8.398 1 97.12 83 TYR B CA 1
ATOM 2619 C C . TYR B 1 83 ? -10.609 -14.156 -8.445 1 97.12 83 TYR B C 1
ATOM 2621 O O . TYR B 1 83 ? -11.727 -14.148 -7.91 1 97.12 83 TYR B O 1
ATOM 2629 N N . ASP B 1 84 ? -10.141 -13.164 -9.117 1 97.38 84 ASP B N 1
ATOM 2630 C CA . ASP B 1 84 ? -10.875 -11.906 -9.242 1 97.38 84 ASP B CA 1
ATOM 2631 C C . ASP B 1 84 ? -12.055 -12.055 -10.195 1 97.38 84 ASP B C 1
ATOM 2633 O O . ASP B 1 84 ? -11.906 -11.898 -11.406 1 97.38 84 ASP B O 1
ATOM 2637 N N . VAL B 1 85 ? -13.203 -12.219 -9.641 1 96.31 85 VAL B N 1
ATOM 2638 C CA . VAL B 1 85 ? -14.391 -12.609 -10.391 1 96.31 85 VAL B CA 1
ATOM 2639 C C . VAL B 1 85 ? -14.82 -11.477 -11.312 1 96.31 85 VAL B C 1
ATOM 2641 O O . VAL B 1 85 ? -15.531 -11.703 -12.297 1 96.31 85 VAL B O 1
ATOM 2644 N N . ASP B 1 86 ? -14.43 -10.273 -11.055 1 96.44 86 ASP B N 1
ATOM 2645 C CA . ASP B 1 86 ? -14.766 -9.141 -11.906 1 96.44 86 ASP B CA 1
ATOM 2646 C C . ASP B 1 86 ? -13.75 -8.977 -13.031 1 96.44 86 ASP B C 1
ATOM 2648 O O . ASP B 1 86 ? -14.109 -8.57 -14.141 1 96.44 86 ASP B O 1
ATOM 2652 N N . SER B 1 87 ? -12.523 -9.32 -12.789 1 96.56 87 SER B N 1
ATOM 2653 C CA . SER B 1 87 ? -11.445 -9.008 -13.727 1 96.56 87 SER B CA 1
ATOM 2654 C C . SER B 1 87 ? -11.156 -10.188 -14.648 1 96.56 87 SER B C 1
ATOM 2656 O O . SER B 1 87 ? -10.758 -10 -15.797 1 96.56 87 SER B O 1
ATOM 2658 N N . ILE B 1 88 ? -11.344 -11.422 -14.148 1 96.25 88 ILE B N 1
ATOM 2659 C CA . ILE B 1 88 ? -10.938 -12.602 -14.906 1 96.25 88 ILE B CA 1
ATOM 2660 C C . ILE B 1 88 ? -11.742 -12.695 -16.203 1 96.25 88 ILE B C 1
ATOM 2662 O O . ILE B 1 88 ? -11.18 -12.867 -17.281 1 96.25 88 ILE B O 1
ATOM 2666 N N . PRO B 1 89 ? -13.148 -12.5 -16.172 1 94.88 89 PRO B N 1
ATOM 2667 C CA . PRO B 1 89 ? -13.891 -12.523 -17.438 1 94.88 89 PRO B CA 1
ATOM 2668 C C . PRO B 1 89 ? -13.406 -11.477 -18.422 1 94.88 89 PRO B C 1
ATOM 2670 O O . PRO B 1 89 ? -13.375 -11.734 -19.641 1 94.88 89 PRO B O 1
ATOM 2673 N N . GLU B 1 90 ? -13 -10.344 -17.938 1 94.94 90 GLU B N 1
ATOM 2674 C CA . GLU B 1 90 ? -12.484 -9.281 -18.797 1 94.94 90 GLU B CA 1
ATOM 2675 C C . GLU B 1 90 ? -11.133 -9.656 -19.391 1 94.94 90 GLU B C 1
ATOM 2677 O O . GLU B 1 90 ? -10.891 -9.461 -20.578 1 94.94 90 GLU B O 1
ATOM 2682 N N . LEU B 1 91 ? -10.266 -10.242 -18.547 1 95.12 91 LEU B N 1
ATOM 2683 C CA . LEU B 1 91 ? -8.953 -10.695 -19 1 95.12 91 LEU B CA 1
ATOM 2684 C C . LEU B 1 91 ? -9.086 -11.75 -20.094 1 95.12 91 LEU B C 1
ATOM 2686 O O . LEU B 1 91 ? -8.281 -11.781 -21.016 1 95.12 91 LEU B O 1
ATOM 2690 N N . MET B 1 92 ? -10.109 -12.523 -20.016 1 95.19 92 MET B N 1
ATOM 2691 C CA . MET B 1 92 ? -10.289 -13.672 -20.891 1 95.19 92 MET B CA 1
ATOM 2692 C C . MET B 1 92 ? -11.078 -13.281 -22.141 1 95.19 92 MET B C 1
ATOM 2694 O O . MET B 1 92 ? -11.266 -14.094 -23.047 1 95.19 92 MET B O 1
ATOM 2698 N N . SER B 1 93 ? -11.469 -12.039 -22.25 1 93.06 93 SER B N 1
ATOM 2699 C CA . SER B 1 93 ? -12.352 -11.625 -23.344 1 93.06 93 SER B CA 1
ATOM 2700 C C . SER B 1 93 ? -11.586 -11.469 -24.656 1 93.06 93 SER B C 1
ATOM 2702 O O . SER B 1 93 ? -12.195 -11.383 -25.719 1 93.06 93 SER B O 1
ATOM 2704 N N . ASN B 1 94 ? -10.25 -11.453 -24.672 1 90.38 94 ASN B N 1
ATOM 2705 C CA . ASN B 1 94 ? -9.438 -11.25 -25.875 1 90.38 94 ASN B CA 1
ATOM 2706 C C . ASN B 1 94 ? -9.258 -12.547 -26.656 1 90.38 94 ASN B C 1
ATOM 2708 O O . ASN B 1 94 ? -8.703 -12.547 -27.75 1 90.38 94 ASN B O 1
ATOM 2712 N N . ASN B 1 95 ? -9.648 -13.688 -26.25 1 85.19 95 ASN B N 1
ATOM 2713 C CA . ASN B 1 95 ? -9.641 -15.008 -26.859 1 85.19 95 ASN B CA 1
ATOM 2714 C C . ASN B 1 95 ? -8.219 -15.516 -27.078 1 85.19 95 ASN B C 1
ATOM 2716 O O . ASN B 1 95 ? -7.988 -16.391 -27.906 1 85.19 95 ASN B O 1
ATOM 2720 N N . LYS B 1 96 ? -7.281 -14.992 -26.484 1 91.81 96 LYS B N 1
ATOM 2721 C CA . LYS B 1 96 ? -5.895 -15.414 -26.656 1 91.81 96 LYS B CA 1
ATOM 2722 C C . LYS B 1 96 ? -5.316 -15.914 -25.328 1 91.81 96 LYS B C 1
ATOM 2724 O O . LYS B 1 96 ? -4.52 -16.859 -25.312 1 91.81 96 LYS B O 1
ATOM 2729 N N . THR B 1 97 ? -5.754 -15.406 -24.297 1 96.94 97 THR B N 1
ATOM 2730 C CA . THR B 1 97 ? -5.203 -15.703 -22.984 1 96.94 97 THR B CA 1
ATOM 2731 C C . THR B 1 97 ? -5.605 -17.109 -22.531 1 96.94 97 THR B C 1
ATOM 2733 O O . THR B 1 97 ? -6.766 -17.5 -22.672 1 96.94 97 THR B O 1
ATOM 2736 N N . GLN B 1 98 ? -4.652 -17.906 -22.125 1 98.06 98 GLN B N 1
ATOM 2737 C CA . GLN B 1 98 ? -4.895 -19.203 -21.5 1 98.06 98 GLN B CA 1
ATOM 2738 C C . GLN B 1 98 ? -5.074 -19.047 -19.984 1 98.06 98 GLN B C 1
ATOM 2740 O O . GLN B 1 98 ? -4.223 -18.469 -19.312 1 98.06 98 GLN B O 1
ATOM 2745 N N . LEU B 1 99 ? -6.184 -19.547 -19.484 1 97.94 99 LEU B N 1
ATOM 2746 C CA . LEU B 1 99 ? -6.414 -19.547 -18.031 1 97.94 99 LEU B CA 1
ATOM 2747 C C . LEU B 1 99 ? -6.156 -20.922 -17.453 1 97.94 99 LEU B C 1
ATOM 2749 O O . LEU B 1 99 ? -6.715 -21.922 -17.906 1 97.94 99 LEU B O 1
ATOM 2753 N N . TYR B 1 100 ? -5.254 -21.016 -16.562 1 98.62 100 TYR B N 1
ATOM 2754 C CA . TYR B 1 100 ? -5.109 -22.188 -15.688 1 98.62 100 TYR B CA 1
ATOM 2755 C C . TYR B 1 100 ? -5.691 -21.891 -14.312 1 98.62 100 TYR B C 1
ATOM 2757 O O . TYR B 1 100 ? -5.172 -21.062 -13.57 1 98.62 100 TYR B O 1
ATOM 2765 N N . ALA B 1 101 ? -6.766 -22.594 -13.977 1 98 101 ALA B N 1
ATOM 2766 C CA . ALA B 1 101 ? -7.426 -22.391 -12.688 1 98 101 ALA B CA 1
ATOM 2767 C C . ALA B 1 101 ? -7.492 -23.703 -11.906 1 98 101 ALA B C 1
ATOM 2769 O O . ALA B 1 101 ? -7.727 -24.766 -12.477 1 98 101 ALA B O 1
ATOM 2770 N N . SER B 1 102 ? -7.281 -23.562 -10.586 1 98.12 102 SER B N 1
ATOM 2771 C CA . SER B 1 102 ? -7.504 -24.75 -9.758 1 98.12 102 SER B CA 1
ATOM 2772 C C . SER B 1 102 ? -8.875 -25.359 -10.016 1 98.12 102 SER B C 1
ATOM 2774 O O . SER B 1 102 ? -9.844 -24.641 -10.289 1 98.12 102 SER B O 1
ATOM 2776 N N . VAL B 1 103 ? -8.953 -26.641 -9.852 1 97.25 103 VAL B N 1
ATOM 2777 C CA . VAL B 1 103 ? -10.227 -27.344 -10.016 1 97.25 103 VAL B CA 1
ATOM 2778 C C . VAL B 1 103 ? -11.258 -26.781 -9.039 1 97.25 103 VAL B C 1
ATOM 2780 O O . VAL B 1 103 ? -12.445 -26.734 -9.344 1 97.25 103 VAL B O 1
ATOM 2783 N N . ASP B 1 104 ? -10.828 -26.234 -7.926 1 96.69 104 ASP B N 1
ATOM 2784 C CA . ASP B 1 104 ? -11.711 -25.625 -6.938 1 96.69 104 ASP B CA 1
ATOM 2785 C C . ASP B 1 104 ? -12.43 -24.406 -7.516 1 96.69 104 ASP B C 1
ATOM 2787 O O . ASP B 1 104 ? -13.461 -23.984 -6.996 1 96.69 104 ASP B O 1
ATOM 2791 N N . CYS B 1 105 ? -11.867 -23.875 -8.602 1 96.12 105 CYS B N 1
ATOM 2792 C CA . CYS B 1 105 ? -12.43 -22.672 -9.203 1 96.12 105 CYS B CA 1
ATOM 2793 C C . CYS B 1 105 ? -13.461 -23.031 -10.273 1 96.12 105 CYS B C 1
ATOM 2795 O O . CYS B 1 105 ? -14.117 -22.141 -10.828 1 96.12 105 CYS B O 1
ATOM 2797 N N . GLU B 1 106 ? -13.648 -24.266 -10.578 1 94.81 106 GLU B N 1
ATOM 2798 C CA . GLU B 1 106 ? -14.367 -24.703 -11.766 1 94.81 106 GLU B CA 1
ATOM 2799 C C . GLU B 1 106 ? -15.805 -24.188 -11.766 1 94.81 106 GLU B C 1
ATOM 2801 O O . GLU B 1 106 ? -16.266 -23.625 -12.758 1 94.81 106 GLU B O 1
ATOM 2806 N N . GLU B 1 107 ? -16.484 -24.344 -10.688 1 92.69 107 GLU B N 1
ATOM 2807 C CA . GLU B 1 107 ? -17.875 -23.922 -10.609 1 92.69 107 GLU B CA 1
ATOM 2808 C C . GLU B 1 107 ? -18 -22.422 -10.766 1 92.69 107 GLU B C 1
ATOM 2810 O O . GLU B 1 107 ? -18.953 -21.938 -11.398 1 92.69 107 GLU B O 1
ATOM 2815 N N . LEU B 1 108 ? -17.031 -21.734 -10.188 1 92.44 108 LEU B N 1
ATOM 2816 C CA . LEU B 1 108 ? -17.016 -20.281 -10.297 1 92.44 108 LEU B CA 1
ATOM 2817 C C . LEU B 1 108 ? -16.797 -19.844 -11.742 1 92.44 108 LEU B C 1
ATOM 2819 O O . LEU B 1 108 ? -17.5 -18.969 -12.242 1 92.44 108 LEU B O 1
ATOM 2823 N N . VAL B 1 109 ? -15.875 -20.453 -12.367 1 93.44 109 VAL B N 1
ATOM 2824 C CA . VAL B 1 109 ? -15.547 -20.125 -13.75 1 93.44 109 VAL B CA 1
ATOM 2825 C C . VAL B 1 109 ? -16.75 -20.422 -14.648 1 93.44 109 VAL B C 1
ATOM 2827 O O . VAL B 1 109 ? -17.109 -19.594 -15.5 1 93.44 109 VAL B O 1
ATOM 2830 N N . LYS B 1 110 ? -17.406 -21.5 -14.438 1 91.31 110 LYS B N 1
ATOM 2831 C CA . LYS B 1 110 ? -18.531 -21.922 -15.266 1 91.31 110 LYS B CA 1
ATOM 2832 C C . LYS B 1 110 ? -19.734 -20.984 -15.078 1 91.31 110 LYS B C 1
ATOM 2834 O O . LYS B 1 110 ? -20.562 -20.859 -15.977 1 91.31 110 LYS B O 1
ATOM 2839 N N . SER B 1 111 ? -19.766 -20.422 -13.938 1 90.31 111 SER B N 1
ATOM 2840 C CA . SER B 1 111 ? -20.891 -19.531 -13.648 1 90.31 111 SER B CA 1
ATOM 2841 C C . SER B 1 111 ? -20.703 -18.156 -14.289 1 90.31 111 SER B C 1
ATOM 2843 O O . SER B 1 111 ? -21.641 -17.391 -14.398 1 90.31 111 SER B O 1
ATOM 2845 N N . GLU B 1 112 ? -19.531 -18 -14.727 1 87.88 112 GLU B N 1
ATOM 2846 C CA . GLU B 1 112 ? -19.219 -16.719 -15.352 1 87.88 112 GLU B CA 1
ATOM 2847 C C . GLU B 1 112 ? -19.438 -16.766 -16.859 1 87.88 112 GLU B C 1
ATOM 2849 O O . GLU B 1 112 ? -19.516 -17.844 -17.438 1 87.88 112 GLU B O 1
ATOM 2854 N N . SER B 1 113 ? -19.719 -15.727 -17.406 1 80.25 113 SER B N 1
ATOM 2855 C CA . SER B 1 113 ? -19.891 -15.641 -18.859 1 80.25 113 SER B CA 1
ATOM 2856 C C . SER B 1 113 ? -18.547 -15.477 -19.562 1 80.25 113 SER B C 1
ATOM 2858 O O . SER B 1 113 ? -18.25 -14.406 -20.109 1 80.25 113 SER B O 1
ATOM 2860 N N . ILE B 1 114 ? -17.75 -16.516 -19.469 1 85.38 114 ILE B N 1
ATOM 2861 C CA . ILE B 1 114 ? -16.469 -16.484 -20.188 1 85.38 114 ILE B CA 1
ATOM 2862 C C . ILE B 1 114 ? -16.625 -17.156 -21.547 1 85.38 114 ILE B C 1
ATOM 2864 O O . ILE B 1 114 ? -17.016 -18.328 -21.625 1 85.38 114 IL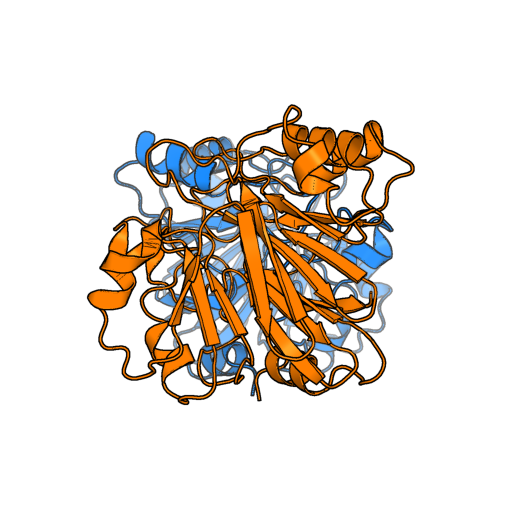E B O 1
ATOM 2868 N N . THR B 1 115 ? -16.422 -16.391 -22.562 1 76.5 115 THR B N 1
ATOM 2869 C CA . THR B 1 115 ? -16.609 -16.875 -23.922 1 76.5 115 THR B CA 1
ATOM 2870 C C . THR B 1 115 ? -15.367 -17.625 -24.406 1 76.5 115 THR B C 1
ATOM 2872 O O . THR B 1 115 ? -15.453 -18.5 -25.266 1 76.5 115 THR B O 1
ATOM 2875 N N . ASN B 1 116 ? -14.242 -17.234 -23.859 1 78.94 116 ASN B N 1
ATOM 2876 C CA . ASN B 1 116 ? -12.969 -17.875 -24.188 1 78.94 116 ASN B CA 1
ATOM 2877 C C . ASN B 1 116 ? -12.914 -19.312 -23.656 1 78.94 116 ASN B C 1
ATOM 2879 O O . ASN B 1 116 ? -13.18 -19.547 -22.484 1 78.94 116 ASN B O 1
ATOM 2883 N N . SER B 1 117 ? -12.523 -20.188 -24.562 1 82.88 117 SER B N 1
ATOM 2884 C CA . SER B 1 117 ? -12.516 -21.609 -24.219 1 82.88 117 SER B CA 1
ATOM 2885 C C . SER B 1 117 ? -11.141 -22.062 -23.734 1 82.88 117 SER B C 1
ATOM 2887 O O . SER B 1 117 ? -10.953 -23.219 -23.375 1 82.88 117 SER B O 1
ATOM 2889 N N . ASN B 1 118 ? -10.266 -21.094 -23.703 1 94.5 118 ASN B N 1
ATOM 2890 C CA . ASN B 1 118 ? -8.914 -21.453 -23.281 1 94.5 118 ASN B CA 1
ATOM 2891 C C . ASN B 1 118 ? -8.797 -21.531 -21.766 1 94.5 118 ASN B C 1
ATOM 2893 O O . ASN B 1 118 ? -8.062 -20.75 -21.156 1 94.5 118 ASN B O 1
ATOM 2897 N N . ILE B 1 119 ? -9.492 -22.547 -21.188 1 96.44 119 ILE B N 1
ATOM 2898 C CA . ILE B 1 119 ? -9.5 -22.719 -19.75 1 96.44 119 ILE B CA 1
ATOM 2899 C C . ILE B 1 119 ? -9.125 -24.172 -19.406 1 96.44 119 ILE B C 1
ATOM 2901 O O . ILE B 1 119 ? -9.703 -25.109 -19.953 1 96.44 119 ILE B O 1
ATOM 2905 N N . ASP B 1 120 ? -8.141 -24.328 -18.672 1 97.75 120 ASP B N 1
ATOM 2906 C CA . ASP B 1 120 ? -7.773 -25.625 -18.109 1 97.75 120 ASP B CA 1
ATOM 2907 C C . ASP B 1 120 ? -7.891 -25.625 -16.594 1 97.75 120 ASP B C 1
ATOM 2909 O O . ASP B 1 120 ? -7.375 -24.719 -15.93 1 97.75 120 ASP B O 1
ATOM 2913 N N . TYR B 1 121 ? -8.594 -26.594 -16.125 1 97.69 121 TYR B N 1
ATOM 2914 C CA . TYR B 1 121 ? -8.641 -26.797 -14.68 1 97.69 121 TYR B CA 1
ATOM 2915 C C . TYR B 1 121 ? -7.5 -27.703 -14.219 1 97.69 121 TYR B C 1
ATOM 2917 O O . TYR B 1 121 ? -7.242 -28.75 -14.836 1 97.69 121 TYR B O 1
ATOM 2925 N N . VAL B 1 122 ? -6.789 -27.281 -13.203 1 98.56 122 VAL B N 1
ATOM 2926 C CA . VAL B 1 122 ? -5.559 -27.969 -12.812 1 98.56 122 VAL B CA 1
ATOM 2927 C C . VAL B 1 122 ? -5.648 -28.406 -11.359 1 98.56 122 VAL B C 1
ATOM 2929 O O . VAL B 1 122 ? -6.457 -27.891 -10.586 1 98.56 122 VAL B O 1
ATOM 2932 N N . LYS B 1 123 ? -4.867 -29.391 -10.93 1 97.81 123 LYS B N 1
ATOM 2933 C CA . LYS B 1 123 ? -4.727 -29.906 -9.578 1 97.81 123 LYS B CA 1
ATOM 2934 C C . LYS B 1 123 ? -3.26 -30.141 -9.227 1 97.81 123 LYS B C 1
ATOM 2936 O O . LYS B 1 123 ? -2.396 -30.109 -10.102 1 97.81 123 LYS B O 1
ATOM 2941 N N . PRO B 1 124 ? -3.035 -30.281 -7.906 1 97.12 124 PRO B N 1
ATOM 2942 C CA . PRO B 1 124 ? -1.645 -30.562 -7.551 1 97.12 124 PRO B CA 1
ATOM 2943 C C . PRO B 1 124 ? -1.072 -31.75 -8.312 1 97.12 124 PRO B C 1
ATOM 2945 O O . PRO B 1 124 ? -1.743 -32.781 -8.453 1 97.12 124 PRO B O 1
ATOM 2948 N N . GLY B 1 125 ? 0.092 -31.547 -8.836 1 97.25 125 GLY B N 1
ATOM 2949 C CA . GLY B 1 125 ? 0.733 -32.625 -9.578 1 97.25 125 GLY B CA 1
ATOM 2950 C C . GLY B 1 125 ? 0.676 -32.438 -11.078 1 97.25 125 GLY B C 1
ATOM 2951 O O . GLY B 1 125 ? 1.435 -33.062 -11.828 1 97.25 125 GLY B O 1
ATOM 2952 N N . ASP B 1 126 ? -0.178 -31.578 -11.555 1 98.31 126 ASP B N 1
ATOM 2953 C CA . ASP B 1 126 ? -0.302 -31.328 -12.992 1 98.31 126 ASP B CA 1
ATOM 2954 C C . ASP B 1 126 ? 0.899 -30.547 -13.516 1 98.31 126 ASP B C 1
ATOM 2956 O O . ASP B 1 126 ? 1.541 -29.797 -12.773 1 98.31 126 ASP B O 1
ATOM 2960 N N . HIS B 1 127 ? 1.218 -30.781 -14.766 1 98.56 127 HIS B N 1
ATOM 2961 C CA . HIS B 1 127 ? 2.213 -30.031 -15.531 1 98.56 127 HIS B CA 1
ATOM 2962 C C . HIS B 1 127 ? 1.608 -29.453 -16.812 1 98.56 127 HIS B C 1
ATOM 2964 O O . HIS B 1 127 ? 0.855 -30.141 -17.5 1 98.56 127 HIS B O 1
ATOM 2970 N N . LYS B 1 128 ? 1.828 -28.172 -17.031 1 98.69 128 LYS B N 1
ATOM 2971 C CA . LYS B 1 128 ? 1.326 -27.5 -18.234 1 98.69 128 LYS B CA 1
ATOM 2972 C C . LYS B 1 128 ? 2.422 -26.672 -18.891 1 98.69 128 LYS B C 1
ATOM 2974 O O . LYS B 1 128 ? 3.414 -26.312 -18.25 1 98.69 128 LYS B O 1
ATOM 2979 N N . GLU B 1 129 ? 2.264 -26.484 -20.188 1 98.62 129 GLU B N 1
ATOM 2980 C CA . GLU B 1 129 ? 3.104 -25.578 -20.953 1 98.62 129 GLU B CA 1
ATOM 2981 C C . GLU B 1 129 ? 2.291 -24.406 -21.5 1 98.62 129 GLU B C 1
ATOM 2983 O O . GLU B 1 129 ? 1.146 -24.578 -21.922 1 98.62 129 GLU B O 1
ATOM 2988 N N . CYS B 1 130 ? 2.861 -23.25 -21.453 1 98.38 130 CYS B N 1
ATOM 2989 C CA . CYS B 1 130 ? 2.27 -22.047 -22.016 1 98.38 130 CYS B CA 1
ATOM 2990 C C . CYS B 1 130 ? 3.344 -21.125 -22.609 1 98.38 130 CYS B C 1
ATOM 2992 O O . CYS B 1 130 ? 3.916 -20.297 -21.906 1 98.38 130 CYS B O 1
ATOM 2994 N N . GLY B 1 131 ? 3.547 -21.297 -23.922 1 98.12 131 GLY B N 1
ATOM 2995 C CA . GLY B 1 131 ? 4.613 -20.531 -24.547 1 98.12 131 GLY B CA 1
ATOM 2996 C C . GLY B 1 131 ? 5.973 -20.781 -23.922 1 98.12 131 GLY B C 1
ATOM 2997 O O . GLY B 1 131 ? 6.426 -21.922 -23.828 1 98.12 131 GLY B O 1
ATOM 2998 N N . ASP B 1 132 ? 6.547 -19.719 -23.375 1 98.75 132 ASP B N 1
ATOM 2999 C CA . ASP B 1 132 ? 7.887 -19.766 -22.797 1 98.75 132 ASP B CA 1
ATOM 3000 C C . ASP B 1 132 ? 7.863 -20.391 -21.406 1 98.75 132 ASP B C 1
ATOM 3002 O O . ASP B 1 132 ? 8.914 -20.625 -20.812 1 98.75 132 ASP B O 1
ATOM 3006 N N . PHE B 1 133 ? 6.68 -20.703 -20.938 1 98.88 133 PHE B N 1
ATOM 3007 C CA . PHE B 1 133 ? 6.543 -21.062 -19.531 1 98.88 133 PHE B CA 1
ATOM 3008 C C . PHE B 1 133 ? 6.242 -22.547 -19.375 1 98.88 133 PHE B C 1
ATOM 3010 O O . PHE B 1 133 ? 5.324 -23.062 -20.016 1 98.88 133 PHE B O 1
ATOM 3017 N N . SER B 1 134 ? 7.082 -23.172 -18.594 1 98.88 134 SER B N 1
ATOM 3018 C CA . SER B 1 134 ? 6.766 -24.5 -18.062 1 98.88 134 SER B CA 1
ATOM 3019 C C . SER B 1 134 ? 6.234 -24.406 -16.641 1 98.88 134 SER B C 1
ATOM 3021 O O . SER B 1 134 ? 6.867 -23.812 -15.773 1 98.88 134 SER B O 1
ATOM 3023 N N . ILE B 1 135 ? 5.031 -24.984 -16.438 1 98.81 135 ILE B N 1
ATOM 3024 C CA . ILE B 1 135 ? 4.316 -24.719 -15.195 1 98.81 135 ILE B CA 1
ATOM 3025 C C . ILE B 1 135 ? 4.039 -26.031 -14.469 1 98.81 135 ILE B C 1
ATOM 3027 O O . ILE B 1 135 ? 3.348 -26.906 -14.992 1 98.81 135 ILE B O 1
ATOM 3031 N N . ASP B 1 136 ? 4.598 -26.172 -13.305 1 98.75 136 ASP B N 1
ATOM 3032 C CA . ASP B 1 136 ? 4.281 -27.281 -12.414 1 98.75 136 ASP B CA 1
ATOM 3033 C C . ASP B 1 136 ? 3.361 -26.844 -11.281 1 98.75 136 ASP B C 1
ATOM 3035 O O . ASP B 1 136 ? 3.707 -25.938 -10.516 1 98.75 136 ASP B O 1
ATOM 3039 N N . PHE B 1 137 ? 2.234 -27.453 -11.227 1 98.56 137 PHE B N 1
ATOM 3040 C CA . PHE B 1 137 ? 1.31 -27.172 -10.133 1 98.56 137 PHE B CA 1
ATOM 3041 C C . PHE B 1 137 ? 1.578 -28.078 -8.945 1 98.56 137 PHE B C 1
ATOM 3043 O O . PHE B 1 137 ? 1.707 -29.297 -9.109 1 98.56 137 PHE B O 1
ATOM 3050 N N . ILE B 1 138 ? 1.726 -27.5 -7.781 1 97.75 138 ILE B N 1
ATOM 3051 C CA . ILE B 1 138 ? 2.117 -28.25 -6.602 1 97.75 138 ILE B CA 1
ATOM 3052 C C . ILE B 1 138 ? 1.05 -28.125 -5.52 1 97.75 138 ILE B C 1
ATOM 3054 O O . ILE B 1 138 ? 0.13 -27.312 -5.645 1 97.75 138 ILE B O 1
ATOM 3058 N N . ASN B 1 139 ? 1.251 -28.922 -4.48 1 95.62 139 ASN B N 1
ATOM 3059 C CA . ASN B 1 139 ? 0.294 -28.891 -3.379 1 95.62 139 ASN B CA 1
ATOM 3060 C C . ASN B 1 139 ? 0.338 -27.562 -2.631 1 95.62 139 ASN B C 1
ATOM 3062 O O . ASN B 1 139 ? 1.416 -27.016 -2.396 1 95.62 139 ASN B O 1
ATOM 3066 N N . CYS B 1 140 ? -0.741 -27 -2.477 1 95.19 140 CYS B N 1
ATOM 3067 C CA . CYS B 1 140 ? -1.013 -25.859 -1.605 1 95.19 140 CYS B CA 1
ATOM 3068 C C . CYS B 1 140 ? -2.031 -26.219 -0.532 1 95.19 140 CYS B C 1
ATOM 3070 O O . CYS B 1 140 ? -3.205 -26.438 -0.833 1 95.19 140 CYS B O 1
ATOM 3072 N N . ASP B 1 141 ? -1.569 -26.359 0.701 1 94.44 141 ASP B N 1
ATOM 3073 C CA . ASP B 1 141 ? -2.473 -26.734 1.784 1 94.44 141 ASP B CA 1
ATOM 3074 C C . ASP B 1 141 ? -3.203 -25.516 2.336 1 94.44 141 ASP B C 1
ATOM 3076 O O . ASP B 1 141 ? -2.668 -24.797 3.18 1 94.44 141 ASP B O 1
ATOM 3080 N N . HIS B 1 142 ? -4.371 -25.328 1.872 1 94.06 142 HIS B N 1
ATOM 3081 C CA . HIS B 1 142 ? -5.18 -24.188 2.279 1 94.06 142 HIS B CA 1
ATOM 3082 C C . HIS B 1 142 ? -6.457 -24.641 2.979 1 94.06 142 HIS B C 1
ATOM 3084 O O . HIS B 1 142 ? -7.48 -23.953 2.918 1 94.06 142 HIS B O 1
ATOM 3090 N N . GLY B 1 143 ? -6.422 -25.812 3.555 1 89.5 143 GLY B N 1
ATOM 3091 C CA . GLY B 1 143 ? -7.516 -26.312 4.363 1 89.5 143 GLY B CA 1
ATOM 3092 C C . GLY B 1 143 ? -8.672 -26.844 3.539 1 89.5 143 GLY B C 1
ATOM 3093 O O . GLY B 1 143 ? -8.539 -27.047 2.33 1 89.5 143 GLY B O 1
ATOM 3094 N N . SER B 1 144 ? -9.805 -27.078 4.191 1 85.38 144 SER B N 1
ATOM 3095 C CA . SER B 1 144 ? -10.945 -27.75 3.586 1 85.38 144 SER B CA 1
ATOM 3096 C C . SER B 1 144 ? -11.727 -26.812 2.672 1 85.38 144 SER B C 1
ATOM 3098 O O . SER B 1 144 ? -12.453 -27.266 1.789 1 85.38 144 SER B O 1
ATOM 3100 N N . GLY B 1 145 ? -11.508 -25.547 2.846 1 83.19 145 GLY B N 1
ATOM 3101 C CA . GLY B 1 145 ? -12.219 -24.594 2.023 1 83.19 145 GLY B CA 1
ATOM 3102 C C . GLY B 1 145 ? -11.688 -24.5 0.605 1 83.19 145 GLY B C 1
ATOM 3103 O O . GLY B 1 145 ? -12.383 -24.031 -0.298 1 83.19 145 GLY B O 1
ATOM 3104 N N . ALA B 1 146 ? -10.477 -24.984 0.382 1 91.69 146 ALA B N 1
ATOM 3105 C CA . ALA B 1 146 ? -9.852 -25.078 -0.936 1 91.69 146 ALA B CA 1
ATOM 3106 C C . ALA B 1 146 ? -8.953 -26.312 -1.03 1 91.69 146 ALA B C 1
ATOM 3108 O O . ALA B 1 146 ? -7.738 -26.188 -1.171 1 91.69 146 ALA B O 1
ATOM 3109 N N . PRO B 1 147 ? -9.562 -27.438 -1.041 1 92.44 147 PRO B N 1
ATOM 3110 C CA . PRO B 1 147 ? -8.797 -28.672 -0.916 1 92.44 147 PRO B CA 1
ATOM 3111 C C . PRO B 1 147 ? -7.879 -28.922 -2.107 1 92.44 147 PRO B C 1
ATOM 3113 O O . PRO B 1 147 ? -6.891 -29.656 -1.987 1 92.44 147 PRO B O 1
ATOM 3116 N N . ASP B 1 148 ? -8.25 -28.328 -3.236 1 95.19 148 ASP B N 1
ATOM 3117 C CA . ASP B 1 148 ? -7.422 -28.531 -4.418 1 95.19 148 ASP B CA 1
ATOM 3118 C C . ASP B 1 148 ? -6.711 -27.25 -4.824 1 95.19 148 ASP B C 1
ATOM 3120 O O . ASP B 1 148 ? -6.449 -27.031 -6.008 1 95.19 148 ASP B O 1
ATOM 3124 N N . ALA B 1 149 ? -6.508 -26.375 -3.803 1 97.44 149 ALA B N 1
ATOM 3125 C CA . ALA B 1 149 ? -5.664 -25.203 -4.047 1 97.44 149 ALA B CA 1
ATOM 3126 C C . ALA B 1 149 ? -4.277 -25.625 -4.531 1 97.44 149 ALA B C 1
ATOM 3128 O O . ALA B 1 149 ? -3.77 -26.672 -4.148 1 97.44 149 ALA B O 1
ATOM 3129 N N . VAL B 1 150 ? -3.699 -24.781 -5.379 1 98.25 150 VAL B N 1
ATOM 3130 C CA . VAL B 1 150 ? -2.402 -25.141 -5.941 1 98.25 150 VAL B CA 1
ATOM 3131 C C . VAL B 1 150 ? -1.399 -24.016 -5.688 1 98.25 150 VAL B C 1
ATOM 3133 O O . VAL B 1 150 ? -1.776 -22.844 -5.617 1 98.25 150 VAL B O 1
ATOM 3136 N N . GLY B 1 151 ? -0.144 -24.375 -5.402 1 98.12 151 GLY B N 1
ATOM 3137 C CA . GLY B 1 151 ? 0.999 -23.531 -5.715 1 98.12 151 GLY B CA 1
ATOM 3138 C C . GLY B 1 151 ? 1.543 -23.75 -7.113 1 98.12 151 GLY B C 1
ATOM 3139 O O . GLY B 1 151 ? 1.062 -24.625 -7.836 1 98.12 151 GLY B O 1
ATOM 3140 N N . VAL B 1 152 ? 2.523 -22.922 -7.508 1 98.69 152 VAL B N 1
ATOM 3141 C CA . VAL B 1 152 ? 3.014 -23.078 -8.875 1 98.69 152 VAL B CA 1
ATOM 3142 C C . VAL B 1 152 ? 4.523 -22.844 -8.914 1 98.69 152 VAL B C 1
ATOM 3144 O O . VAL B 1 152 ? 5.051 -22 -8.188 1 98.69 152 VAL B O 1
ATOM 3147 N N . ILE B 1 153 ? 5.191 -23.672 -9.68 1 98.81 153 ILE B N 1
ATOM 3148 C CA . ILE B 1 153 ? 6.574 -23.438 -10.086 1 98.81 153 ILE B CA 1
ATOM 3149 C C . ILE B 1 153 ? 6.625 -23.109 -11.578 1 98.81 153 ILE B C 1
ATOM 3151 O O . ILE B 1 153 ? 6.316 -23.969 -12.414 1 98.81 153 ILE B O 1
ATOM 3155 N N . VAL B 1 154 ? 6.961 -21.891 -11.852 1 98.88 154 VAL B N 1
ATOM 3156 C CA . VAL B 1 154 ? 7.109 -21.453 -13.234 1 98.88 154 VAL B CA 1
ATOM 3157 C C . VAL B 1 154 ? 8.578 -21.516 -13.648 1 98.88 154 VAL B C 1
ATOM 3159 O O . VAL B 1 154 ? 9.414 -20.812 -13.078 1 98.88 154 VAL B O 1
ATOM 3162 N N . THR B 1 155 ? 8.875 -22.391 -14.555 1 98.81 155 THR B N 1
ATOM 3163 C CA . THR B 1 155 ? 10.203 -22.438 -15.156 1 98.81 155 THR B CA 1
ATOM 3164 C C . THR B 1 155 ? 10.227 -21.641 -16.453 1 98.81 155 THR B C 1
ATOM 3166 O O . THR B 1 155 ? 9.453 -21.906 -17.375 1 98.81 155 THR B O 1
ATOM 3169 N N . VAL B 1 156 ? 11.047 -20.609 -16.484 1 98.75 156 VAL B N 1
ATOM 3170 C CA . VAL B 1 156 ? 11.164 -19.734 -17.641 1 98.75 156 VAL B CA 1
ATOM 3171 C C . VAL B 1 156 ? 12.594 -19.219 -17.766 1 98.75 156 VAL B C 1
ATOM 3173 O O . VAL B 1 156 ? 13.195 -18.797 -16.781 1 98.75 156 VAL B O 1
ATOM 3176 N N . ASP B 1 157 ? 13.203 -19.328 -18.969 1 98.5 157 ASP B N 1
ATOM 3177 C CA . ASP B 1 157 ? 14.523 -18.797 -19.234 1 98.5 157 ASP B CA 1
ATOM 3178 C C . ASP B 1 157 ? 15.562 -19.359 -18.266 1 98.5 157 ASP B C 1
ATOM 3180 O O . ASP B 1 157 ? 16.453 -18.625 -17.812 1 98.5 157 ASP B O 1
ATOM 3184 N N . GLY B 1 158 ? 15.367 -20.594 -17.844 1 97.62 158 GLY B N 1
ATOM 3185 C CA . GLY B 1 158 ? 16.312 -21.234 -16.953 1 97.62 158 GLY B CA 1
ATOM 3186 C C . GLY B 1 158 ? 16.125 -20.844 -15.5 1 97.62 158 GLY B C 1
ATOM 3187 O O . GLY B 1 158 ? 16.938 -21.219 -14.641 1 97.62 158 GLY B O 1
ATOM 3188 N N . LYS B 1 159 ? 15.117 -20.109 -15.227 1 97.94 159 LYS B N 1
ATOM 3189 C CA . LYS B 1 159 ? 14.812 -19.703 -13.859 1 97.94 159 LYS B CA 1
ATOM 3190 C C . LYS B 1 159 ? 13.57 -20.406 -13.336 1 97.94 159 LYS B C 1
ATOM 3192 O O . LYS B 1 159 ? 12.656 -20.719 -14.102 1 97.94 159 LYS B O 1
ATOM 3197 N N . ARG B 1 160 ? 13.594 -20.672 -12.086 1 98.69 160 ARG B N 1
ATOM 3198 C CA . ARG B 1 160 ? 12.453 -21.297 -11.414 1 98.69 160 ARG B CA 1
ATOM 3199 C C . ARG B 1 160 ? 11.859 -20.344 -10.367 1 98.69 160 ARG B C 1
ATOM 3201 O O . ARG B 1 160 ? 12.531 -19.984 -9.398 1 98.69 160 ARG B O 1
ATOM 3208 N N . ILE B 1 161 ? 10.617 -19.953 -10.602 1 98.81 161 ILE B N 1
ATOM 3209 C CA . ILE B 1 161 ? 9.875 -19.078 -9.703 1 98.81 161 ILE B CA 1
ATOM 3210 C C . ILE B 1 161 ? 8.766 -19.859 -9.008 1 98.81 161 ILE B C 1
ATOM 3212 O O . ILE B 1 161 ? 7.84 -20.344 -9.664 1 98.81 161 ILE B O 1
ATOM 3216 N N . LEU B 1 162 ? 8.906 -19.938 -7.703 1 98.75 162 LEU B N 1
ATOM 3217 C CA . LEU B 1 162 ? 7.914 -20.641 -6.898 1 98.75 162 LEU B CA 1
ATOM 3218 C C . LEU B 1 162 ? 6.953 -19.656 -6.234 1 98.75 162 LEU B C 1
ATOM 3220 O O . LEU B 1 162 ? 7.383 -18.75 -5.523 1 98.75 162 LEU B O 1
ATOM 3224 N N . GLU B 1 163 ? 5.723 -19.766 -6.477 1 98.56 163 GLU B N 1
ATOM 3225 C CA . GLU B 1 163 ? 4.668 -19.156 -5.664 1 98.56 163 GLU B CA 1
ATOM 3226 C C . GLU B 1 163 ? 3.865 -20.234 -4.926 1 98.56 163 GLU B C 1
ATOM 3228 O O . GLU B 1 163 ? 3.125 -21 -5.547 1 98.56 163 GLU B O 1
ATOM 3233 N N . VAL B 1 164 ? 3.9 -20.219 -3.641 1 97.5 164 VAL B N 1
ATOM 3234 C CA . VAL B 1 164 ? 3.426 -21.344 -2.859 1 97.5 164 VAL B CA 1
ATOM 3235 C C . VAL B 1 164 ? 1.903 -21.297 -2.744 1 97.5 164 VAL B C 1
ATOM 3237 O O . VAL B 1 164 ? 1.27 -22.281 -2.367 1 97.5 164 VAL B O 1
ATOM 3240 N N . GLY B 1 165 ? 1.261 -20.156 -3.107 1 96.62 165 GLY B N 1
ATOM 3241 C CA . GLY B 1 165 ? -0.162 -19.984 -2.855 1 96.62 165 GLY B CA 1
ATOM 3242 C C . GLY B 1 165 ? -0.483 -19.734 -1.395 1 96.62 165 GLY B C 1
ATOM 3243 O O . GLY B 1 165 ? 0.411 -19.438 -0.598 1 96.62 165 GLY B O 1
ATOM 3244 N N . ASP B 1 166 ? -1.782 -19.656 -1.123 1 96.44 166 ASP B N 1
ATOM 3245 C CA . ASP B 1 166 ? -2.209 -19.578 0.271 1 96.44 166 ASP B CA 1
ATOM 3246 C C . ASP B 1 166 ? -2.035 -20.922 0.978 1 96.44 166 ASP B C 1
ATOM 3248 O O . ASP B 1 166 ? -2.947 -21.75 0.978 1 96.44 166 ASP B O 1
ATOM 3252 N N . SER B 1 167 ? -0.911 -21.078 1.626 1 95.94 167 SER B N 1
ATOM 3253 C CA . SER B 1 167 ? -0.523 -22.391 2.119 1 95.94 167 SER B CA 1
ATOM 3254 C C . SER B 1 167 ? -0.119 -22.344 3.588 1 95.94 167 SER B C 1
ATOM 3256 O O . SER B 1 167 ? 0.467 -21.359 4.039 1 95.94 167 SER B O 1
ATOM 3258 N N . CYS B 1 168 ? -0.412 -23.453 4.305 1 95.88 168 CYS B N 1
ATOM 3259 C CA . CYS B 1 168 ? 0.21 -23.641 5.609 1 95.88 168 CYS B CA 1
ATOM 3260 C C . CYS B 1 168 ? 1.647 -24.125 5.465 1 95.88 168 CYS B C 1
ATOM 3262 O O . CYS B 1 168 ? 2.088 -24.453 4.359 1 95.88 168 CYS B O 1
ATOM 3264 N N . LEU B 1 169 ? 2.354 -24.047 6.535 1 96.38 169 LEU B N 1
ATOM 3265 C CA . LEU B 1 169 ? 3.736 -24.516 6.504 1 96.38 169 LEU B CA 1
ATOM 3266 C C . LEU B 1 169 ? 3.801 -26.031 6.336 1 96.38 169 LEU B C 1
ATOM 3268 O O . LEU B 1 169 ? 3.246 -26.766 7.148 1 96.38 169 LEU B O 1
ATOM 3272 N N . ARG B 1 170 ? 4.383 -26.438 5.242 1 95.12 170 ARG B N 1
ATOM 3273 C CA . ARG B 1 170 ? 4.516 -27.859 4.961 1 95.12 170 ARG B CA 1
ATOM 3274 C C . ARG B 1 170 ? 5.969 -28.234 4.688 1 95.12 170 ARG B C 1
ATOM 3276 O O . ARG B 1 170 ? 6.336 -28.531 3.549 1 95.12 170 ARG B O 1
ATOM 3283 N N . LEU B 1 171 ? 6.664 -28.406 5.75 1 96.25 171 LEU B N 1
ATOM 3284 C CA . LEU B 1 171 ? 8.07 -28.766 5.625 1 96.25 171 LEU B CA 1
ATOM 3285 C C . LEU B 1 171 ? 8.219 -30.219 5.176 1 96.25 171 LEU B C 1
ATOM 3287 O O . LEU B 1 171 ? 9.25 -30.594 4.621 1 96.25 171 LEU B O 1
ATOM 3291 N N . ASP B 1 172 ? 7.191 -30.953 5.387 1 95.88 172 ASP B N 1
ATOM 3292 C CA . ASP B 1 172 ? 7.18 -32.344 4.98 1 95.88 172 ASP B CA 1
ATOM 3293 C C . ASP B 1 172 ? 7.066 -32.5 3.463 1 95.88 172 ASP B C 1
ATOM 3295 O O . ASP B 1 172 ? 7.289 -33.562 2.91 1 95.88 172 ASP B O 1
ATOM 3299 N N . ARG B 1 173 ? 6.816 -31.375 2.785 1 94.69 173 ARG B N 1
ATOM 3300 C CA . ARG B 1 173 ? 6.617 -31.422 1.34 1 94.69 173 ARG B CA 1
ATOM 3301 C C . ARG B 1 173 ? 7.773 -30.75 0.604 1 94.69 173 ARG B C 1
ATOM 3303 O O . ARG B 1 173 ? 7.641 -30.391 -0.567 1 94.69 173 ARG B O 1
ATOM 3310 N N . THR B 1 174 ? 8.852 -30.594 1.247 1 95.5 174 THR B N 1
ATOM 3311 C CA . THR B 1 174 ? 10.016 -29.906 0.69 1 95.5 174 THR B CA 1
ATOM 3312 C C . THR B 1 174 ? 10.438 -30.547 -0.628 1 95.5 174 THR B C 1
ATOM 3314 O O . THR B 1 174 ? 10.836 -29.844 -1.564 1 95.5 174 THR B O 1
ATOM 3317 N N . GLN B 1 175 ? 10.344 -31.844 -0.734 1 94.88 175 GLN B N 1
ATOM 3318 C CA . GLN B 1 175 ? 10.758 -32.562 -1.939 1 94.88 175 GLN B CA 1
ATOM 3319 C C . GLN B 1 175 ? 9.867 -32.188 -3.125 1 94.88 175 GLN B C 1
ATOM 3321 O O . GLN B 1 175 ? 10.328 -32.125 -4.262 1 94.88 175 GLN B O 1
ATOM 3326 N N . GLU B 1 176 ? 8.648 -31.984 -2.834 1 95.19 176 GLU B N 1
ATOM 3327 C CA . GLU B 1 176 ? 7.738 -31.562 -3.893 1 95.19 176 GLU B CA 1
ATOM 3328 C C . GLU B 1 176 ? 8.125 -30.203 -4.445 1 95.19 176 GLU B C 1
ATOM 3330 O O . GLU B 1 176 ? 8.141 -30 -5.66 1 95.19 176 GLU B O 1
ATOM 3335 N N . TYR B 1 177 ? 8.484 -29.297 -3.594 1 94.94 177 TYR B N 1
ATOM 3336 C CA . TYR B 1 177 ? 8.875 -27.938 -3.975 1 94.94 177 TYR 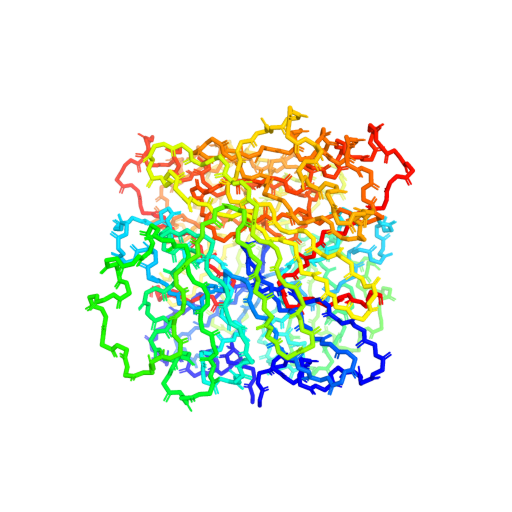B CA 1
ATOM 3337 C C . TYR B 1 177 ? 10.156 -27.953 -4.793 1 94.94 177 TYR B C 1
ATOM 3339 O O . TYR B 1 177 ? 10.344 -27.141 -5.691 1 94.94 177 TYR B O 1
ATOM 3347 N N . LEU B 1 178 ? 10.992 -28.938 -4.512 1 95.94 178 LEU B N 1
ATOM 3348 C CA . LEU B 1 178 ? 12.32 -28.969 -5.117 1 95.94 178 LEU B CA 1
ATOM 3349 C C . LEU B 1 178 ? 12.383 -29.969 -6.258 1 95.94 178 LEU B C 1
ATOM 3351 O O . LEU B 1 178 ? 13.469 -30.312 -6.727 1 95.94 178 LEU B O 1
ATOM 3355 N N . SER B 1 179 ? 11.211 -30.422 -6.586 1 91.94 179 SER B N 1
ATOM 3356 C CA . SER B 1 179 ? 11.141 -31.516 -7.562 1 91.94 179 SER B CA 1
ATOM 3357 C C . SER B 1 179 ? 11.742 -31.094 -8.898 1 91.94 179 SER B C 1
ATOM 3359 O O . SER B 1 179 ? 12.172 -31.938 -9.688 1 91.94 179 SER B O 1
ATOM 3361 N N . VAL B 1 180 ? 11.773 -29.766 -9.156 1 93.94 180 VAL B N 1
ATOM 3362 C CA . VAL B 1 180 ? 12.234 -29.281 -10.445 1 93.94 180 VAL B CA 1
ATOM 3363 C C . VAL B 1 180 ? 13.625 -28.656 -10.297 1 93.94 180 VAL B C 1
ATOM 3365 O O . VAL B 1 180 ? 14.133 -28.031 -11.227 1 93.94 180 VAL B O 1
ATOM 3368 N N . GLY B 1 181 ? 14.219 -28.797 -9.133 1 95.62 181 GLY B N 1
ATOM 3369 C CA . GLY B 1 181 ? 15.531 -28.219 -8.867 1 95.62 181 GLY B CA 1
ATOM 3370 C C . GLY B 1 181 ? 15.492 -27.062 -7.895 1 95.62 181 GLY B C 1
ATOM 3371 O O . GLY B 1 181 ? 14.477 -26.828 -7.238 1 95.62 181 GLY B O 1
ATOM 3372 N N . SER B 1 182 ? 16.641 -26.359 -7.848 1 97.31 182 SER B N 1
ATOM 3373 C CA . SER B 1 182 ? 16.781 -25.234 -6.93 1 97.31 182 SER B CA 1
ATOM 3374 C C . SER B 1 182 ? 15.859 -24.094 -7.328 1 97.31 182 SER B C 1
ATOM 3376 O O . SER B 1 182 ? 15.641 -23.844 -8.516 1 97.31 182 SER B O 1
ATOM 3378 N N . ILE B 1 183 ? 15.367 -23.422 -6.398 1 98.38 183 ILE B N 1
ATOM 3379 C CA . ILE B 1 183 ? 14.422 -22.312 -6.59 1 98.38 183 ILE B CA 1
ATOM 3380 C C . ILE B 1 183 ? 15.18 -21 -6.668 1 98.38 183 ILE B C 1
ATOM 3382 O O . ILE B 1 183 ? 15.977 -20.672 -5.785 1 98.38 183 ILE B O 1
ATOM 3386 N N . ASP B 1 184 ? 14.938 -20.219 -7.73 1 98.62 184 ASP B N 1
ATOM 3387 C CA . ASP B 1 184 ? 15.547 -18.891 -7.859 1 98.62 184 ASP B CA 1
ATOM 3388 C C . ASP B 1 184 ? 14.781 -17.859 -7.047 1 98.62 184 ASP B C 1
ATOM 3390 O O . ASP B 1 184 ? 15.383 -17.031 -6.359 1 98.62 184 ASP B O 1
ATOM 3394 N N . VAL B 1 185 ? 13.492 -17.875 -7.164 1 98.81 185 VAL B N 1
ATOM 3395 C CA . VAL B 1 185 ? 12.641 -16.953 -6.426 1 98.81 185 VAL B CA 1
ATOM 3396 C C . VAL B 1 185 ? 11.531 -17.719 -5.715 1 98.81 185 VAL B C 1
ATOM 3398 O O . VAL B 1 185 ? 10.82 -18.516 -6.34 1 98.81 185 VAL B O 1
ATOM 3401 N N . MET B 1 186 ? 11.406 -17.531 -4.453 1 98.81 186 MET B N 1
ATOM 3402 C CA . MET B 1 186 ? 10.258 -18.031 -3.709 1 98.81 186 MET B CA 1
ATOM 3403 C C . MET B 1 186 ? 9.344 -16.891 -3.277 1 98.81 186 MET B C 1
ATOM 3405 O O . MET B 1 186 ? 9.789 -15.961 -2.607 1 98.81 186 MET B O 1
ATOM 3409 N N . ILE B 1 187 ? 8.141 -16.953 -3.711 1 98.88 187 ILE B N 1
ATOM 3410 C CA . ILE B 1 187 ? 7.086 -16.047 -3.287 1 98.88 187 ILE B CA 1
ATOM 3411 C C . ILE B 1 187 ? 6.145 -16.75 -2.316 1 98.88 187 ILE B C 1
ATOM 3413 O O . ILE B 1 187 ? 5.586 -17.797 -2.641 1 98.88 187 ILE B O 1
ATOM 3417 N N . ALA B 1 188 ? 5.977 -16.172 -1.132 1 98.56 188 ALA B N 1
ATOM 3418 C CA . ALA B 1 188 ? 5.18 -16.859 -0.112 1 98.56 188 ALA B CA 1
ATOM 3419 C C . ALA B 1 188 ? 4.441 -15.844 0.764 1 98.56 188 ALA B C 1
ATOM 3421 O O . ALA B 1 188 ? 4.957 -14.758 1.037 1 98.56 188 ALA B O 1
ATOM 3422 N N . PRO B 1 189 ? 3.287 -16.188 1.205 1 98.06 189 PRO B N 1
ATOM 3423 C CA . PRO B 1 189 ? 2.51 -15.258 2.025 1 98.06 189 PRO B CA 1
ATOM 3424 C C . PRO B 1 189 ? 3.084 -15.094 3.43 1 98.06 189 PRO B C 1
ATOM 3426 O O . PRO B 1 189 ? 3.822 -15.953 3.908 1 98.06 189 PRO B O 1
ATOM 3429 N N . ILE B 1 190 ? 2.67 -13.914 4.047 1 97.56 190 ILE B N 1
ATOM 3430 C CA . ILE B 1 190 ? 3.105 -13.688 5.422 1 97.56 190 ILE B CA 1
ATOM 3431 C C . ILE B 1 190 ? 1.935 -13.188 6.262 1 97.56 190 ILE B C 1
ATOM 3433 O O . ILE B 1 190 ? 2.131 -12.633 7.348 1 97.56 190 ILE B O 1
ATOM 3437 N N . ASN B 1 191 ? 0.757 -13.281 5.77 1 94.94 191 ASN B N 1
ATOM 3438 C CA . ASN B 1 191 ? -0.384 -12.672 6.445 1 94.94 191 ASN B CA 1
ATOM 3439 C C . ASN B 1 191 ? -0.816 -13.492 7.66 1 94.94 191 ASN B C 1
ATOM 3441 O O . ASN B 1 191 ? -1.466 -12.969 8.57 1 94.94 191 ASN B O 1
ATOM 3445 N N . GLY B 1 192 ? -0.522 -14.844 7.672 1 93.75 192 GLY B N 1
ATOM 3446 C CA . GLY B 1 192 ? -0.836 -15.695 8.812 1 93.75 192 GLY B CA 1
ATOM 3447 C C . GLY B 1 192 ? -2.324 -15.914 9 1 93.75 192 GLY B C 1
ATOM 3448 O O . GLY B 1 192 ? -2.754 -16.469 10.016 1 93.75 192 GLY B O 1
ATOM 3449 N N . ALA B 1 193 ? -3.064 -15.398 8.133 1 87.31 193 ALA B N 1
ATOM 3450 C CA . ALA B 1 193 ? -4.516 -15.516 8.234 1 87.31 193 ALA B CA 1
ATOM 3451 C C . ALA B 1 193 ? -5.02 -16.781 7.535 1 87.31 193 ALA B C 1
ATOM 3453 O O . ALA B 1 193 ? -4.453 -17.188 6.523 1 87.31 193 ALA B O 1
ATOM 3454 N N . TYR B 1 194 ? -6.008 -17.422 8.109 1 86.88 194 TYR B N 1
ATOM 3455 C CA . TYR B 1 194 ? -6.711 -18.547 7.504 1 86.88 194 TYR B CA 1
ATOM 3456 C C . TYR B 1 194 ? -5.762 -19.719 7.262 1 86.88 194 TYR B C 1
ATOM 3458 O O . TYR B 1 194 ? -5.855 -20.391 6.238 1 86.88 194 TYR B O 1
ATOM 3466 N N . GLY B 1 195 ? -4.797 -19.859 8.102 1 89.75 195 GLY B N 1
ATOM 3467 C CA . GLY B 1 195 ? -3.891 -21 8.039 1 89.75 195 GLY B CA 1
ATOM 3468 C C . GLY B 1 195 ? -2.68 -20.75 7.16 1 89.75 195 GLY B C 1
ATOM 3469 O O . GLY B 1 195 ? -1.802 -21.609 7.047 1 89.75 195 GLY B O 1
ATOM 3470 N N . ASN B 1 196 ? -2.6 -19.547 6.562 1 95.19 196 ASN B N 1
ATOM 3471 C CA . ASN B 1 196 ? -1.464 -19.203 5.711 1 95.19 196 ASN B CA 1
ATOM 3472 C C . ASN B 1 196 ? -0.181 -19.062 6.523 1 95.19 196 ASN B C 1
ATOM 3474 O O . ASN B 1 196 ? -0.229 -18.859 7.738 1 95.19 196 ASN B O 1
ATOM 3478 N N . LEU B 1 197 ? 0.873 -19.188 5.816 1 97.75 197 LEU B N 1
ATOM 3479 C CA . LEU B 1 197 ? 2.172 -18.875 6.402 1 97.75 197 LEU B CA 1
ATOM 3480 C C . LEU B 1 197 ? 2.172 -17.484 7.027 1 97.75 197 LEU B C 1
ATOM 3482 O O . LEU B 1 197 ? 1.603 -16.547 6.465 1 97.75 197 LEU B O 1
ATOM 3486 N N . ASN B 1 198 ? 2.691 -17.375 8.25 1 97.69 198 ASN B N 1
ATOM 3487 C CA . ASN B 1 198 ? 3.021 -16.062 8.812 1 97.69 198 ASN B CA 1
ATOM 3488 C C . ASN B 1 198 ? 4.477 -15.695 8.555 1 97.69 198 ASN B C 1
ATOM 3490 O O . ASN B 1 198 ? 5.172 -16.375 7.797 1 97.69 198 ASN B O 1
ATOM 3494 N N . GLU B 1 199 ? 4.938 -14.586 9.086 1 97.94 199 GLU B N 1
ATOM 3495 C CA . GLU B 1 199 ? 6.289 -14.094 8.852 1 97.94 199 GLU B CA 1
ATOM 3496 C C . GLU B 1 199 ? 7.336 -15.133 9.227 1 97.94 199 GLU B C 1
ATOM 3498 O O . GLU B 1 199 ? 8.258 -15.406 8.453 1 97.94 199 GLU B O 1
ATOM 3503 N N . GLN B 1 200 ? 7.164 -15.766 10.383 1 98.38 200 GLN B N 1
ATOM 3504 C CA . GLN B 1 200 ? 8.102 -16.797 10.828 1 98.38 200 GLN B CA 1
ATOM 3505 C C . GLN B 1 200 ? 8.055 -18.016 9.914 1 98.38 200 GLN B C 1
ATOM 3507 O O . GLN B 1 200 ? 9.094 -18.547 9.531 1 98.38 200 GLN B O 1
ATOM 3512 N N . ASP B 1 201 ? 6.859 -18.422 9.594 1 98.62 201 ASP B N 1
ATOM 3513 C CA . ASP B 1 201 ? 6.691 -19.578 8.719 1 98.62 201 ASP B CA 1
ATOM 3514 C C . ASP B 1 201 ? 7.375 -19.359 7.375 1 98.62 201 ASP B C 1
ATOM 3516 O O . ASP B 1 201 ? 7.996 -20.281 6.832 1 98.62 201 ASP B O 1
ATOM 3520 N N . CYS B 1 202 ? 7.211 -18.203 6.809 1 98.56 202 CYS B N 1
ATOM 3521 C CA . CYS B 1 202 ? 7.848 -17.875 5.539 1 98.56 202 CYS B CA 1
ATOM 3522 C C . CYS B 1 202 ? 9.359 -18.031 5.625 1 98.56 202 CYS B C 1
ATOM 3524 O O . CYS B 1 202 ? 9.984 -18.578 4.719 1 98.56 202 CYS B O 1
ATOM 3526 N N . VAL B 1 203 ? 9.938 -17.562 6.73 1 98.69 203 VAL B N 1
ATOM 3527 C CA . VAL B 1 203 ? 11.383 -17.656 6.926 1 98.69 203 VAL B CA 1
ATOM 3528 C C . VAL B 1 203 ? 11.789 -19.109 7.121 1 98.69 203 VAL B C 1
ATOM 3530 O O . VAL B 1 203 ? 12.828 -19.547 6.605 1 98.69 203 VAL B O 1
ATOM 3533 N N . ASP B 1 204 ? 10.969 -19.844 7.844 1 98.62 204 ASP B N 1
ATOM 3534 C CA . ASP B 1 204 ? 11.25 -21.266 8.023 1 98.62 204 ASP B CA 1
ATOM 3535 C C . ASP B 1 204 ? 11.242 -22 6.688 1 98.62 204 ASP B C 1
ATOM 3537 O O . ASP B 1 204 ? 12.086 -22.859 6.441 1 98.62 204 ASP B O 1
ATOM 3541 N N . LEU B 1 205 ? 10.312 -21.688 5.852 1 98.31 205 LEU B N 1
ATOM 3542 C CA . LEU B 1 205 ? 10.25 -22.281 4.527 1 98.31 205 LEU B CA 1
ATOM 3543 C C . LEU B 1 205 ? 11.461 -21.891 3.693 1 98.31 205 LEU B C 1
ATOM 3545 O O . LEU B 1 205 ? 12.016 -22.703 2.953 1 98.31 205 LEU B O 1
ATOM 3549 N N . CYS B 1 206 ? 11.82 -20.625 3.787 1 98.25 206 CYS B N 1
ATOM 3550 C CA . CYS B 1 206 ? 13.023 -20.141 3.121 1 98.25 206 CYS B CA 1
ATOM 3551 C C . CYS B 1 206 ? 14.242 -20.953 3.518 1 98.25 206 CYS B C 1
ATOM 3553 O O . CYS B 1 206 ? 15.039 -21.344 2.66 1 98.25 206 CYS B O 1
ATOM 3555 N N . LYS B 1 207 ? 14.383 -21.25 4.785 1 97.94 207 LYS B N 1
ATOM 3556 C CA . LYS B 1 207 ? 15.508 -22.047 5.273 1 97.94 207 LYS B CA 1
ATOM 3557 C C . LYS B 1 207 ? 15.477 -23.453 4.68 1 97.94 207 LYS B C 1
ATOM 3559 O O . LYS B 1 207 ? 16.516 -24 4.316 1 97.94 207 LYS B O 1
ATOM 3564 N N . ALA B 1 208 ? 14.336 -23.984 4.586 1 97.81 208 ALA B N 1
ATOM 3565 C CA . ALA B 1 208 ? 14.18 -25.375 4.137 1 97.81 208 ALA B CA 1
ATOM 3566 C C . ALA B 1 208 ? 14.445 -25.484 2.637 1 97.81 208 ALA B C 1
ATOM 3568 O O . ALA B 1 208 ? 15.07 -26.453 2.186 1 97.81 208 ALA B O 1
ATOM 3569 N N . LEU B 1 209 ? 14.016 -24.5 1.854 1 98 209 LEU B N 1
ATOM 3570 C CA . LEU B 1 209 ? 14.062 -24.609 0.4 1 98 209 LEU B CA 1
ATOM 3571 C C . LEU B 1 209 ? 15.32 -23.938 -0.151 1 98 209 LEU B C 1
ATOM 3573 O O . LEU B 1 209 ? 15.703 -24.188 -1.298 1 98 209 LEU B O 1
ATOM 3577 N N . ASN B 1 210 ? 15.867 -23.062 0.593 1 97.88 210 ASN B N 1
ATOM 3578 C CA . ASN B 1 210 ? 17.109 -22.375 0.26 1 97.88 210 ASN B CA 1
ATOM 3579 C C . ASN B 1 210 ? 17.016 -21.688 -1.106 1 97.88 210 ASN B C 1
ATOM 3581 O O . ASN B 1 210 ? 17.875 -21.906 -1.966 1 97.88 210 ASN B O 1
ATOM 3585 N N . PRO B 1 211 ? 15.945 -20.875 -1.33 1 98.5 211 PRO B N 1
ATOM 3586 C CA . PRO B 1 211 ? 15.875 -20.141 -2.59 1 98.5 211 PRO B CA 1
ATOM 3587 C C . PRO B 1 211 ? 16.953 -19.078 -2.711 1 98.5 211 PRO B C 1
ATOM 3589 O O . PRO B 1 211 ? 17.547 -18.656 -1.704 1 98.5 211 PRO B O 1
ATOM 3592 N N . ARG B 1 212 ? 17.266 -18.672 -3.945 1 98 212 ARG B N 1
ATOM 3593 C CA . ARG B 1 212 ? 18.203 -17.562 -4.125 1 98 212 ARG B CA 1
ATOM 3594 C C . ARG B 1 212 ? 17.641 -16.266 -3.557 1 98 212 ARG B C 1
ATOM 3596 O O . ARG B 1 212 ? 18.359 -15.523 -2.877 1 98 212 ARG B O 1
ATOM 3603 N N . ILE B 1 213 ? 16.375 -15.977 -3.852 1 98.44 213 ILE B N 1
ATOM 3604 C CA . ILE B 1 213 ? 15.711 -14.773 -3.369 1 98.44 213 ILE B CA 1
ATOM 3605 C C . ILE B 1 213 ? 14.352 -15.148 -2.77 1 98.44 213 ILE B C 1
ATOM 3607 O O . ILE B 1 213 ? 13.602 -15.93 -3.359 1 98.44 213 ILE B O 1
ATOM 3611 N N . THR B 1 214 ? 14.055 -14.664 -1.597 1 98.69 214 THR B N 1
ATOM 3612 C CA . THR B 1 214 ? 12.734 -14.82 -0.991 1 98.69 214 THR B CA 1
ATOM 3613 C C . THR B 1 214 ? 11.938 -13.523 -1.105 1 98.69 214 THR B C 1
ATOM 3615 O O . THR B 1 214 ? 12.445 -12.445 -0.808 1 98.69 214 THR B O 1
ATOM 3618 N N . VAL B 1 215 ? 10.703 -13.617 -1.568 1 98.75 215 VAL B N 1
ATOM 3619 C CA . VAL B 1 215 ? 9.797 -12.484 -1.725 1 98.75 215 VAL B CA 1
ATOM 3620 C C . VAL B 1 215 ? 8.523 -12.727 -0.915 1 98.75 215 VAL B C 1
ATOM 3622 O O . VAL B 1 215 ? 7.691 -13.547 -1.291 1 98.75 215 VAL B O 1
ATOM 3625 N N . PRO B 1 216 ? 8.336 -11.992 0.204 1 98.19 216 PRO B N 1
ATOM 3626 C CA . PRO B 1 216 ? 7.059 -12.109 0.919 1 98.19 216 PRO B CA 1
ATOM 3627 C C . PRO B 1 216 ? 5.902 -11.453 0.171 1 98.19 216 PRO B C 1
ATOM 3629 O O . PRO B 1 216 ? 6.102 -10.461 -0.542 1 98.19 216 PRO B O 1
ATOM 3632 N N . CYS B 1 217 ? 4.703 -12.055 0.337 1 97.94 217 CYS B N 1
ATOM 3633 C CA . CYS B 1 217 ? 3.531 -11.477 -0.307 1 97.94 217 CYS B CA 1
ATOM 3634 C C . CYS B 1 217 ? 2.311 -11.562 0.6 1 97.94 217 CYS B C 1
ATOM 3636 O O . CYS B 1 217 ? 2.434 -11.867 1.787 1 97.94 217 CYS B O 1
ATOM 3638 N N . HIS B 1 218 ? 1.111 -11.156 0.056 1 97 218 HIS B N 1
ATOM 3639 C CA . HIS B 1 218 ? -0.195 -11.297 0.688 1 97 218 HIS B CA 1
ATOM 3640 C C . HIS B 1 218 ? -0.316 -10.398 1.915 1 97 218 HIS B C 1
ATOM 3642 O O . HIS B 1 218 ? -0.694 -10.867 2.994 1 97 218 HIS B O 1
ATOM 3648 N N . TYR B 1 219 ? 0.091 -9.164 1.768 1 93.56 219 TYR B N 1
ATOM 3649 C CA . TYR B 1 219 ? -0.027 -8.125 2.789 1 93.56 219 TYR B CA 1
ATOM 3650 C C . TYR B 1 219 ? -0.35 -6.777 2.162 1 93.56 219 TYR B C 1
ATOM 3652 O O . TYR B 1 219 ? -0.125 -6.57 0.967 1 93.56 219 TYR B O 1
ATOM 3660 N N . GLY B 1 220 ? -0.934 -5.941 2.961 1 92 220 GLY B N 1
ATOM 3661 C CA . GLY B 1 220 ? -1.043 -4.539 2.598 1 92 220 GLY B CA 1
ATOM 3662 C C . GLY B 1 220 ? -2.301 -4.223 1.811 1 92 220 GLY B C 1
ATOM 3663 O O . GLY B 1 220 ? -2.697 -3.059 1.704 1 92 220 GLY B O 1
ATOM 3664 N N . MET B 1 221 ? -2.965 -5.273 1.251 1 94.44 221 MET B N 1
ATOM 3665 C CA . MET B 1 221 ? -4.113 -5.039 0.383 1 94.44 221 MET B CA 1
ATOM 3666 C C . MET B 1 221 ? -5.371 -4.77 1.205 1 94.44 221 MET B C 1
ATOM 3668 O O . MET B 1 221 ? -6.176 -3.908 0.85 1 94.44 221 MET B O 1
ATOM 3672 N N . PHE B 1 222 ? -5.539 -5.48 2.264 1 94.5 222 PHE B N 1
ATOM 3673 C CA . PHE B 1 222 ? -6.758 -5.406 3.062 1 94.5 222 PHE B CA 1
ATOM 3674 C C . PHE B 1 222 ? -6.426 -5.195 4.535 1 94.5 222 PHE B C 1
ATOM 3676 O O . PHE B 1 222 ? -5.48 -5.793 5.055 1 94.5 222 PHE B O 1
ATOM 3683 N N . ALA B 1 223 ? -7.242 -4.398 5.176 1 91.31 223 ALA B N 1
ATOM 3684 C CA . ALA B 1 223 ? -7.047 -4.152 6.602 1 91.31 223 ALA B CA 1
ATOM 3685 C C . ALA B 1 223 ? -7.188 -5.445 7.402 1 91.31 223 ALA B C 1
ATOM 3687 O O . ALA B 1 223 ? -6.488 -5.645 8.398 1 91.31 223 ALA B O 1
ATOM 3688 N N . SER B 1 224 ? -7.945 -6.352 6.949 1 88.94 224 SER B N 1
ATOM 3689 C CA . SER B 1 224 ? -8.281 -7.547 7.715 1 88.94 224 SER B CA 1
ATOM 3690 C C . SER B 1 224 ? -7.262 -8.656 7.48 1 88.94 224 SER B C 1
ATOM 3692 O O . SER B 1 224 ? -7.305 -9.695 8.148 1 88.94 224 SER B O 1
ATOM 3694 N N . HIS B 1 225 ? -6.332 -8.625 6.48 1 83.38 225 HIS B N 1
ATOM 3695 C CA . HIS B 1 225 ? -5.453 -9.727 6.113 1 83.38 225 HIS B CA 1
ATOM 3696 C C . HIS B 1 225 ? -4.148 -9.672 6.906 1 83.38 225 HIS B C 1
ATOM 3698 O O . HIS B 1 225 ? -3.434 -10.68 6.996 1 83.38 225 HIS B O 1
ATOM 3704 N N . GLY B 1 226 ? -4.008 -8.68 7.516 1 80.75 226 GLY B N 1
ATOM 3705 C CA . GLY B 1 226 ? -2.779 -8.648 8.289 1 80.75 226 GLY B CA 1
ATOM 3706 C C . GLY B 1 226 ? -1.531 -8.633 7.43 1 80.75 226 GLY B C 1
ATOM 3707 O O . GLY B 1 226 ? -1.548 -8.109 6.312 1 80.75 226 GLY B O 1
ATOM 3708 N N . GLY B 1 227 ? -0.31 -9.367 8.07 1 92.12 227 GLY B N 1
ATOM 3709 C CA . GLY B 1 227 ? 1.001 -9.352 7.441 1 92.12 227 GLY B CA 1
ATOM 3710 C C . GLY B 1 227 ? 1.807 -8.109 7.785 1 92.12 227 GLY B C 1
ATOM 3711 O O . GLY B 1 227 ? 1.307 -6.988 7.676 1 92.12 227 GLY B O 1
ATOM 3712 N N . ASN B 1 228 ? 2.965 -8.406 8.297 1 93.25 228 ASN B N 1
ATOM 3713 C CA . ASN B 1 228 ? 3.869 -7.344 8.719 1 93.25 228 ASN B CA 1
ATOM 3714 C C . ASN B 1 228 ? 5.242 -7.484 8.07 1 93.25 228 ASN B C 1
ATOM 3716 O O . ASN B 1 228 ? 6.098 -8.219 8.57 1 93.25 228 ASN B O 1
ATOM 3720 N N . PRO B 1 229 ? 5.43 -6.723 6.957 1 95.12 229 PRO B N 1
ATOM 3721 C CA . PRO B 1 229 ? 6.723 -6.855 6.281 1 95.12 229 PRO B CA 1
ATOM 3722 C C . PRO B 1 229 ? 7.898 -6.457 7.168 1 95.12 229 PRO B C 1
ATOM 3724 O O . PRO B 1 229 ? 9.016 -6.949 6.98 1 95.12 229 PRO B O 1
ATOM 3727 N N . GLY B 1 230 ? 7.68 -5.523 8.078 1 93.62 230 GLY B N 1
ATOM 3728 C CA . GLY B 1 230 ? 8.719 -5.195 9.039 1 93.62 230 GLY B CA 1
ATOM 3729 C C . GLY B 1 230 ? 9.117 -6.363 9.922 1 93.62 230 GLY B C 1
ATOM 3730 O O . GLY B 1 230 ? 10.297 -6.586 10.18 1 93.62 230 GLY B O 1
ATOM 3731 N N . LYS B 1 231 ? 8.109 -7.031 10.445 1 94.56 231 LYS B N 1
ATOM 3732 C CA . LYS B 1 231 ? 8.383 -8.227 11.234 1 94.56 231 LYS B CA 1
ATOM 3733 C C . LYS B 1 231 ? 9.117 -9.281 10.414 1 94.56 231 LYS B C 1
ATOM 3735 O O . LYS B 1 231 ? 10.078 -9.891 10.891 1 94.56 231 LYS B O 1
ATOM 3740 N N . PHE B 1 232 ? 8.664 -9.539 9.18 1 97.25 232 PHE B N 1
ATOM 3741 C CA . PHE B 1 232 ? 9.375 -10.438 8.273 1 97.25 232 PHE B CA 1
ATOM 3742 C C . PHE B 1 232 ? 10.836 -10.016 8.125 1 97.25 232 PHE B C 1
ATOM 3744 O O . PHE B 1 232 ? 11.742 -10.844 8.234 1 97.25 232 PHE B O 1
ATOM 3751 N N . PHE B 1 233 ? 11.016 -8.734 7.875 1 95.5 233 PHE B N 1
ATOM 3752 C CA . PHE B 1 233 ? 12.352 -8.172 7.699 1 95.5 233 PHE B CA 1
ATOM 3753 C C . PHE B 1 233 ? 13.234 -8.477 8.906 1 95.5 233 PHE B C 1
ATOM 3755 O O . PHE B 1 233 ? 14.367 -8.93 8.75 1 95.5 233 PHE B O 1
ATOM 3762 N N . ASN B 1 234 ? 12.719 -8.273 10.047 1 95.69 234 ASN B N 1
ATOM 3763 C CA . ASN B 1 234 ? 13.484 -8.516 11.273 1 95.69 234 ASN B CA 1
ATOM 3764 C C . ASN B 1 234 ? 13.836 -9.992 11.43 1 95.69 234 ASN B C 1
ATOM 3766 O O . ASN B 1 234 ? 14.977 -10.328 11.766 1 95.69 234 ASN B O 1
ATOM 3770 N N . ILE B 1 235 ? 12.914 -10.836 11.172 1 97.75 235 ILE B N 1
ATOM 3771 C CA . ILE B 1 235 ? 13.102 -12.273 11.375 1 97.75 235 ILE B CA 1
ATOM 3772 C C . ILE B 1 235 ? 14.141 -12.797 10.383 1 97.75 235 ILE B C 1
ATOM 3774 O O . ILE B 1 235 ? 15.078 -13.492 10.766 1 97.75 235 ILE B O 1
ATOM 3778 N N . ILE B 1 236 ? 13.992 -12.414 9.109 1 97.25 236 ILE B N 1
ATOM 3779 C CA . ILE B 1 236 ? 14.852 -13.008 8.086 1 97.25 236 ILE B CA 1
ATOM 3780 C C . ILE B 1 236 ? 16.281 -12.477 8.242 1 97.25 236 ILE B C 1
ATOM 3782 O O . ILE B 1 236 ? 17.25 -13.203 8 1 97.25 236 ILE B O 1
ATOM 3786 N N . THR B 1 237 ? 16.422 -11.219 8.625 1 95.31 237 THR B N 1
ATOM 3787 C CA . THR B 1 237 ? 17.75 -10.656 8.805 1 95.31 237 THR B CA 1
ATOM 3788 C C . THR B 1 237 ? 18.453 -11.281 10.008 1 95.31 237 THR B C 1
ATOM 3790 O O . THR B 1 237 ? 19.672 -11.445 10.008 1 95.31 237 THR B O 1
ATOM 3793 N N . GLU B 1 238 ? 17.719 -11.602 10.992 1 97.25 238 GLU B N 1
ATOM 3794 C CA . GLU B 1 238 ? 18.266 -12.203 12.211 1 97.25 238 GLU B CA 1
ATOM 3795 C C . GLU B 1 238 ? 18.594 -13.68 12 1 97.25 238 GLU B C 1
ATOM 3797 O O . GLU B 1 238 ? 19.672 -14.141 12.375 1 97.25 238 GLU B O 1
ATOM 3802 N N . GLN B 1 239 ? 17.703 -14.406 11.375 1 97.75 239 GLN B N 1
ATOM 3803 C CA . GLN B 1 239 ? 17.812 -15.859 11.352 1 97.75 239 GLN B CA 1
ATOM 3804 C C . GLN B 1 239 ? 18.531 -16.344 10.094 1 97.75 239 GLN B C 1
ATOM 3806 O O . GLN B 1 239 ? 19.094 -17.438 10.078 1 97.75 239 GLN B O 1
ATOM 3811 N N . CYS B 1 240 ? 18.406 -15.594 9.039 1 96.38 240 CYS B N 1
ATOM 3812 C CA . CYS B 1 240 ? 19.031 -15.945 7.766 1 96.38 240 CYS B CA 1
ATOM 3813 C C . CYS B 1 240 ? 19.812 -14.766 7.199 1 96.38 240 CYS B C 1
ATOM 3815 O O . CYS B 1 240 ? 19.531 -14.305 6.09 1 96.38 240 CYS B O 1
ATOM 3817 N N . PRO B 1 241 ? 20.891 -14.344 7.891 1 93.75 241 PRO B N 1
ATOM 3818 C CA . PRO B 1 241 ? 21.594 -13.117 7.496 1 93.75 241 PRO B CA 1
ATOM 3819 C C . PRO B 1 241 ? 22.234 -13.227 6.113 1 93.75 241 PRO B C 1
ATOM 3821 O O . PRO B 1 241 ? 22.469 -12.203 5.457 1 93.75 241 PRO B O 1
ATOM 3824 N N . ASP B 1 242 ? 22.438 -14.406 5.617 1 94.94 242 ASP B N 1
ATOM 3825 C CA . ASP B 1 242 ? 23.125 -14.578 4.34 1 94.94 242 ASP B CA 1
ATOM 3826 C C . ASP B 1 242 ? 22.125 -14.781 3.205 1 94.94 242 ASP B C 1
ATOM 3828 O O . ASP B 1 242 ? 22.516 -14.906 2.041 1 94.94 242 ASP B O 1
ATOM 3832 N N . LYS B 1 243 ? 20.844 -14.82 3.529 1 95.38 243 LYS B N 1
ATOM 3833 C CA . LYS B 1 243 ? 19.828 -15.055 2.508 1 95.38 243 LYS B CA 1
ATOM 3834 C C . LYS B 1 243 ? 19.344 -13.742 1.9 1 95.38 243 LYS B C 1
ATOM 3836 O O . LYS B 1 243 ? 19.156 -12.758 2.613 1 95.38 243 LYS B O 1
ATOM 3841 N N . ASP B 1 244 ? 19.234 -13.781 0.588 1 96.94 244 ASP B N 1
ATOM 3842 C CA . ASP B 1 244 ? 18.688 -12.617 -0.107 1 96.94 244 ASP B CA 1
ATOM 3843 C C . ASP B 1 244 ? 17.172 -12.602 -0.054 1 96.94 244 ASP B C 1
ATOM 3845 O O . ASP B 1 244 ? 16.531 -13.648 -0.153 1 96.94 244 ASP B O 1
ATOM 3849 N N . PHE B 1 245 ? 16.625 -11.461 0.125 1 97.88 245 PHE B N 1
ATOM 3850 C CA . PHE B 1 245 ? 15.188 -11.242 0.065 1 97.88 245 PHE B CA 1
ATOM 3851 C C . PHE B 1 245 ? 14.875 -9.891 -0.567 1 97.88 245 PHE B C 1
ATOM 3853 O O . PHE B 1 245 ? 15.75 -9.031 -0.673 1 97.88 245 PHE B O 1
ATOM 3860 N N . VAL B 1 246 ? 13.664 -9.773 -1.073 1 97.5 246 VAL B N 1
ATOM 3861 C CA . VAL B 1 246 ? 13.195 -8.5 -1.604 1 97.5 246 VAL B CA 1
ATOM 3862 C C . VAL B 1 246 ? 11.758 -8.25 -1.146 1 97.5 246 VAL B C 1
ATOM 3864 O O . VAL B 1 246 ? 10.875 -9.078 -1.383 1 97.5 246 VAL B O 1
ATOM 3867 N N . ILE B 1 247 ? 11.555 -7.215 -0.423 1 96.69 247 ILE B N 1
ATOM 3868 C CA . ILE B 1 247 ? 10.211 -6.715 -0.168 1 96.69 247 ILE B CA 1
ATOM 3869 C C . ILE B 1 247 ? 9.781 -5.781 -1.3 1 96.69 247 ILE B C 1
ATOM 3871 O O . ILE B 1 247 ? 10.242 -4.641 -1.382 1 96.69 247 ILE B O 1
ATOM 3875 N N . MET B 1 248 ? 8.93 -6.262 -2.1 1 97 248 MET B N 1
ATOM 3876 C CA . MET B 1 248 ? 8.586 -5.512 -3.305 1 97 248 MET B CA 1
ATOM 3877 C C . MET B 1 248 ? 7.445 -4.539 -3.033 1 97 248 MET B C 1
ATOM 3879 O O . MET B 1 248 ? 6.445 -4.91 -2.418 1 97 248 MET B O 1
ATOM 3883 N N . ALA B 1 249 ? 7.633 -3.324 -3.498 1 94.75 249 ALA B N 1
ATOM 3884 C CA . ALA B 1 249 ? 6.52 -2.385 -3.574 1 94.75 249 ALA B CA 1
ATOM 3885 C C . ALA B 1 249 ? 5.559 -2.762 -4.699 1 94.75 249 ALA B C 1
ATOM 3887 O O . ALA B 1 249 ? 5.961 -3.396 -5.676 1 94.75 249 ALA B O 1
ATOM 3888 N N . MET B 1 250 ? 4.254 -2.459 -4.539 1 94.81 250 MET B N 1
ATOM 3889 C CA . MET B 1 250 ? 3.355 -2.607 -5.68 1 94.81 250 MET B CA 1
ATOM 3890 C C . MET B 1 250 ? 3.879 -1.84 -6.891 1 94.81 250 MET B C 1
ATOM 3892 O O . MET B 1 250 ? 4.234 -0.666 -6.777 1 94.81 250 MET B O 1
ATOM 3896 N N . GLY B 1 251 ? 3.938 -2.535 -8 1 96.06 251 GLY B N 1
ATOM 3897 C CA . GLY B 1 251 ? 4.398 -1.913 -9.234 1 96.06 251 GLY B CA 1
ATOM 3898 C C . GLY B 1 251 ? 5.895 -2.057 -9.453 1 96.06 251 GLY B C 1
ATOM 3899 O O . GLY B 1 251 ? 6.414 -1.67 -10.5 1 96.06 251 GLY B O 1
ATOM 3900 N N . GLU B 1 252 ? 6.57 -2.59 -8.516 1 96.56 252 GLU B N 1
ATOM 3901 C CA . GLU B 1 252 ? 8.023 -2.732 -8.609 1 96.56 252 GLU B CA 1
ATOM 3902 C C . GLU B 1 252 ? 8.398 -3.938 -9.461 1 96.56 252 GLU B C 1
ATOM 3904 O O . GLU B 1 252 ? 7.633 -4.895 -9.57 1 96.56 252 GLU B O 1
ATOM 3909 N N . LYS B 1 253 ? 9.516 -3.791 -10.062 1 97.38 253 LYS B N 1
ATOM 3910 C CA . LYS B 1 253 ? 10.07 -4.836 -10.914 1 97.38 253 LYS B CA 1
ATOM 3911 C C . LYS B 1 253 ? 11.453 -5.27 -10.43 1 97.38 253 LYS B C 1
ATOM 3913 O O . LYS B 1 253 ? 12.227 -4.445 -9.945 1 97.38 253 LYS B O 1
ATOM 3918 N N . ILE B 1 254 ? 11.719 -6.598 -10.523 1 97.5 254 ILE B N 1
ATOM 3919 C CA . ILE B 1 254 ? 13.094 -7.059 -10.367 1 97.5 254 ILE B CA 1
ATOM 3920 C C . ILE B 1 254 ? 13.508 -7.883 -11.586 1 97.5 254 ILE B C 1
ATOM 3922 O O . ILE B 1 254 ? 12.664 -8.508 -12.227 1 97.5 254 ILE B O 1
ATOM 3926 N N . GLU B 1 255 ? 14.727 -7.766 -11.906 1 97.5 255 GLU B N 1
ATOM 3927 C CA . GLU B 1 255 ? 15.32 -8.578 -12.953 1 97.5 255 GLU B CA 1
ATOM 3928 C C . GLU B 1 255 ? 15.93 -9.859 -12.391 1 97.5 255 GLU B C 1
ATOM 3930 O O . GLU B 1 255 ? 16.609 -9.828 -11.367 1 97.5 255 GLU B O 1
ATOM 3935 N N . LEU B 1 256 ? 15.562 -10.961 -13.031 1 96.94 256 LEU B N 1
ATOM 3936 C CA . LEU B 1 256 ? 16.031 -12.25 -12.539 1 96.94 256 LEU B CA 1
ATOM 3937 C C . LEU B 1 256 ? 17.203 -12.758 -13.375 1 96.94 256 LEU B C 1
ATOM 3939 O O . LEU B 1 256 ? 17.203 -12.625 -14.602 1 96.94 256 LEU B O 1
#

Foldseek 3Di:
DQPLLCCLQVPAAQFWKWAFQAALWIWIAANHGAIEIFLHAQDQVLCVVVVDQQSGFPDDRRDALPSDQHLEYEQQAQRCSRVVLVRVLSNQAVLRYAYEYAPNCVVVVVVDPRPHPRYDHDFAQDWDDGVQWTKHWHDAAQDPNTRRGTWIWIQGPNATETERPQHAQDLVCLCRVCVVHAHAEYEAEALCPSRGHHLLSQLVSCVSRVYQEYEYHRDDGGNNSHHDVVVSVVNCCVPPVPHHYDHDDNSDMDID/DQPLLCCLQVPAAQFWKWAFQAALWIWIAANHGAIEIFLHAQDQVLCVVVVDQQSGFPDDRRDALVSDQHLEYEQQAQRCSRVVLVRVLSNQAVLRYAYEYAPNCVVVVVVDPRPHPRYDHDFAQDWDDGVQWTKHWHDAALDPNTRRGTWIWIQGPNATETENPQHAQDLVCLCRVCVVHAHAEYEAEALCPSRGHHLLSQLVSCVSRVYQEYEYHRDDGGNNSHHDVVVSVVNCCVPPVPHHYDHDDNSDMDID

Sequence (512 aa):
MNDFVISVLTAPLGKTHLFSVGQAGYIIKSKSGQLLAIDIYLSECVERLEGHVGFKRLLPKILSPFDIAFDCVITTHPHWDHYDVDSIPELMSNNKTQLYASVDCEELVKSESITNSNIDYVKPGDHKECGDFSIDFINCDHGSGAPDAVGVIVTVDGKRILEVGDSCLRLDRTQEYLSVGSIDVMIAPINGAYGNLNEQDCVDLCKALNPRITVPCHYGMFASHGGNPGKFFNIITEQCPDKDFVIMAMGEKIELMNDFVISVLTAPLGKTHLFSVGQAGYIIKSKSGQLLAIDIYLSECVERLEGHVGFKRLLPKILSPFDIAFDCVITTHPHWDHYDVDSIPELMSNNKTQLYASVDCEELVKSESITNSNIDYVKPGDHKECGDFSIDFINCDHGSGAPDAVGVIVTVDGKRILEVGDSCLRLDRTQEYLSVGSIDVMIAPINGAYGNLNEQDCVDLCKALNPRITVPCHYGMFASHGGNPGKFFNIITEQCPDKDFVIMAMGEKIEL

Radius of gyration: 23.75 Å; Cα contacts (8 Å, |Δi|>4): 1293; chains: 2; bounding box: 44×66×56 Å

Solvent-accessible surface area (backbone atoms only — not comparable to full-atom values): 26058 Å² total; per-residue (Å²): 122,57,68,47,54,52,51,63,75,62,51,62,66,77,36,34,36,42,32,33,63,40,37,64,9,33,38,39,33,40,36,87,62,52,33,37,33,34,15,55,53,58,71,60,56,46,20,68,74,71,68,46,74,47,41,35,64,34,58,68,78,66,55,55,51,82,76,58,86,42,53,30,38,37,24,35,31,59,51,47,67,28,34,23,79,73,34,50,49,54,46,33,66,77,66,65,32,34,37,40,30,13,51,63,26,45,69,61,55,68,71,43,88,56,84,44,76,48,64,43,72,40,44,54,72,40,74,49,77,56,89,76,34,39,36,38,29,31,77,13,55,35,53,85,88,30,71,37,19,21,12,40,36,41,35,41,91,93,37,32,38,33,37,43,41,69,17,38,82,57,77,91,45,50,63,67,71,42,65,88,42,79,36,44,32,36,35,35,31,21,24,44,50,87,60,22,17,25,41,66,45,39,44,53,49,41,66,73,60,58,37,56,26,40,28,68,30,38,37,68,35,29,33,64,43,40,42,51,63,28,60,29,50,53,50,37,53,69,76,38,68,86,58,47,65,48,84,72,20,42,66,35,71,48,80,104,121,58,69,47,55,51,52,63,74,62,51,64,66,77,37,35,35,42,32,34,64,39,36,66,9,34,38,40,32,40,37,89,61,51,33,38,35,33,15,58,53,56,71,59,56,45,19,68,72,70,67,45,73,47,41,34,64,33,56,69,79,68,54,54,49,84,74,56,87,43,53,30,38,36,24,35,32,60,51,47,65,27,34,24,78,74,34,50,48,54,45,32,64,76,65,64,32,32,37,41,30,13,51,63,25,45,68,62,55,67,71,42,89,55,84,42,76,48,63,42,72,40,44,52,72,40,75,50,77,57,90,76,33,37,36,38,29,30,78,12,56,37,54,85,88,30,71,37,19,19,12,39,36,40,36,42,93,91,37,31,38,33,36,42,39,68,17,38,81,55,77,90,44,49,64,66,74,41,67,87,42,81,36,44,32,35,35,37,33,21,23,44,52,86,59,23,18,25,40,66,45,40,45,53,48,42,66,73,60,57,37,57,28,40,29,68,30,37,37,69,37,28,33,63,43,40,42,50,63,28,59,31,49,53,50,37,53,69,75,36,68,88,59,48,66,48,84,72,19,44,65,35,73,46,79,104

Organism: NCBI:txid290054

Nearest PDB structures (foldseek):
  2wym-assembly1_B  TM=8.617E-01  e=8.166E-20  Escherichia coli
  2wym-assembly1_E  TM=8.561E-01  e=1.411E-19  Escherichia coli
  2wyl-assembly1_C  TM=8.579E-01  e=2.160E-19  Escherichia coli
  2wym-assembly1_A  TM=8.502E-01  e=3.967E-19  Escherichia coli
  2wyl-assembly1_A  TM=8.457E-01  e=6.071E-19  Escherichia coli